Protein AF-A0A7S2G7Z9-F1 (afdb_monomer)

InterPro domains:
  IPR003690 Transcription termination factor, mitochondrial/chloroplastic [PF02536] (129-234)
  IPR003690 Transcription termination factor, mitochondrial/chloroplastic [PF02536] (265-375)
  IPR003690 Transcription termination factor, mitochondrial/chloroplastic [PTHR13068] (77-359)
  IPR003690 Transcription termination factor, mitochondrial/chloroplastic [SM00733] (138-169)
  IPR003690 Transcription termination factor, mitochondrial/chloroplastic [SM00733] (175-205)
  IPR003690 Transcription termination factor, mitochondrial/chloroplastic [SM00733] (210-240)
  IPR003690 Transcription termination factor, mitochondrial/chloroplastic [SM00733] (298-329)
  IPR003690 Transcription termination factor, mitochondrial/chloroplastic [SM00733] (330-361)
  IPR038538 MTERF superfamily, mitochondrial/chloroplastic [G3DSA:1.25.70.10] (54-171)
  IPR038538 MTERF superfamily, mitochondrial/chloroplastic [G3DSA:1.25.70.10] (172-392)

pLDDT: mean 91.47, std 10.33, range [41.0, 98.25]

Sequence (405 aa):
TIQAAAVAPPSELQDAIGEKRAAEVWALRPPGALPNGRRQAALISWLCLGPLAAHQPQELLHKCLMREPKLFARASSLPALRESHATLALLLREDLSPKRVAHAVAHDPALLLTPAPELLAAAEALAAATGLPEEMLQNVLRAEPALLLCSSESIGRRLSWLHDRLGIEPGGRLTRVISRAPLVLRMSLSSLEARVACLVDLGVPKDVIGTVIVRSPRLVHSPLTLIREKARWLDEAGVLLATSELTLSSAGTAEEAECSALGAFVCRQPDFWSMSTRHCEETRGWLLSLGLNEPQAASAIALEPAVLSMSKEQLQLRASFFLHVLRGSPAELASVPHMLTSDLAKVPMLRHAYCLTQGITARPTDLLVKGDTEFCTQVARCTLGDLNEFEAEGKHLTFFQGAGM

Structure (mmCIF, N/CA/C/O backbone):
data_AF-A0A7S2G7Z9-F1
#
_entry.id   AF-A0A7S2G7Z9-F1
#
loop_
_atom_site.group_PDB
_atom_site.id
_atom_site.type_symbol
_atom_site.label_atom_id
_atom_site.label_alt_id
_atom_site.label_comp_id
_atom_site.label_asym_id
_atom_site.label_entity_id
_atom_site.label_seq_id
_atom_site.pdbx_PDB_ins_code
_atom_site.Cartn_x
_atom_site.Cartn_y
_atom_site.Cartn_z
_atom_site.occupancy
_atom_site.B_iso_or_equiv
_atom_site.auth_seq_id
_atom_site.auth_comp_id
_atom_site.auth_asym_id
_atom_site.auth_atom_id
_atom_site.pdbx_PDB_model_num
ATOM 1 N N . THR A 1 1 ? 42.858 -9.291 -33.013 1.00 41.00 1 THR A N 1
ATOM 2 C CA . THR A 1 1 ? 42.006 -8.583 -32.036 1.00 41.00 1 THR A CA 1
ATOM 3 C C . THR A 1 1 ? 42.175 -7.096 -32.261 1.00 41.00 1 THR A C 1
ATOM 5 O O . THR A 1 1 ? 43.181 -6.543 -31.846 1.00 41.00 1 THR A O 1
AT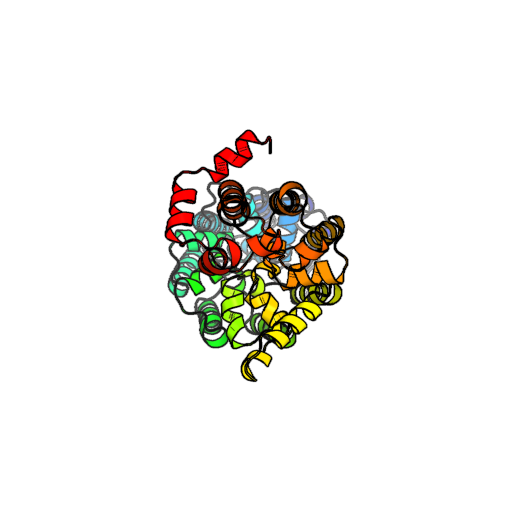OM 8 N N . ILE A 1 2 ? 41.285 -6.467 -33.032 1.00 41.53 2 ILE A N 1
ATOM 9 C CA . ILE A 1 2 ? 41.343 -5.017 -33.258 1.00 41.53 2 ILE A CA 1
ATOM 10 C C . ILE A 1 2 ? 40.867 -4.370 -31.957 1.00 41.53 2 ILE A C 1
ATOM 12 O O . ILE A 1 2 ? 39.701 -4.513 -31.595 1.00 41.53 2 ILE A O 1
ATOM 16 N N . GLN A 1 3 ? 41.780 -3.729 -31.225 1.00 41.78 3 GLN A N 1
ATOM 17 C CA . GLN A 1 3 ? 41.434 -2.814 -30.140 1.00 41.78 3 GLN A CA 1
ATOM 18 C C . GLN A 1 3 ? 40.510 -1.754 -30.744 1.00 41.78 3 GLN A C 1
ATOM 20 O O . GLN A 1 3 ? 40.955 -0.906 -31.515 1.00 41.78 3 GLN A O 1
ATOM 25 N N . ALA A 1 4 ? 39.209 -1.845 -30.463 1.00 50.50 4 ALA A N 1
ATOM 26 C CA . ALA A 1 4 ? 38.279 -0.782 -30.798 1.00 50.50 4 ALA A CA 1
ATOM 27 C C . ALA A 1 4 ? 38.788 0.472 -30.085 1.00 50.50 4 ALA A C 1
ATOM 29 O O . ALA A 1 4 ? 38.784 0.519 -28.853 1.00 50.50 4 ALA A O 1
ATOM 30 N N . ALA A 1 5 ? 39.302 1.436 -30.853 1.00 55.22 5 ALA A N 1
ATOM 31 C CA . ALA A 1 5 ? 39.731 2.720 -30.326 1.00 55.22 5 ALA A CA 1
ATOM 32 C C . ALA A 1 5 ? 38.637 3.251 -29.393 1.00 55.22 5 ALA A C 1
ATOM 34 O O . ALA A 1 5 ? 37.447 3.134 -29.702 1.00 55.22 5 ALA A O 1
ATOM 35 N N . ALA A 1 6 ? 39.033 3.767 -28.230 1.00 64.50 6 ALA A N 1
ATOM 36 C CA . ALA A 1 6 ? 38.109 4.312 -27.250 1.00 64.50 6 ALA A CA 1
ATOM 37 C C . ALA A 1 6 ? 37.417 5.547 -27.848 1.00 64.50 6 ALA A C 1
ATOM 39 O O . ALA A 1 6 ? 37.907 6.666 -27.744 1.00 64.50 6 ALA A O 1
ATOM 40 N N . VAL A 1 7 ? 36.303 5.326 -28.547 1.00 82.88 7 VAL A N 1
ATOM 41 C CA . VAL A 1 7 ? 35.474 6.395 -29.104 1.00 82.88 7 VAL A CA 1
ATOM 42 C C . VAL A 1 7 ? 34.901 7.170 -27.926 1.00 82.88 7 VAL A C 1
ATOM 44 O O . VAL A 1 7 ? 34.207 6.581 -27.095 1.00 82.88 7 VAL A O 1
ATOM 47 N N . ALA A 1 8 ? 35.210 8.463 -27.845 1.00 88.62 8 ALA A N 1
ATOM 48 C CA . ALA A 1 8 ? 34.681 9.348 -26.815 1.00 88.62 8 ALA A CA 1
ATOM 49 C C . ALA A 1 8 ? 33.140 9.445 -26.895 1.00 88.62 8 ALA A C 1
ATOM 51 O O . ALA A 1 8 ? 32.575 9.245 -27.977 1.00 88.62 8 ALA A O 1
ATOM 52 N N . PRO A 1 9 ? 32.447 9.749 -25.780 1.00 91.00 9 PRO A N 1
ATOM 53 C CA . PRO A 1 9 ? 31.012 10.012 -25.806 1.00 91.00 9 PRO A CA 1
ATOM 54 C C . PRO A 1 9 ? 30.675 11.194 -26.735 1.00 91.00 9 PRO A C 1
ATOM 56 O O . PRO A 1 9 ? 31.483 12.119 -26.842 1.00 91.00 9 PRO A O 1
ATOM 59 N N . PRO A 1 10 ? 29.488 11.229 -27.364 1.00 92.38 10 PRO A N 1
ATOM 60 C CA . PRO A 1 10 ? 29.038 12.384 -28.144 1.00 92.38 10 PRO A CA 1
ATOM 61 C C . PRO A 1 10 ? 29.063 13.665 -27.306 1.00 92.38 10 PRO A C 1
ATOM 63 O O . PRO A 1 10 ? 28.678 13.626 -26.135 1.00 92.38 10 PRO A O 1
ATOM 66 N N . SER A 1 11 ? 29.478 14.791 -27.888 1.00 93.56 11 SER A N 1
ATOM 67 C CA . SER A 1 11 ? 29.517 16.087 -27.193 1.00 93.56 11 SER A CA 1
ATOM 68 C C . SER A 1 11 ? 28.148 16.465 -26.635 1.00 93.56 11 SER A C 1
ATOM 70 O O . SER A 1 11 ? 28.050 16.852 -25.482 1.00 93.56 11 SER A O 1
ATOM 72 N N . GLU A 1 12 ? 27.069 16.203 -27.374 1.00 94.62 12 GLU A N 1
ATOM 73 C CA . GLU A 1 12 ? 25.704 16.502 -26.933 1.00 94.62 12 GLU A CA 1
ATOM 74 C C . GLU A 1 12 ? 25.285 15.684 -25.706 1.00 94.62 12 GLU A C 1
ATOM 76 O O . GLU A 1 12 ? 24.454 16.130 -24.917 1.00 94.62 12 GLU A O 1
ATOM 81 N N . LEU A 1 13 ? 25.850 14.483 -25.522 1.00 94.56 13 LEU A N 1
ATOM 82 C CA . LEU A 1 13 ? 25.625 13.696 -24.310 1.00 94.56 13 LEU A CA 1
ATOM 83 C C . LEU A 1 13 ? 26.378 14.316 -23.130 1.00 94.56 13 LEU A C 1
ATOM 85 O O . LEU A 1 13 ? 25.828 14.415 -22.037 1.00 94.56 13 LEU A O 1
ATOM 89 N N . GLN A 1 14 ? 27.620 14.749 -23.354 1.00 95.75 14 GLN A N 1
ATOM 90 C CA . GLN A 1 14 ? 28.434 15.417 -22.338 1.00 95.75 14 GLN A CA 1
ATOM 91 C C . GLN A 1 14 ? 27.798 16.744 -21.907 1.00 95.75 14 GLN A C 1
ATOM 93 O O . GLN A 1 14 ? 27.669 16.987 -20.710 1.00 95.75 14 GLN A O 1
ATOM 98 N N . ASP A 1 15 ? 27.292 17.533 -22.852 1.00 95.88 15 ASP A N 1
ATOM 99 C CA . ASP A 1 15 ? 26.584 18.786 -22.584 1.00 95.88 15 ASP A CA 1
ATOM 100 C C . ASP A 1 15 ? 25.281 18.549 -21.804 1.00 95.88 15 ASP A C 1
ATOM 102 O O . ASP A 1 15 ? 24.912 19.331 -20.927 1.00 95.88 15 ASP A O 1
ATOM 106 N N . ALA A 1 16 ? 24.574 17.451 -22.098 1.00 94.62 16 ALA A N 1
ATOM 107 C CA . ALA A 1 16 ? 23.282 17.162 -21.486 1.00 94.62 16 ALA A CA 1
ATOM 108 C C . ALA A 1 16 ? 23.379 16.627 -20.048 1.00 94.62 16 ALA A C 1
ATOM 110 O O . ALA A 1 16 ? 22.515 16.951 -19.234 1.00 94.62 16 ALA A O 1
ATOM 111 N N . ILE A 1 17 ? 24.371 15.788 -19.722 1.00 96.38 17 ILE A N 1
ATOM 112 C CA . ILE A 1 17 ? 24.451 15.114 -18.405 1.00 96.38 17 ILE A CA 1
ATOM 113 C C . ILE A 1 17 ? 25.801 15.260 -17.688 1.00 96.38 17 ILE A C 1
ATOM 115 O O . ILE A 1 17 ? 25.956 14.737 -16.582 1.00 96.38 17 ILE A O 1
ATOM 119 N N . GLY A 1 18 ? 26.751 15.992 -18.267 1.00 96.44 18 GLY A N 1
ATOM 120 C CA . GLY A 1 18 ? 28.116 16.165 -17.769 1.00 96.44 18 GLY A CA 1
ATOM 121 C C . GLY A 1 18 ? 29.058 15.035 -18.198 1.00 96.44 18 GLY A C 1
ATOM 122 O O . GLY A 1 18 ? 28.649 13.881 -18.339 1.00 96.44 18 GLY A O 1
ATOM 123 N N . GLU A 1 19 ? 30.348 15.355 -18.351 1.00 94.94 19 GLU A N 1
ATOM 124 C CA . GLU A 1 19 ? 31.381 14.442 -18.874 1.00 94.94 19 GLU A CA 1
ATOM 125 C C . GLU A 1 19 ? 31.441 13.100 -18.134 1.00 94.94 19 GLU A C 1
ATOM 127 O O . GLU A 1 19 ? 31.448 12.038 -18.756 1.00 94.94 19 GLU A O 1
ATOM 132 N N . LYS A 1 20 ? 31.427 13.133 -16.794 1.00 96.31 20 LYS A N 1
ATOM 133 C CA . LYS A 1 20 ? 31.527 11.925 -15.964 1.00 96.31 20 LYS A CA 1
ATOM 134 C C . LYS A 1 20 ? 30.362 10.960 -16.211 1.00 96.31 20 LYS A C 1
ATOM 136 O O . LYS A 1 20 ? 30.583 9.788 -16.497 1.00 96.31 20 LYS A O 1
ATOM 141 N N . ARG A 1 21 ? 29.123 11.455 -16.138 1.00 96.44 21 ARG A N 1
ATOM 142 C CA . ARG A 1 21 ? 27.913 10.642 -16.358 1.00 96.44 21 ARG A CA 1
ATOM 143 C C . ARG A 1 21 ? 27.794 10.189 -17.813 1.00 96.44 21 ARG A C 1
ATOM 145 O O . ARG A 1 21 ? 27.362 9.072 -18.079 1.00 96.44 21 ARG A O 1
ATOM 152 N N . ALA A 1 22 ? 28.206 11.031 -18.760 1.00 95.75 22 ALA A N 1
ATOM 153 C CA . ALA A 1 22 ? 28.269 10.660 -20.168 1.00 95.75 22 ALA A CA 1
ATOM 154 C C . ALA A 1 22 ? 29.247 9.501 -20.401 1.00 95.75 22 ALA A C 1
ATOM 156 O O . ALA A 1 22 ? 28.910 8.566 -21.125 1.00 95.75 22 ALA A O 1
ATOM 157 N N . ALA A 1 23 ? 30.418 9.517 -19.757 1.00 94.88 23 ALA A N 1
ATOM 158 C CA . ALA A 1 23 ? 31.374 8.416 -19.820 1.00 94.88 23 ALA A CA 1
ATOM 159 C C . ALA A 1 23 ? 30.808 7.115 -19.220 1.00 94.88 23 ALA A C 1
ATOM 161 O O . ALA A 1 23 ? 30.964 6.056 -19.829 1.00 94.88 23 ALA A O 1
ATOM 162 N N . GLU A 1 24 ? 30.105 7.194 -18.083 1.00 95.94 24 GLU A N 1
ATOM 163 C CA . GLU A 1 24 ? 29.426 6.051 -17.447 1.00 95.94 24 GLU A CA 1
ATOM 164 C C . GLU A 1 24 ? 28.388 5.411 -18.386 1.00 95.94 24 GLU A C 1
ATOM 166 O O . GLU A 1 24 ? 28.455 4.213 -18.664 1.00 95.94 24 GLU A O 1
ATOM 171 N N . VAL A 1 25 ? 27.482 6.214 -18.953 1.00 94.75 25 VAL A N 1
ATOM 172 C CA . VAL A 1 25 ? 26.478 5.750 -19.928 1.00 94.75 25 VAL A CA 1
ATOM 173 C C . VAL A 1 25 ? 27.145 5.153 -21.168 1.00 94.75 25 VAL A C 1
ATOM 175 O O . VAL A 1 25 ? 26.748 4.095 -21.660 1.00 94.75 25 VAL A O 1
ATOM 178 N N . TRP A 1 26 ? 28.174 5.820 -21.691 1.00 94.62 26 TRP A N 1
ATOM 179 C CA . TRP A 1 26 ? 28.839 5.414 -22.926 1.00 94.62 26 TRP A CA 1
ATOM 180 C C . TRP A 1 26 ? 29.638 4.117 -22.784 1.00 94.62 26 TRP A C 1
ATOM 182 O O . TRP A 1 26 ? 29.805 3.379 -23.762 1.00 94.62 26 TRP A O 1
ATOM 192 N N . ALA A 1 27 ? 30.103 3.803 -21.574 1.00 93.94 27 ALA A N 1
ATOM 193 C CA . ALA A 1 27 ? 30.731 2.524 -21.266 1.00 93.94 27 ALA A CA 1
ATOM 194 C C . ALA A 1 27 ? 29.758 1.340 -21.426 1.00 93.94 27 ALA A C 1
ATOM 196 O O . ALA A 1 27 ? 30.198 0.243 -21.761 1.00 93.94 27 ALA A O 1
ATOM 197 N N . LEU A 1 28 ? 28.448 1.568 -21.263 1.00 93.56 28 LEU A N 1
ATOM 198 C CA . LEU A 1 28 ? 27.395 0.550 -21.383 1.00 93.56 28 LEU A CA 1
ATOM 199 C C . LEU A 1 28 ? 26.809 0.417 -22.799 1.00 93.56 28 LEU A C 1
ATOM 201 O O . LEU A 1 28 ? 25.869 -0.352 -23.009 1.00 93.56 28 LEU A O 1
ATOM 205 N N . ARG A 1 29 ? 27.320 1.171 -23.779 1.00 90.88 29 ARG A N 1
ATOM 206 C CA . ARG A 1 29 ? 26.778 1.170 -25.146 1.00 90.88 29 ARG A CA 1
ATOM 207 C C . ARG A 1 29 ? 26.780 -0.242 -25.756 1.00 90.88 29 ARG A C 1
ATOM 209 O O . ARG A 1 29 ? 27.716 -1.011 -25.518 1.00 90.88 29 ARG A O 1
ATOM 216 N N . PRO A 1 30 ? 25.777 -0.589 -26.582 1.00 88.75 30 PRO A N 1
ATOM 217 C CA . PRO A 1 30 ? 25.745 -1.897 -27.218 1.00 88.75 30 PRO A CA 1
ATOM 218 C C . PRO A 1 30 ? 26.960 -2.078 -28.145 1.00 88.75 30 PRO A C 1
ATOM 220 O O . PRO A 1 30 ? 27.394 -1.113 -28.785 1.00 88.75 30 PRO A O 1
ATOM 223 N N . PRO A 1 31 ? 27.517 -3.298 -28.240 1.00 84.81 31 PRO A N 1
ATOM 224 C CA . PRO A 1 31 ? 28.604 -3.579 -29.165 1.00 84.81 31 PRO A CA 1
ATOM 225 C C . PRO A 1 31 ? 28.124 -3.441 -30.616 1.00 84.81 31 PRO A C 1
ATOM 227 O O . PRO A 1 31 ? 26.980 -3.760 -30.940 1.00 84.81 31 PRO A O 1
ATOM 230 N N . GLY A 1 32 ? 29.019 -3.003 -31.502 1.00 83.88 32 GLY A N 1
ATOM 231 C CA . GLY A 1 32 ? 28.756 -2.883 -32.937 1.00 83.88 32 GLY A CA 1
ATOM 232 C C . GLY A 1 32 ? 28.736 -1.444 -33.451 1.00 83.88 32 GLY A C 1
ATOM 233 O O . GLY A 1 32 ? 29.087 -0.495 -32.748 1.00 83.88 32 GLY A O 1
ATOM 234 N N . ALA A 1 33 ? 28.369 -1.297 -34.724 1.00 79.62 33 ALA A N 1
ATOM 235 C CA . ALA A 1 33 ? 28.298 0.002 -35.376 1.00 79.62 33 ALA A CA 1
ATOM 236 C C . ALA A 1 33 ? 27.090 0.788 -34.852 1.00 79.62 33 ALA A C 1
ATOM 238 O O . ALA A 1 33 ? 25.938 0.429 -35.103 1.00 79.62 33 ALA A O 1
ATOM 239 N N . LEU A 1 34 ? 27.357 1.877 -34.135 1.00 87.44 34 LEU A N 1
ATOM 240 C CA . LEU A 1 34 ? 26.319 2.820 -33.748 1.00 87.44 34 LEU A CA 1
ATOM 241 C C . LEU A 1 34 ? 25.979 3.755 -34.921 1.00 87.44 34 LEU A C 1
ATOM 243 O O . LEU A 1 34 ? 26.832 4.023 -35.771 1.00 87.44 34 LEU A O 1
ATOM 247 N N . PRO A 1 35 ? 24.752 4.304 -34.965 1.00 86.25 35 PRO A N 1
ATOM 248 C CA . PRO A 1 35 ? 24.409 5.390 -35.881 1.00 86.25 35 PRO A CA 1
ATOM 249 C C . PRO A 1 35 ? 25.400 6.557 -35.760 1.00 86.25 35 PRO A C 1
ATOM 251 O O . PRO A 1 35 ? 25.978 6.758 -34.698 1.00 86.25 35 PRO A O 1
ATOM 254 N N . ASN A 1 36 ? 25.587 7.350 -36.818 1.00 90.12 36 ASN A N 1
ATOM 255 C CA . ASN A 1 36 ? 26.520 8.484 -36.780 1.00 90.12 36 ASN A CA 1
ATOM 256 C C . ASN A 1 36 ? 26.170 9.520 -35.688 1.00 90.12 36 ASN A C 1
ATOM 258 O O . ASN A 1 36 ? 25.027 9.593 -35.228 1.00 90.12 36 ASN A O 1
ATOM 262 N N . GLY A 1 37 ? 27.152 10.350 -35.314 1.00 89.19 37 GLY A N 1
ATOM 263 C CA . GLY A 1 37 ? 27.010 11.341 -34.240 1.00 89.19 37 GLY A CA 1
ATOM 264 C C . GLY A 1 37 ? 25.790 12.251 -34.405 1.00 89.19 37 GLY A C 1
ATOM 265 O O . GLY A 1 37 ? 25.051 12.458 -33.453 1.00 89.19 37 GLY A O 1
ATOM 266 N N . ARG A 1 38 ? 25.465 12.669 -35.637 1.00 92.12 38 ARG A N 1
ATOM 267 C CA . ARG A 1 38 ? 24.277 13.494 -35.925 1.00 92.12 38 ARG A CA 1
ATOM 268 C C . ARG A 1 38 ? 22.962 12.819 -35.513 1.00 92.12 38 ARG A C 1
ATOM 270 O O . ARG A 1 38 ? 22.066 13.483 -34.998 1.00 92.12 38 ARG A O 1
ATOM 277 N N . ARG A 1 39 ? 22.815 11.511 -35.748 1.00 93.81 39 ARG A N 1
ATOM 278 C CA . ARG A 1 39 ? 21.617 10.755 -35.335 1.00 93.81 39 ARG A CA 1
ATOM 279 C C . ARG A 1 39 ? 21.558 10.590 -33.819 1.00 93.81 39 ARG A C 1
ATOM 281 O O . ARG A 1 39 ? 20.484 10.722 -33.242 1.00 93.81 39 ARG A O 1
ATOM 288 N N . GLN A 1 40 ? 22.700 10.334 -33.184 1.00 93.06 40 GLN A N 1
ATOM 289 C CA . GLN A 1 40 ? 22.792 10.231 -31.725 1.00 93.06 40 GLN A CA 1
ATOM 290 C C . GLN A 1 40 ? 22.446 11.568 -31.050 1.00 93.06 40 GLN A C 1
ATOM 292 O O . GLN A 1 40 ? 21.621 11.591 -30.143 1.00 93.06 40 GLN A O 1
ATOM 297 N N . ALA A 1 41 ? 22.973 12.682 -31.561 1.00 94.00 41 ALA A N 1
ATOM 298 C CA . ALA A 1 41 ? 22.638 14.038 -31.130 1.00 94.00 41 ALA A CA 1
ATOM 299 C C . ALA A 1 41 ? 21.135 14.333 -31.263 1.00 94.00 41 ALA A C 1
ATOM 301 O O . ALA A 1 41 ? 20.509 14.836 -30.332 1.00 94.00 41 ALA A O 1
ATOM 302 N N . ALA A 1 42 ? 20.524 13.952 -32.392 1.00 96.06 42 ALA A N 1
ATOM 303 C CA . ALA A 1 42 ? 19.087 14.115 -32.605 1.00 96.06 42 ALA A CA 1
ATOM 304 C C . ALA A 1 42 ? 18.240 13.300 -31.609 1.00 96.06 42 ALA A C 1
ATOM 306 O O . ALA A 1 42 ? 17.216 13.793 -31.137 1.00 96.06 42 ALA A O 1
ATOM 307 N N . LEU A 1 43 ? 18.667 12.078 -31.268 1.00 96.62 43 LEU A N 1
ATOM 308 C CA . LEU A 1 43 ? 18.028 11.262 -30.232 1.00 96.62 43 LEU A CA 1
ATOM 309 C C . LEU A 1 43 ? 18.124 11.938 -28.858 1.00 96.62 43 LEU A C 1
ATOM 311 O O . LEU A 1 43 ? 17.103 12.075 -28.190 1.00 96.62 43 LEU A O 1
ATOM 315 N N . ILE A 1 44 ? 19.322 12.370 -28.451 1.00 96.38 44 ILE A N 1
ATOM 316 C CA . ILE A 1 44 ? 19.561 13.024 -27.153 1.00 96.38 44 ILE A CA 1
ATOM 317 C C . ILE A 1 44 ? 18.717 14.297 -27.041 1.00 96.38 44 ILE A C 1
ATOM 319 O O . ILE A 1 44 ? 17.993 14.479 -26.064 1.00 96.38 44 ILE A O 1
ATOM 323 N N . SER A 1 45 ? 18.745 15.136 -28.079 1.00 95.81 45 SER A N 1
ATOM 324 C CA . SER A 1 45 ? 17.941 16.356 -28.154 1.00 95.81 45 SER A CA 1
ATOM 325 C C . SER A 1 45 ? 16.445 16.055 -28.036 1.00 95.81 45 SER A C 1
ATOM 327 O O . SER A 1 45 ? 15.756 16.682 -27.234 1.00 95.81 45 SER A O 1
ATOM 329 N N . TRP A 1 46 ? 15.940 15.056 -28.769 1.00 96.31 46 TRP A N 1
ATOM 330 C CA . TRP A 1 46 ? 14.537 14.660 -28.671 1.00 96.31 46 TRP A CA 1
ATOM 331 C C . TRP A 1 46 ? 14.173 14.147 -27.277 1.00 96.31 46 TRP A C 1
ATOM 333 O O . TRP A 1 46 ? 13.148 14.574 -26.755 1.00 96.31 46 TRP A O 1
ATOM 343 N N . LEU A 1 47 ? 14.995 13.290 -26.661 1.00 95.88 47 LEU A N 1
ATOM 344 C CA . LEU A 1 47 ? 14.758 12.793 -25.303 1.00 95.88 47 LEU A CA 1
ATOM 345 C C . LEU A 1 47 ? 14.655 13.950 -24.301 1.00 95.88 47 LEU A C 1
ATOM 347 O O . LEU A 1 47 ? 13.699 13.987 -23.534 1.00 95.88 47 LEU A O 1
ATOM 351 N N . CYS A 1 48 ? 15.574 14.918 -24.352 1.00 93.81 48 CYS A N 1
ATOM 352 C CA . CYS A 1 48 ? 15.571 16.083 -23.462 1.00 93.81 48 CYS A CA 1
ATOM 353 C C . CYS A 1 48 ? 14.384 17.027 -23.680 1.00 93.81 48 CYS A C 1
ATOM 355 O O . CYS A 1 48 ? 13.831 17.537 -22.710 1.00 93.81 48 CYS A O 1
ATOM 357 N N . LEU A 1 49 ? 14.021 17.296 -24.937 1.00 92.31 49 LEU A N 1
ATOM 358 C CA . LEU A 1 49 ? 12.999 18.291 -25.285 1.00 92.31 49 LEU A CA 1
ATOM 359 C C . LEU A 1 49 ? 11.578 17.718 -25.342 1.00 92.31 49 LEU A C 1
ATOM 361 O O . LEU A 1 49 ? 10.616 18.479 -25.337 1.00 92.31 49 LEU A O 1
ATOM 365 N N . GLY A 1 50 ? 11.442 16.395 -25.428 1.00 90.12 50 GLY A N 1
ATOM 366 C CA . GLY A 1 50 ? 10.162 15.702 -25.503 1.00 90.12 50 GLY A CA 1
ATOM 367 C C . GLY A 1 50 ? 9.965 14.768 -24.311 1.00 90.12 50 GLY A C 1
ATOM 368 O O . GLY A 1 50 ? 9.562 15.248 -23.251 1.00 90.12 50 GLY A O 1
ATOM 369 N N . PRO A 1 51 ? 10.239 13.453 -24.450 1.00 89.25 51 PRO A N 1
ATOM 370 C CA . PRO A 1 51 ? 9.874 12.452 -23.454 1.00 89.25 51 PRO A CA 1
ATOM 371 C C . PRO A 1 51 ? 10.346 12.753 -22.038 1.00 89.25 51 PRO A C 1
ATOM 373 O O . PRO A 1 51 ? 9.644 12.402 -21.107 1.00 89.25 51 PRO A O 1
ATOM 376 N N . LEU A 1 52 ? 11.503 13.392 -21.853 1.00 92.81 52 LEU A N 1
ATOM 377 C CA . LEU A 1 52 ? 12.115 13.622 -20.542 1.00 92.81 52 LEU A CA 1
ATOM 378 C C . LEU A 1 52 ? 12.131 15.098 -20.125 1.00 92.81 52 LEU A C 1
ATOM 380 O O . LEU A 1 52 ? 12.806 15.434 -19.156 1.00 92.81 52 LEU A O 1
ATOM 384 N N . ALA A 1 53 ? 11.366 15.969 -20.791 1.00 90.44 53 ALA A N 1
ATOM 385 C CA . ALA A 1 53 ? 11.342 17.420 -20.548 1.00 90.44 53 ALA A CA 1
ATOM 386 C C . ALA A 1 53 ? 10.771 17.850 -19.173 1.00 90.44 53 ALA A C 1
ATOM 388 O O . ALA A 1 53 ? 10.513 19.029 -18.930 1.00 90.44 53 ALA A O 1
ATOM 389 N N . ALA A 1 54 ? 10.539 16.903 -18.263 1.00 85.25 54 ALA A N 1
ATOM 390 C CA . ALA A 1 54 ? 10.025 17.138 -16.921 1.00 85.25 54 ALA A CA 1
ATOM 391 C C . ALA A 1 54 ? 11.061 17.807 -15.994 1.00 85.25 54 ALA A C 1
ATOM 393 O O . ALA A 1 54 ? 12.171 18.145 -16.396 1.00 85.25 54 ALA A O 1
ATOM 394 N N . HIS A 1 55 ? 10.700 18.016 -14.722 1.00 82.06 55 HIS A N 1
ATOM 395 C CA . HIS A 1 55 ? 11.625 18.582 -13.737 1.00 82.06 55 HIS A CA 1
ATOM 396 C C . HIS A 1 55 ? 12.860 17.675 -13.610 1.00 82.06 55 HIS A C 1
ATOM 398 O O . HIS A 1 55 ? 12.705 16.498 -13.299 1.00 82.06 55 HIS A O 1
ATOM 404 N N . GLN A 1 56 ? 14.052 18.239 -13.846 1.00 89.19 56 GLN A N 1
ATOM 405 C CA . GLN A 1 56 ? 15.356 17.549 -13.879 1.00 89.19 56 GLN A CA 1
ATOM 406 C C . GLN A 1 56 ? 15.577 16.650 -15.119 1.00 89.19 56 GLN A C 1
ATOM 408 O O . GLN A 1 56 ? 15.882 15.461 -14.987 1.00 89.19 56 GLN A O 1
ATOM 413 N N . PRO A 1 57 ? 15.515 17.211 -16.344 1.00 91.12 57 PRO A N 1
ATOM 414 C CA . PRO A 1 57 ? 15.663 16.433 -17.578 1.00 91.12 57 PRO A CA 1
ATOM 415 C C . PRO A 1 57 ? 17.028 15.735 -17.674 1.00 91.12 57 PRO A C 1
ATOM 417 O O . PRO A 1 57 ? 17.120 14.629 -18.194 1.00 91.12 57 PRO A O 1
ATOM 420 N N . GLN A 1 58 ? 18.081 16.331 -17.105 1.00 94.25 58 GLN A N 1
ATOM 421 C CA . GLN A 1 58 ? 19.427 15.749 -17.079 1.00 94.25 58 GLN A CA 1
ATOM 422 C C . GLN A 1 58 ? 19.488 14.465 -16.235 1.00 94.25 58 GLN A C 1
ATOM 424 O O . GLN A 1 58 ? 20.115 13.481 -16.626 1.00 94.25 58 GLN A O 1
ATOM 429 N N . GLU A 1 59 ? 18.822 14.445 -15.076 1.00 95.38 59 GLU A N 1
ATOM 430 C CA . GLU A 1 59 ? 18.781 13.260 -14.215 1.00 95.38 59 GLU A CA 1
ATOM 431 C C . GLU A 1 59 ? 17.951 12.145 -14.855 1.00 95.38 59 GLU A C 1
ATOM 433 O O . GLU A 1 59 ? 18.376 10.986 -14.877 1.00 95.38 59 GLU A O 1
ATOM 438 N N . LEU A 1 60 ? 16.795 12.500 -15.423 1.00 95.88 60 LEU A N 1
ATOM 439 C CA . LEU A 1 60 ? 15.934 11.554 -16.125 1.00 95.88 60 LEU A CA 1
ATOM 440 C C . LEU A 1 60 ? 16.624 10.978 -17.363 1.00 95.88 60 LEU A C 1
ATOM 442 O O . LEU A 1 60 ? 16.545 9.770 -17.578 1.00 95.88 60 LEU A O 1
ATOM 446 N N . LEU A 1 61 ? 17.343 11.799 -18.136 1.00 96.75 61 LEU A N 1
ATOM 447 C CA . LEU A 1 61 ? 18.122 11.344 -19.289 1.00 96.75 61 LEU A CA 1
ATOM 448 C C . LEU A 1 61 ? 19.218 10.367 -18.869 1.00 96.75 61 LEU A C 1
ATOM 450 O O . LEU A 1 61 ? 19.326 9.287 -19.450 1.00 96.75 61 LEU A O 1
ATOM 454 N N . HIS A 1 62 ? 19.998 10.721 -17.846 1.00 97.06 62 HIS A N 1
ATOM 455 C CA . HIS A 1 62 ? 21.032 9.838 -17.318 1.00 97.06 62 HIS A CA 1
ATOM 456 C C . HIS A 1 62 ? 20.435 8.493 -16.880 1.00 97.06 62 HIS A C 1
ATOM 458 O O . HIS A 1 62 ? 20.898 7.441 -17.314 1.00 97.06 62 HIS A O 1
ATOM 464 N N . LYS A 1 63 ? 19.356 8.513 -16.088 1.00 96.69 63 LYS A N 1
ATOM 465 C CA . LYS A 1 63 ? 18.676 7.298 -15.616 1.00 96.69 63 LYS A CA 1
ATOM 466 C C . LYS A 1 63 ? 18.121 6.451 -16.770 1.00 96.69 63 LYS A C 1
ATOM 468 O O . LYS A 1 63 ? 18.307 5.235 -16.759 1.00 96.69 63 LYS A O 1
ATOM 473 N N . CYS A 1 64 ? 17.496 7.089 -17.760 1.00 96.88 64 CYS A N 1
ATOM 474 C CA . CYS A 1 64 ? 16.956 6.455 -18.964 1.00 96.88 64 CYS A CA 1
ATOM 475 C C . CYS A 1 64 ? 18.048 5.690 -19.729 1.00 96.88 64 CYS A C 1
ATOM 477 O O . CYS A 1 64 ? 17.932 4.487 -19.963 1.00 96.88 64 CYS A O 1
ATOM 479 N N . LEU A 1 65 ? 19.154 6.364 -20.056 1.00 96.62 65 LEU A N 1
ATOM 480 C CA . LEU A 1 65 ? 20.222 5.779 -20.868 1.00 96.62 65 LEU A CA 1
ATOM 481 C C . LEU A 1 65 ? 21.082 4.766 -20.102 1.00 96.62 65 LEU A C 1
ATOM 483 O O . LEU A 1 65 ? 21.576 3.822 -20.713 1.00 96.62 65 LEU A O 1
ATOM 487 N N . MET A 1 66 ? 21.223 4.912 -18.779 1.00 96.94 66 MET A N 1
ATOM 488 C CA . MET A 1 66 ? 21.860 3.893 -17.932 1.00 96.94 66 MET A CA 1
ATOM 489 C C . MET A 1 66 ? 21.070 2.581 -17.915 1.00 96.94 66 MET A C 1
ATOM 491 O O . MET A 1 66 ? 21.660 1.507 -17.819 1.00 96.94 66 MET A O 1
ATOM 495 N N . ARG A 1 67 ? 19.736 2.657 -17.988 1.00 96.50 67 ARG A N 1
ATOM 496 C CA . ARG A 1 67 ? 18.855 1.482 -17.974 1.00 96.50 67 ARG A CA 1
ATOM 497 C C . ARG A 1 67 ? 18.736 0.819 -19.338 1.00 96.50 67 ARG A C 1
ATOM 499 O O . ARG A 1 67 ? 18.677 -0.404 -19.397 1.00 96.50 67 ARG A O 1
ATOM 506 N N . GLU A 1 68 ? 18.705 1.601 -20.415 1.00 96.44 68 GLU A N 1
ATOM 507 C CA . GLU A 1 68 ? 18.567 1.070 -21.774 1.00 96.44 68 GLU A CA 1
ATOM 508 C C . GLU A 1 68 ? 19.503 1.769 -22.771 1.00 96.44 68 GLU A C 1
ATOM 510 O O . GLU A 1 68 ? 19.079 2.575 -23.609 1.00 96.44 68 GLU A O 1
ATOM 515 N N . PRO A 1 69 ? 20.802 1.425 -22.744 1.00 93.38 69 PRO A N 1
ATOM 516 C CA . PRO A 1 69 ? 21.783 1.980 -23.673 1.00 93.38 69 PRO A CA 1
ATOM 517 C C . PRO A 1 69 ? 21.518 1.569 -25.133 1.00 93.38 69 PRO A C 1
ATOM 519 O O . PRO A 1 69 ? 22.042 2.191 -26.061 1.00 93.38 69 PRO A O 1
ATOM 522 N N . LYS A 1 70 ? 20.667 0.561 -25.387 1.00 93.44 70 LYS A N 1
ATOM 523 C CA . LYS A 1 70 ? 20.270 0.162 -26.749 1.00 93.44 70 LYS A CA 1
ATOM 524 C C . LYS A 1 70 ? 19.501 1.253 -27.493 1.00 93.44 70 LYS A C 1
ATOM 526 O O . LYS A 1 70 ? 19.444 1.207 -28.723 1.00 93.44 70 LYS A O 1
ATOM 531 N N . LEU A 1 71 ? 18.982 2.267 -26.795 1.00 94.62 71 LEU A N 1
ATOM 532 C CA . LEU A 1 71 ? 18.394 3.449 -27.427 1.00 94.62 71 LEU A CA 1
ATOM 533 C C . LEU A 1 71 ? 19.358 4.107 -28.427 1.00 94.62 71 LEU A C 1
ATOM 535 O O . LEU A 1 71 ? 18.921 4.514 -29.504 1.00 94.62 71 LEU A O 1
ATOM 539 N N . PHE A 1 72 ? 20.671 4.109 -28.160 1.00 93.69 72 PHE A N 1
ATOM 540 C CA . PHE A 1 72 ? 21.664 4.634 -29.104 1.00 93.69 72 PHE A CA 1
ATOM 541 C C . PHE A 1 72 ? 21.679 3.879 -30.436 1.00 93.69 72 PHE A C 1
ATOM 543 O O . PHE A 1 72 ? 21.776 4.503 -31.493 1.00 93.69 72 PHE A O 1
ATOM 550 N N . ALA A 1 73 ? 21.518 2.553 -30.415 1.00 92.44 73 ALA A N 1
ATOM 551 C CA . ALA A 1 73 ? 21.431 1.754 -31.638 1.00 92.44 73 ALA A CA 1
ATOM 552 C C . ALA A 1 73 ? 20.158 2.073 -32.445 1.00 92.44 73 ALA A C 1
ATOM 554 O O . ALA A 1 73 ? 20.139 1.936 -33.668 1.00 92.44 73 ALA A O 1
ATOM 555 N N . ARG A 1 74 ? 19.106 2.557 -31.774 1.00 93.19 74 ARG A N 1
ATOM 556 C CA . ARG A 1 74 ? 17.819 2.935 -32.376 1.00 93.19 74 ARG A CA 1
ATOM 557 C C . ARG A 1 74 ? 17.729 4.407 -32.768 1.00 93.19 74 ARG A C 1
ATOM 559 O O . ARG A 1 74 ? 16.703 4.813 -33.306 1.00 93.19 74 ARG A O 1
ATOM 566 N N . ALA A 1 75 ? 18.801 5.187 -32.618 1.00 91.75 75 ALA A N 1
ATOM 567 C CA . ALA A 1 75 ? 18.828 6.595 -33.022 1.00 91.75 75 ALA A CA 1
ATOM 568 C C . ALA A 1 75 ? 18.519 6.806 -34.522 1.00 91.75 75 ALA A C 1
ATOM 570 O O . ALA A 1 75 ? 18.014 7.852 -34.922 1.00 91.75 75 ALA A O 1
ATOM 571 N N . SER A 1 76 ? 18.783 5.806 -35.372 1.00 90.50 76 SER A N 1
ATOM 572 C CA . SER A 1 76 ? 18.402 5.814 -36.793 1.00 90.50 76 SER A CA 1
ATOM 573 C C . SER A 1 76 ? 16.894 5.703 -37.036 1.00 90.50 76 SER A C 1
ATOM 575 O O . SER A 1 76 ? 16.428 6.104 -38.097 1.00 90.50 76 SER A O 1
ATOM 577 N N . SER A 1 77 ? 16.144 5.182 -36.065 1.00 94.19 77 SER A N 1
ATOM 578 C CA . SER A 1 77 ? 14.700 4.929 -36.122 1.00 94.19 77 SER A CA 1
ATOM 579 C C . SER A 1 77 ? 13.917 5.908 -35.241 1.00 94.19 77 SER A C 1
ATOM 581 O O . SER A 1 77 ? 12.890 5.553 -34.670 1.00 94.19 77 SER A O 1
ATOM 583 N N . LEU A 1 78 ? 14.397 7.150 -35.120 1.00 95.12 78 LEU A N 1
ATOM 584 C CA . LEU A 1 78 ? 13.768 8.188 -34.298 1.00 95.12 78 LEU A CA 1
ATOM 585 C C . LEU A 1 78 ? 12.261 8.395 -34.579 1.00 95.12 78 LEU A C 1
ATOM 587 O O . LEU A 1 78 ? 11.527 8.590 -33.612 1.00 95.12 78 LEU A O 1
ATOM 591 N N . PRO A 1 79 ? 11.756 8.318 -35.832 1.00 96.50 79 PRO A N 1
ATOM 592 C CA . PRO A 1 79 ? 10.315 8.388 -36.087 1.00 96.50 79 PRO A CA 1
ATOM 593 C C . PRO A 1 79 ? 9.508 7.295 -35.371 1.00 96.50 79 PRO A C 1
ATOM 595 O O . PRO A 1 79 ? 8.487 7.605 -34.770 1.00 96.50 79 PRO A O 1
ATOM 598 N N . ALA A 1 80 ? 10.001 6.053 -35.347 1.00 96.19 80 ALA A N 1
ATOM 599 C CA . ALA A 1 80 ? 9.329 4.952 -34.654 1.00 96.19 80 ALA A CA 1
ATOM 600 C C . ALA A 1 80 ? 9.321 5.160 -33.130 1.00 96.19 80 ALA A C 1
ATOM 602 O O . ALA A 1 80 ? 8.304 4.954 -32.482 1.00 96.19 80 ALA A O 1
ATOM 603 N N . LEU A 1 81 ? 10.428 5.654 -32.554 1.00 96.62 81 LEU A N 1
ATOM 604 C CA . LEU A 1 81 ? 10.483 5.983 -31.121 1.00 96.62 81 LEU A CA 1
ATOM 605 C C . LEU A 1 81 ? 9.480 7.092 -30.748 1.00 96.62 81 LEU A C 1
ATOM 607 O O . LEU A 1 81 ? 8.887 7.061 -29.670 1.00 96.62 81 LEU A O 1
ATOM 611 N N . ARG A 1 82 ? 9.276 8.070 -31.643 1.00 96.50 82 ARG A N 1
ATOM 612 C CA . ARG A 1 82 ? 8.273 9.134 -31.473 1.00 96.50 82 ARG A CA 1
ATOM 613 C C . ARG A 1 82 ? 6.851 8.592 -31.502 1.00 96.50 82 ARG A C 1
ATOM 615 O O . ARG A 1 82 ? 6.033 9.039 -30.705 1.00 96.50 82 ARG A O 1
ATOM 622 N N . GLU A 1 83 ? 6.574 7.643 -32.385 1.00 97.00 83 GLU A N 1
ATOM 623 C CA . GLU A 1 83 ? 5.273 6.982 -32.484 1.00 97.00 83 GLU A CA 1
ATOM 624 C C . GLU A 1 83 ? 4.958 6.155 -31.228 1.00 97.00 83 GLU A C 1
ATOM 626 O O . GLU A 1 83 ? 3.879 6.300 -30.651 1.00 97.00 83 GLU A O 1
ATOM 631 N N . SER A 1 84 ? 5.925 5.372 -30.735 1.00 96.56 84 SER A N 1
ATOM 632 C CA . SER A 1 84 ? 5.802 4.643 -29.465 1.00 96.56 84 SER A CA 1
ATOM 633 C C . SER A 1 84 ? 5.563 5.588 -28.289 1.00 96.56 84 SER A C 1
ATOM 635 O O . SER A 1 84 ? 4.675 5.353 -27.474 1.00 96.56 84 SER A O 1
ATOM 637 N N . HIS A 1 85 ? 6.298 6.703 -28.221 1.00 95.44 85 HIS A N 1
ATOM 638 C CA . HIS A 1 85 ? 6.081 7.726 -27.198 1.00 95.44 85 HIS A CA 1
ATOM 639 C C . HIS A 1 85 ? 4.684 8.361 -27.284 1.00 95.44 85 HIS A C 1
ATOM 641 O O . HIS A 1 85 ? 4.026 8.529 -26.260 1.00 95.44 85 HIS A O 1
ATOM 647 N N . ALA A 1 86 ? 4.219 8.715 -28.487 1.00 94.12 86 ALA A N 1
ATOM 648 C CA . ALA A 1 86 ? 2.885 9.282 -28.683 1.00 94.12 86 ALA A CA 1
ATOM 649 C C . ALA A 1 86 ? 1.789 8.292 -28.261 1.00 94.12 86 ALA A C 1
ATOM 651 O O . ALA A 1 86 ? 0.859 8.665 -27.553 1.00 94.12 86 ALA A O 1
ATOM 652 N N . THR A 1 87 ? 1.947 7.018 -28.619 1.00 95.69 87 THR A N 1
ATOM 653 C CA . THR A 1 87 ? 1.037 5.936 -28.222 1.00 95.69 87 THR A CA 1
ATOM 654 C C . THR A 1 87 ? 1.022 5.740 -26.710 1.00 95.69 87 THR A C 1
ATOM 656 O O . THR A 1 87 ? -0.047 5.647 -26.112 1.00 95.69 87 THR A O 1
ATOM 659 N N . LEU A 1 88 ? 2.192 5.757 -26.066 1.00 94.19 88 LEU A N 1
ATOM 660 C CA . LEU A 1 88 ? 2.297 5.708 -24.611 1.00 94.19 88 LEU A CA 1
ATOM 661 C C . LEU A 1 88 ? 1.564 6.891 -23.960 1.00 94.19 88 LEU A C 1
ATOM 663 O O . LEU A 1 88 ? 0.802 6.694 -23.021 1.00 94.19 88 LEU A O 1
ATOM 667 N N . ALA A 1 89 ? 1.743 8.111 -24.472 1.00 92.88 89 ALA A N 1
ATOM 668 C CA . ALA A 1 89 ? 1.050 9.289 -23.953 1.00 92.88 89 ALA A CA 1
ATOM 669 C C . ALA A 1 89 ? -0.484 9.181 -24.086 1.00 92.88 89 ALA A C 1
ATOM 671 O O . ALA A 1 89 ? -1.203 9.586 -23.171 1.00 92.88 89 ALA A O 1
ATOM 672 N N . LEU A 1 90 ? -0.981 8.588 -25.180 1.00 92.38 90 LEU A N 1
ATOM 673 C CA . LEU A 1 90 ? -2.409 8.316 -25.384 1.00 92.38 90 LEU A CA 1
ATOM 674 C C . LEU A 1 90 ? -2.945 7.261 -24.409 1.00 92.38 90 LEU A C 1
ATOM 676 O O . LEU A 1 90 ? -3.959 7.501 -23.757 1.00 92.38 90 LEU A O 1
ATOM 680 N N . LEU A 1 91 ? -2.254 6.125 -24.264 1.00 92.38 91 LEU A N 1
ATOM 681 C CA . LEU A 1 91 ? -2.644 5.040 -23.350 1.00 92.38 91 LEU A CA 1
ATOM 682 C C . LEU A 1 91 ? -2.686 5.495 -21.888 1.00 92.38 91 LEU A C 1
ATOM 684 O O . LEU A 1 91 ? -3.531 5.055 -21.111 1.00 92.38 91 LEU A O 1
ATOM 688 N N . LEU A 1 92 ? -1.786 6.405 -21.517 1.00 89.56 92 LEU A N 1
ATOM 689 C CA . LEU A 1 92 ? -1.753 7.003 -20.189 1.00 89.56 92 LEU A CA 1
ATOM 690 C C . LEU A 1 92 ? -2.732 8.183 -20.038 1.00 89.56 92 LEU A C 1
ATOM 692 O O . LEU A 1 92 ? -2.837 8.715 -18.935 1.00 89.56 92 LEU A O 1
ATOM 696 N N . ARG A 1 93 ? -3.457 8.570 -21.105 1.00 81.81 93 ARG A N 1
ATOM 697 C CA . ARG A 1 93 ? -4.340 9.752 -21.183 1.00 81.81 93 ARG A CA 1
ATOM 698 C C . ARG A 1 93 ? -3.703 10.986 -20.558 1.00 81.81 93 ARG A C 1
ATOM 700 O O . ARG A 1 93 ? -4.242 11.604 -19.645 1.00 81.81 93 ARG A O 1
ATOM 707 N N . GLU A 1 94 ? -2.504 11.303 -21.021 1.00 65.31 94 GLU A N 1
ATOM 708 C CA . GLU A 1 94 ? -1.728 12.430 -20.511 1.00 65.31 94 GLU A CA 1
ATOM 709 C C . GLU A 1 94 ? -1.951 13.680 -21.371 1.00 65.31 94 GLU A C 1
ATOM 711 O O . GLU A 1 94 ? -1.015 14.275 -21.897 1.00 65.31 94 GLU A O 1
ATOM 716 N N . ASP A 1 95 ? -3.206 14.122 -21.464 1.00 60.66 95 ASP A N 1
ATOM 717 C CA . ASP A 1 95 ? -3.543 15.497 -21.844 1.00 60.66 95 ASP A CA 1
ATOM 718 C C . ASP A 1 95 ? -3.156 16.514 -20.742 1.00 60.66 95 ASP A C 1
ATOM 720 O O . ASP A 1 95 ? -3.190 17.721 -20.978 1.00 60.66 95 ASP A O 1
ATOM 724 N N . LEU A 1 96 ? -2.732 16.050 -19.550 1.00 53.03 96 LEU A N 1
ATOM 725 C CA . LEU A 1 96 ? -2.626 16.879 -18.339 1.00 53.03 96 LEU A CA 1
ATOM 726 C C . LEU A 1 96 ? -1.282 16.819 -17.560 1.00 53.03 96 LEU A C 1
ATOM 728 O O . LEU A 1 96 ? -1.083 17.664 -16.682 1.00 53.03 96 LEU A O 1
ATOM 732 N N . SER A 1 97 ? -0.323 15.907 -17.825 1.00 67.75 97 SER A N 1
ATOM 733 C CA . SER A 1 97 ? 0.992 15.928 -17.136 1.00 67.75 97 SER A CA 1
ATOM 734 C C . SER A 1 97 ? 2.176 15.229 -17.856 1.00 67.75 97 SER A C 1
ATOM 736 O O . SER A 1 97 ? 2.496 14.064 -17.592 1.00 67.75 97 SER A O 1
ATOM 738 N N . PRO A 1 98 ? 3.008 15.977 -18.614 1.00 80.88 98 PRO A N 1
ATOM 739 C CA . PRO A 1 98 ? 4.253 15.466 -19.216 1.00 80.88 98 PRO A CA 1
ATOM 740 C C . PRO A 1 98 ? 5.224 14.797 -18.223 1.00 80.88 98 PRO A C 1
ATOM 742 O O . PRO A 1 98 ? 6.069 13.987 -18.601 1.00 80.88 98 PRO A O 1
ATOM 745 N N . LYS A 1 99 ? 5.099 15.110 -16.926 1.00 86.94 99 LYS A N 1
ATOM 746 C CA . LYS A 1 99 ? 5.957 14.580 -15.860 1.00 86.94 99 LYS A CA 1
ATOM 747 C C . LYS A 1 99 ? 5.833 13.069 -15.679 1.00 86.94 99 LYS A C 1
ATOM 749 O O . LYS A 1 99 ? 6.833 12.422 -15.381 1.00 86.94 99 LYS A O 1
ATOM 754 N N . ARG A 1 100 ? 4.633 12.501 -15.827 1.00 86.06 100 ARG A N 1
ATOM 755 C CA . ARG A 1 100 ? 4.409 11.066 -15.588 1.00 86.06 100 ARG A CA 1
ATOM 756 C C . ARG A 1 100 ? 4.959 10.210 -16.713 1.00 86.06 100 ARG A C 1
ATOM 758 O O . ARG A 1 100 ? 5.683 9.262 -16.428 1.00 86.06 100 ARG A O 1
ATOM 765 N N . VAL A 1 101 ? 4.699 10.593 -17.964 1.00 89.31 101 VAL A N 1
ATOM 766 C CA . VAL A 1 101 ? 5.300 9.933 -19.134 1.00 89.31 101 VAL A CA 1
ATOM 767 C C . VAL A 1 101 ? 6.823 10.011 -19.050 1.00 89.31 101 VAL A C 1
ATOM 769 O O . VAL A 1 101 ? 7.492 8.996 -19.217 1.00 89.31 101 VAL A O 1
ATOM 772 N N . ALA A 1 102 ? 7.373 11.170 -18.674 1.00 92.94 102 ALA A N 1
ATOM 773 C CA . ALA A 1 102 ? 8.809 11.318 -18.467 1.00 92.94 102 ALA A CA 1
ATOM 774 C C . ALA A 1 102 ? 9.366 10.389 -17.394 1.00 92.94 102 ALA A C 1
ATOM 776 O O . ALA A 1 102 ? 10.406 9.761 -17.589 1.00 92.94 102 ALA A O 1
ATOM 777 N N . HIS A 1 103 ? 8.665 10.262 -16.269 1.00 92.25 103 HIS A N 1
ATOM 778 C CA . HIS A 1 103 ? 9.072 9.347 -15.215 1.00 92.25 103 HIS A CA 1
ATOM 779 C C . HIS A 1 103 ? 9.003 7.885 -15.672 1.00 92.25 103 HIS A C 1
ATOM 781 O O . HIS A 1 103 ? 9.949 7.137 -15.423 1.00 92.25 103 HIS A O 1
ATOM 787 N N . ALA A 1 104 ? 7.934 7.501 -16.373 1.00 92.62 104 ALA A N 1
ATOM 788 C CA . ALA A 1 104 ? 7.748 6.168 -16.935 1.00 92.62 104 ALA A CA 1
ATOM 789 C C . ALA A 1 104 ? 8.872 5.815 -17.916 1.00 92.62 104 ALA A C 1
ATOM 791 O O . ALA A 1 104 ? 9.544 4.803 -17.751 1.00 92.62 104 ALA A O 1
ATOM 792 N N . VAL A 1 105 ? 9.147 6.697 -18.880 1.00 95.12 105 VAL A N 1
ATOM 793 C CA . VAL A 1 105 ? 10.221 6.521 -19.866 1.00 95.12 105 VAL A CA 1
ATOM 794 C C . VAL A 1 105 ? 11.592 6.470 -19.192 1.00 95.12 105 VAL A C 1
ATOM 796 O O . VAL A 1 105 ? 12.437 5.677 -19.590 1.00 95.12 105 VAL A O 1
ATOM 799 N N . ALA A 1 106 ? 11.834 7.278 -18.158 1.00 95.62 106 ALA A N 1
ATOM 800 C CA . ALA A 1 106 ? 13.116 7.259 -17.461 1.00 95.62 106 ALA A CA 1
ATOM 801 C C . ALA A 1 106 ? 13.362 5.966 -16.664 1.00 95.62 106 ALA A C 1
ATOM 803 O O . ALA A 1 106 ? 14.514 5.552 -16.528 1.00 95.62 106 ALA A O 1
ATOM 804 N N . HIS A 1 107 ? 12.316 5.340 -16.111 1.00 94.50 107 HIS A N 1
ATOM 805 C CA . HIS A 1 107 ? 12.442 4.134 -15.278 1.00 94.50 107 HIS A CA 1
ATOM 806 C C . HIS A 1 107 ? 12.295 2.833 -16.072 1.00 94.50 107 HIS A C 1
ATOM 808 O O . HIS A 1 107 ? 12.974 1.856 -15.743 1.00 94.50 107 HIS A O 1
ATOM 814 N N . ASP A 1 108 ? 11.493 2.849 -17.136 1.00 96.12 108 ASP A N 1
ATOM 815 C CA . ASP A 1 108 ? 11.228 1.722 -18.030 1.00 96.12 108 ASP A CA 1
ATOM 816 C C . ASP A 1 108 ? 11.391 2.144 -19.514 1.00 96.12 108 ASP A C 1
ATOM 818 O O . ASP A 1 108 ? 10.452 2.075 -20.309 1.00 96.12 108 ASP A O 1
ATOM 822 N N . PRO A 1 109 ? 12.598 2.569 -19.937 1.00 96.50 109 PRO A N 1
ATOM 823 C CA . PRO A 1 109 ? 12.871 3.058 -21.300 1.00 96.50 109 PRO A CA 1
ATOM 824 C C . PRO A 1 109 ? 12.615 2.041 -22.421 1.00 96.50 109 PRO A C 1
ATOM 826 O O . PRO A 1 109 ? 12.448 2.431 -23.577 1.00 96.50 109 PRO A O 1
ATOM 829 N N . ALA A 1 110 ? 12.520 0.750 -22.095 1.00 96.94 110 ALA A N 1
ATOM 830 C CA . ALA A 1 110 ? 12.077 -0.287 -23.025 1.00 96.94 110 ALA A CA 1
ATOM 831 C C . ALA A 1 110 ? 10.664 -0.022 -23.592 1.00 96.94 110 ALA A C 1
ATOM 833 O O . ALA A 1 110 ? 10.352 -0.483 -24.690 1.00 96.94 110 ALA A O 1
ATOM 834 N N . LEU A 1 111 ? 9.843 0.796 -22.918 1.00 96.75 111 LEU A N 1
ATOM 835 C CA . LEU A 1 111 ? 8.571 1.294 -23.455 1.00 96.75 111 LEU A CA 1
ATOM 836 C C . LEU A 1 111 ? 8.757 2.052 -24.779 1.00 96.75 111 LEU A C 1
ATOM 838 O O . LEU A 1 111 ? 7.937 1.911 -25.677 1.00 96.75 111 LEU A O 1
ATOM 842 N N . LEU A 1 112 ? 9.852 2.807 -24.941 1.00 96.56 112 LEU A N 1
ATOM 843 C CA . LEU A 1 112 ? 10.156 3.491 -26.205 1.00 96.56 112 LEU A CA 1
ATOM 844 C C . LEU A 1 112 ? 10.652 2.538 -27.291 1.00 96.56 112 LEU A C 1
ATOM 846 O O . LEU A 1 112 ? 10.535 2.838 -28.476 1.00 96.56 112 LEU A O 1
ATOM 850 N N . LEU A 1 113 ? 11.257 1.418 -26.894 1.00 96.69 113 LEU A N 1
ATOM 851 C CA . LEU A 1 113 ? 11.754 0.410 -27.825 1.00 96.69 113 LEU A CA 1
ATOM 852 C C . LEU A 1 113 ? 10.645 -0.494 -28.362 1.00 96.69 113 LEU A C 1
ATOM 854 O O . LEU A 1 113 ? 10.833 -1.100 -29.416 1.00 96.69 113 LEU A O 1
ATOM 858 N N . THR A 1 114 ? 9.520 -0.563 -27.655 1.00 97.12 114 THR A N 1
ATOM 859 C CA . THR A 1 114 ? 8.356 -1.357 -28.042 1.00 97.12 114 THR A CA 1
ATOM 860 C C . THR A 1 114 ? 7.566 -0.599 -29.112 1.00 97.12 114 THR A C 1
ATOM 862 O O . THR A 1 114 ? 7.184 0.550 -28.872 1.00 97.12 114 THR A O 1
ATOM 865 N N .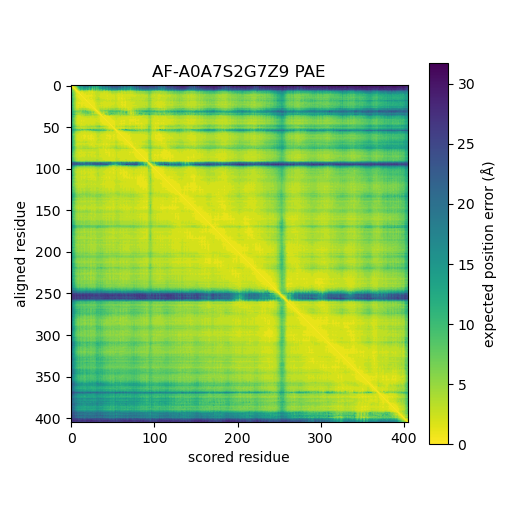 PRO A 1 115 ? 7.341 -1.171 -30.308 1.00 97.38 115 PRO A N 1
ATOM 866 C CA . PRO A 1 115 ? 6.561 -0.530 -31.363 1.00 97.38 115 PRO A CA 1
ATOM 867 C C . PRO A 1 115 ? 5.151 -0.140 -30.907 1.00 97.38 115 PRO A C 1
ATOM 869 O O . PRO A 1 115 ? 4.523 -0.849 -30.123 1.00 97.38 115 PRO A O 1
ATOM 872 N N . ALA A 1 116 ? 4.622 0.961 -31.443 1.00 97.25 116 ALA A N 1
ATOM 873 C CA . ALA A 1 116 ? 3.282 1.448 -31.116 1.00 97.25 116 ALA A CA 1
ATOM 874 C C . ALA A 1 116 ? 2.167 0.381 -31.236 1.00 97.25 116 ALA A C 1
ATOM 876 O O . ALA A 1 116 ? 1.397 0.245 -30.283 1.00 97.25 116 ALA A O 1
ATOM 877 N N . PRO A 1 117 ? 2.096 -0.442 -32.306 1.00 98.06 117 PRO A N 1
ATOM 878 C CA . PRO A 1 117 ? 1.088 -1.503 -32.394 1.00 98.06 117 PRO A CA 1
ATOM 879 C C . PRO A 1 117 ? 1.209 -2.557 -31.286 1.00 98.06 117 PRO A C 1
ATOM 881 O O . PRO A 1 117 ? 0.200 -3.071 -30.814 1.00 98.06 117 PRO A O 1
ATOM 884 N N . GLU A 1 118 ? 2.431 -2.861 -30.840 1.00 98.06 118 GLU A N 1
ATOM 885 C CA . GLU A 1 118 ? 2.668 -3.825 -29.761 1.00 98.06 118 GLU A CA 1
ATOM 886 C C . GLU A 1 118 ? 2.255 -3.258 -28.398 1.00 98.06 118 GLU A C 1
ATOM 888 O O . GLU A 1 118 ? 1.677 -3.981 -27.592 1.00 98.06 118 GLU A O 1
ATOM 893 N N . LEU A 1 119 ? 2.474 -1.960 -28.153 1.00 97.50 119 LEU A N 1
ATOM 894 C CA . LEU A 1 119 ? 1.989 -1.286 -26.941 1.00 97.50 119 LEU A CA 1
ATOM 895 C C . LEU A 1 119 ? 0.457 -1.313 -26.849 1.00 97.50 119 LEU A C 1
ATOM 897 O O . LEU A 1 119 ? -0.089 -1.575 -25.777 1.00 97.50 119 LEU A O 1
ATOM 901 N N . LEU A 1 120 ? -0.232 -1.063 -27.967 1.00 97.31 120 LEU A N 1
ATOM 902 C CA . LEU A 1 120 ? -1.693 -1.140 -28.043 1.00 97.31 120 LEU A CA 1
ATOM 903 C C . LEU A 1 120 ? -2.185 -2.568 -27.781 1.00 97.31 120 LEU A C 1
ATOM 905 O O . LEU A 1 120 ? -3.023 -2.776 -26.906 1.00 97.31 120 LEU A O 1
ATOM 909 N N . ALA A 1 121 ? -1.595 -3.557 -28.459 1.00 97.81 121 ALA A N 1
ATOM 910 C CA . ALA A 1 121 ? -1.935 -4.962 -28.259 1.00 97.81 121 ALA A CA 1
ATOM 911 C C . ALA A 1 121 ? -1.674 -5.426 -26.814 1.00 97.81 121 ALA A C 1
ATOM 913 O O . ALA A 1 121 ? -2.457 -6.193 -26.255 1.00 97.81 121 ALA A O 1
ATOM 914 N N . ALA A 1 122 ? -0.605 -4.945 -26.172 1.00 97.88 122 ALA A N 1
ATOM 915 C CA . ALA A 1 122 ? -0.317 -5.241 -24.771 1.00 97.88 122 ALA A CA 1
ATOM 916 C C . ALA A 1 122 ? -1.367 -4.637 -23.823 1.00 97.88 122 ALA A C 1
ATOM 918 O O . ALA A 1 122 ? -1.773 -5.294 -22.862 1.00 97.88 122 ALA A O 1
ATOM 919 N N . ALA A 1 123 ? -1.840 -3.417 -24.095 1.00 97.44 123 ALA A N 1
ATOM 920 C CA . ALA A 1 123 ? -2.913 -2.792 -23.325 1.00 97.44 123 ALA A CA 1
ATOM 921 C C . ALA A 1 123 ? -4.236 -3.567 -23.462 1.00 97.44 123 ALA A C 1
ATOM 923 O O . ALA A 1 123 ? -4.890 -3.841 -22.455 1.00 97.44 123 ALA A O 1
ATOM 924 N N . GLU A 1 124 ? -4.594 -3.983 -24.679 1.00 97.38 124 GLU A N 1
ATOM 925 C CA . GLU A 1 124 ? -5.772 -4.819 -24.947 1.00 97.38 124 GLU A CA 1
ATOM 926 C C . GLU A 1 124 ? -5.669 -6.185 -24.258 1.00 97.38 124 GLU A C 1
ATOM 928 O O . GLU A 1 124 ? -6.610 -6.631 -23.602 1.00 97.38 124 GLU A O 1
ATOM 933 N N . ALA A 1 125 ? -4.504 -6.833 -24.334 1.00 97.19 125 ALA A N 1
ATOM 934 C CA . ALA A 1 125 ? -4.261 -8.105 -23.666 1.00 97.19 125 ALA A CA 1
ATOM 935 C C . ALA A 1 125 ? -4.341 -7.979 -22.136 1.00 97.19 125 ALA A C 1
ATOM 937 O O . ALA A 1 125 ? -4.885 -8.864 -21.473 1.00 97.19 125 ALA A O 1
ATOM 938 N N . LEU A 1 126 ? -3.839 -6.879 -21.563 1.00 97.44 126 LEU A N 1
ATOM 939 C CA . LEU A 1 126 ? -3.974 -6.584 -20.136 1.00 97.44 126 LEU A CA 1
ATOM 940 C C . LEU A 1 126 ? -5.444 -6.365 -19.750 1.00 97.44 126 LEU A C 1
ATOM 942 O O . LEU A 1 126 ? -5.886 -6.891 -18.725 1.00 97.44 126 LEU A O 1
ATOM 946 N N . ALA A 1 127 ? -6.210 -5.636 -20.567 1.00 96.62 127 ALA A N 1
ATOM 947 C CA . ALA A 1 127 ? -7.645 -5.438 -20.369 1.00 96.62 127 ALA A CA 1
ATOM 948 C C . ALA A 1 127 ? -8.387 -6.781 -20.350 1.00 96.62 127 ALA A C 1
ATOM 950 O O . ALA A 1 127 ? -9.110 -7.081 -19.401 1.00 96.62 127 ALA A O 1
ATOM 951 N N . ALA A 1 128 ? -8.134 -7.621 -21.357 1.00 96.44 128 ALA A N 1
ATOM 952 C CA . ALA A 1 128 ? -8.746 -8.935 -21.495 1.00 96.44 128 ALA A CA 1
ATOM 953 C C . ALA A 1 128 ? -8.379 -9.873 -20.335 1.00 96.44 128 ALA A C 1
ATOM 955 O O . ALA A 1 128 ? -9.249 -10.547 -19.792 1.00 96.44 128 ALA A O 1
ATOM 956 N N . ALA A 1 129 ? -7.108 -9.891 -19.918 1.00 95.44 129 ALA A N 1
ATOM 957 C CA . ALA A 1 129 ? -6.649 -10.750 -18.829 1.00 95.44 129 ALA A CA 1
ATOM 958 C C . ALA A 1 129 ? -7.225 -10.334 -17.467 1.00 95.44 129 ALA A C 1
ATOM 960 O O . ALA A 1 129 ? -7.534 -11.187 -16.640 1.00 95.44 129 ALA A O 1
ATOM 961 N N . THR A 1 130 ? -7.348 -9.029 -17.215 1.00 95.38 130 THR A N 1
ATOM 962 C CA . THR A 1 130 ? -7.772 -8.506 -15.905 1.00 95.38 130 THR A CA 1
ATOM 963 C C . THR A 1 130 ? -9.280 -8.292 -15.781 1.00 95.38 130 THR A C 1
ATOM 965 O O . THR A 1 130 ? -9.780 -8.187 -14.661 1.00 95.38 130 THR A O 1
ATOM 968 N N . GLY A 1 131 ? -10.002 -8.197 -16.902 1.00 94.81 131 GLY A N 1
ATOM 969 C CA . GLY A 1 131 ? -11.428 -7.864 -16.934 1.00 94.81 131 GLY A CA 1
ATOM 970 C C . GLY A 1 131 ? -11.740 -6.453 -16.423 1.00 94.81 131 GLY A C 1
ATOM 971 O O . GLY A 1 131 ? -12.869 -6.182 -16.013 1.00 94.81 131 GLY A O 1
ATOM 972 N N . LEU A 1 132 ? -10.744 -5.562 -16.378 1.00 95.12 132 LEU A N 1
ATOM 973 C CA . LEU A 1 132 ? -10.927 -4.200 -15.887 1.00 95.12 132 LEU A CA 1
ATOM 974 C C . LEU A 1 132 ? -11.694 -3.347 -16.906 1.00 95.12 132 LEU A C 1
ATOM 976 O O . LEU A 1 132 ? -11.396 -3.412 -18.099 1.00 95.12 132 LEU A O 1
ATOM 980 N N . PRO A 1 133 ? -12.619 -2.482 -16.450 1.00 93.75 133 PRO A N 1
ATOM 981 C CA . PRO A 1 133 ? -13.187 -1.463 -17.318 1.00 93.75 133 PRO A CA 1
ATOM 982 C C . PRO A 1 133 ? -12.104 -0.461 -17.727 1.00 93.75 133 PRO A C 1
ATOM 984 O O . PRO A 1 133 ? -11.143 -0.226 -16.987 1.00 93.75 133 PRO A O 1
ATOM 987 N N . GLU A 1 134 ? -12.292 0.163 -18.888 1.00 91.75 134 GLU A N 1
ATOM 988 C CA . GLU A 1 134 ? -11.296 1.025 -19.531 1.00 91.75 134 GLU A CA 1
ATOM 989 C C . GLU A 1 134 ? -10.742 2.116 -18.595 1.00 91.75 134 GLU A C 1
ATOM 991 O O . GLU A 1 134 ? -9.528 2.284 -18.487 1.00 91.75 134 GLU A O 1
ATOM 996 N N . GLU A 1 135 ? -11.601 2.798 -17.833 1.00 91.38 135 GLU A N 1
ATOM 997 C CA . GLU A 1 135 ? -11.168 3.840 -16.891 1.00 91.38 135 GLU A CA 1
ATOM 998 C C . GLU A 1 135 ? -10.257 3.300 -15.773 1.00 91.38 135 GLU A C 1
ATOM 1000 O O . GLU A 1 135 ? -9.281 3.945 -15.378 1.00 91.38 135 GLU A O 1
ATOM 1005 N N . MET A 1 136 ? -10.538 2.099 -15.254 1.00 94.44 136 MET A N 1
ATOM 1006 C CA . MET A 1 136 ? -9.693 1.478 -14.228 1.00 94.44 136 MET A CA 1
ATOM 1007 C C . MET A 1 136 ? -8.383 0.974 -14.820 1.00 94.44 136 MET A C 1
ATOM 1009 O O . MET A 1 136 ? -7.339 1.130 -14.188 1.00 94.44 136 MET A O 1
ATOM 1013 N N . LEU A 1 137 ? -8.418 0.418 -16.032 1.00 95.19 137 LEU A N 1
ATOM 1014 C CA . LEU A 1 137 ? -7.217 0.017 -16.756 1.00 95.19 137 LEU A CA 1
ATOM 1015 C C . LEU A 1 137 ? -6.286 1.214 -16.974 1.00 95.19 137 LEU A C 1
ATOM 1017 O O . LEU A 1 137 ? -5.090 1.116 -16.718 1.00 95.19 137 LEU A O 1
ATOM 1021 N N . GLN A 1 138 ? -6.833 2.365 -17.363 1.00 92.25 138 GLN A N 1
ATOM 1022 C CA . GLN A 1 138 ? -6.068 3.603 -17.505 1.00 92.25 138 GLN A CA 1
ATOM 1023 C C . GLN A 1 138 ? -5.439 4.028 -16.172 1.00 92.25 138 GLN A C 1
ATOM 1025 O O . GLN A 1 138 ? -4.270 4.405 -16.129 1.00 92.25 138 GLN A O 1
ATOM 1030 N N . ASN A 1 139 ? -6.163 3.927 -15.053 1.00 92.31 139 ASN A N 1
ATOM 1031 C CA . ASN A 1 139 ? -5.599 4.196 -13.723 1.00 92.31 139 ASN A CA 1
ATOM 1032 C C . ASN A 1 139 ? -4.446 3.243 -13.379 1.00 92.31 139 ASN A C 1
ATOM 1034 O O . ASN A 1 139 ? -3.422 3.681 -12.852 1.00 92.31 139 ASN A O 1
ATOM 1038 N N . VAL A 1 140 ? -4.602 1.960 -13.710 1.00 95.56 140 VAL A N 1
ATOM 1039 C CA . VAL A 1 140 ? -3.586 0.919 -13.525 1.00 95.56 140 VAL A CA 1
ATOM 1040 C C . VAL A 1 140 ? -2.346 1.205 -14.365 1.00 95.56 140 VAL A C 1
ATOM 1042 O O . VAL A 1 140 ? -1.245 1.207 -13.823 1.00 95.56 140 VAL A O 1
ATOM 1045 N N . LEU A 1 141 ? -2.512 1.520 -15.650 1.00 94.94 141 LEU A N 1
ATOM 1046 C CA . LEU A 1 141 ? -1.407 1.848 -16.550 1.00 94.94 141 LEU A CA 1
ATOM 1047 C C . LEU A 1 141 ? -0.706 3.145 -16.146 1.00 94.94 141 LEU A C 1
ATOM 1049 O O . LEU A 1 141 ? 0.513 3.213 -16.208 1.00 94.94 141 LEU A O 1
ATOM 1053 N N . ARG A 1 142 ? -1.436 4.155 -15.658 1.00 91.62 142 ARG A N 1
ATOM 1054 C CA . ARG A 1 142 ? -0.828 5.382 -15.114 1.00 91.62 142 ARG A CA 1
ATOM 1055 C C . ARG A 1 142 ? 0.018 5.125 -13.875 1.00 91.62 142 ARG A C 1
ATOM 1057 O O . ARG A 1 142 ? 1.037 5.785 -13.690 1.00 91.62 142 ARG A O 1
ATOM 1064 N N . ALA A 1 143 ? -0.414 4.205 -13.020 1.00 92.12 143 ALA A N 1
ATOM 1065 C CA . ALA A 1 143 ? 0.336 3.827 -11.833 1.00 92.12 143 ALA A CA 1
ATOM 1066 C C . ALA A 1 143 ? 1.515 2.894 -12.158 1.00 92.12 143 ALA A C 1
ATOM 1068 O O . ALA A 1 143 ? 2.545 2.988 -11.498 1.00 92.12 143 ALA A O 1
ATOM 1069 N N . GLU A 1 144 ? 1.380 2.026 -13.165 1.00 95.19 144 GLU A N 1
ATOM 1070 C CA . GLU A 1 144 ? 2.379 1.019 -13.532 1.00 95.19 144 GLU A CA 1
ATOM 1071 C C . GLU A 1 144 ? 2.474 0.812 -15.067 1.00 95.19 144 GLU A C 1
ATOM 1073 O O . GLU A 1 144 ? 2.019 -0.209 -15.595 1.00 95.19 144 GLU A O 1
ATOM 1078 N N . PRO A 1 145 ? 3.090 1.752 -15.818 1.00 95.31 145 PRO A N 1
ATOM 1079 C CA . PRO A 1 145 ? 3.133 1.708 -17.289 1.00 95.31 145 PRO A CA 1
ATOM 1080 C C . PRO A 1 145 ? 3.874 0.494 -17.850 1.00 95.31 145 PRO A C 1
ATOM 1082 O O . PRO A 1 145 ? 3.577 0.001 -18.935 1.00 95.31 145 PRO A O 1
ATOM 1085 N N . ALA A 1 146 ? 4.839 -0.024 -17.099 1.00 96.00 146 ALA A N 1
ATOM 1086 C CA . ALA A 1 146 ? 5.640 -1.169 -17.499 1.00 96.00 146 ALA A CA 1
ATOM 1087 C C . ALA A 1 146 ? 4.871 -2.500 -17.515 1.00 96.00 146 ALA A C 1
ATOM 1089 O O . ALA A 1 146 ? 5.429 -3.516 -17.929 1.00 96.00 146 ALA A O 1
ATOM 1090 N N . LEU A 1 147 ? 3.595 -2.520 -17.113 1.00 97.38 147 LEU A N 1
ATOM 1091 C CA . LEU A 1 147 ? 2.712 -3.648 -17.419 1.00 97.38 147 LEU A CA 1
ATOM 1092 C C . LEU A 1 147 ? 2.579 -3.883 -18.928 1.00 97.38 147 LEU A C 1
ATOM 1094 O O . LEU A 1 147 ? 2.419 -5.029 -19.332 1.00 97.38 147 LEU A O 1
ATOM 1098 N N . LEU A 1 148 ? 2.754 -2.845 -19.754 1.00 97.31 148 LEU A N 1
ATOM 1099 C CA . LEU A 1 148 ? 2.790 -2.965 -21.218 1.00 97.31 148 LEU A CA 1
ATOM 1100 C C . LEU A 1 148 ? 3.987 -3.783 -21.731 1.00 97.31 148 LEU A C 1
ATOM 1102 O O . LEU A 1 148 ? 3.987 -4.221 -22.873 1.00 97.31 148 LEU A O 1
ATOM 1106 N N . LEU A 1 149 ? 5.006 -4.000 -20.894 1.00 97.19 149 LEU A N 1
ATOM 1107 C CA . LEU A 1 149 ? 6.166 -4.837 -21.214 1.00 97.19 149 LEU A CA 1
ATOM 1108 C C . LEU A 1 149 ? 5.991 -6.290 -20.748 1.00 97.19 149 LEU A C 1
ATOM 1110 O O . LEU A 1 149 ? 6.874 -7.122 -20.960 1.00 97.19 149 LEU A O 1
ATOM 1114 N N . CYS A 1 150 ? 4.893 -6.602 -20.056 1.00 97.06 150 CYS A N 1
ATOM 1115 C CA . CYS A 1 150 ? 4.621 -7.943 -19.557 1.00 97.06 150 CYS A CA 1
ATOM 1116 C C . CYS A 1 150 ? 3.870 -8.761 -20.610 1.00 97.06 150 CYS A C 1
ATOM 1118 O O . CYS A 1 150 ? 2.945 -8.271 -21.252 1.00 97.06 150 CYS A O 1
ATOM 1120 N N . SER A 1 151 ? 4.214 -10.044 -20.745 1.00 95.94 151 SER A N 1
ATOM 1121 C CA . SER A 1 151 ? 3.421 -10.951 -21.576 1.00 95.94 151 SER A CA 1
ATOM 1122 C C . SER A 1 151 ? 2.083 -11.273 -20.908 1.00 95.94 151 SER A C 1
ATOM 1124 O O . SER A 1 151 ? 2.005 -11.372 -19.675 1.00 95.94 151 SER A O 1
ATOM 1126 N N . SER A 1 152 ? 1.053 -11.511 -21.723 1.00 94.81 152 SER A N 1
ATOM 1127 C CA . SER A 1 152 ? -0.276 -11.943 -21.270 1.00 94.81 152 SER A CA 1
ATOM 1128 C C . SER A 1 152 ? -0.214 -13.215 -20.421 1.00 94.81 152 SER A C 1
ATOM 1130 O O . SER A 1 152 ? -0.849 -13.280 -19.372 1.00 94.81 152 SER A O 1
ATOM 1132 N N . GLU A 1 153 ? 0.625 -14.183 -20.802 1.00 96.19 153 GLU A N 1
ATOM 1133 C CA . GLU A 1 153 ? 0.872 -15.403 -20.024 1.00 96.19 153 GLU A CA 1
ATOM 1134 C C . GLU A 1 153 ? 1.391 -15.076 -18.618 1.00 96.19 153 GLU A C 1
ATOM 1136 O O . GLU A 1 153 ? 0.904 -15.605 -17.618 1.00 96.19 153 GLU A O 1
ATOM 1141 N N . SER A 1 154 ? 2.361 -14.164 -18.515 1.00 96.69 154 SER A N 1
ATOM 1142 C CA . SER A 1 154 ? 2.942 -13.799 -17.226 1.00 96.69 154 SER A CA 1
ATOM 1143 C C . SER A 1 154 ? 1.927 -13.084 -16.326 1.00 96.69 154 SER A C 1
ATOM 1145 O O . SER A 1 154 ? 1.919 -13.303 -15.112 1.00 96.69 154 SER A O 1
ATOM 1147 N N . ILE A 1 155 ? 1.063 -12.240 -16.899 1.00 97.44 155 ILE A N 1
ATOM 1148 C CA . ILE A 1 155 ? -0.035 -11.586 -16.178 1.00 97.44 155 ILE A CA 1
ATOM 1149 C C . ILE A 1 155 ? -1.026 -12.650 -15.701 1.00 97.44 155 ILE A C 1
ATOM 1151 O O . ILE A 1 155 ? -1.313 -12.712 -14.507 1.00 97.44 155 ILE A O 1
ATOM 1155 N N . GLY A 1 156 ? -1.461 -13.543 -16.596 1.00 97.62 156 GLY A N 1
ATOM 1156 C CA . GLY A 1 156 ? -2.368 -14.648 -16.286 1.00 97.62 156 GLY A CA 1
ATOM 1157 C C . GLY A 1 156 ? -1.865 -15.509 -15.129 1.00 97.62 156 GLY A C 1
ATOM 1158 O O . GLY A 1 156 ? -2.589 -15.713 -14.162 1.00 97.62 156 GLY A O 1
ATOM 1159 N N . ARG A 1 157 ? -0.584 -15.899 -15.137 1.00 97.94 157 ARG A N 1
ATOM 1160 C CA . ARG A 1 157 ? 0.027 -16.665 -14.034 1.00 97.94 157 ARG A CA 1
ATOM 1161 C C . ARG A 1 157 ? -0.046 -15.957 -12.681 1.00 97.94 157 ARG A C 1
ATOM 1163 O O . ARG A 1 157 ? -0.181 -16.622 -11.659 1.00 97.94 157 ARG A O 1
ATOM 1170 N N . ARG A 1 158 ? 0.064 -14.626 -12.646 1.00 98.00 158 ARG A N 1
ATOM 1171 C CA . ARG A 1 158 ? -0.029 -13.845 -11.400 1.00 98.00 158 ARG A CA 1
ATOM 1172 C C . ARG A 1 158 ? -1.471 -13.678 -10.941 1.00 98.00 158 ARG A C 1
ATOM 1174 O O . ARG A 1 158 ? -1.717 -13.693 -9.742 1.00 98.00 158 ARG A O 1
ATOM 1181 N N . LEU A 1 159 ? -2.412 -13.567 -11.874 1.00 98.00 159 LEU A N 1
ATOM 1182 C CA . LEU A 1 159 ? -3.841 -13.572 -11.565 1.00 98.00 159 LEU A CA 1
ATOM 1183 C C . LEU A 1 159 ? -4.273 -14.926 -10.993 1.00 98.00 159 LEU A C 1
ATOM 1185 O O . LEU A 1 159 ? -4.887 -14.954 -9.931 1.00 98.00 159 LEU A O 1
ATOM 1189 N N . SER A 1 160 ? -3.865 -16.034 -11.622 1.00 98.00 160 SER A N 1
ATOM 1190 C CA . SER A 1 160 ? -4.078 -17.384 -11.085 1.00 98.00 160 SER A CA 1
ATOM 1191 C C . SER A 1 160 ? -3.440 -17.537 -9.712 1.00 98.00 160 SER A C 1
ATOM 1193 O O . SER A 1 160 ? -4.084 -18.018 -8.797 1.00 98.00 160 SER A O 1
ATOM 1195 N N . TRP A 1 161 ? -2.221 -17.028 -9.511 1.00 98.06 161 TRP A N 1
ATOM 1196 C CA . TRP A 1 161 ? -1.591 -17.045 -8.192 1.00 98.06 161 TRP A CA 1
ATOM 1197 C C . TRP A 1 161 ? -2.417 -16.303 -7.128 1.00 98.06 161 TRP A C 1
ATOM 1199 O O . TRP A 1 161 ? -2.600 -16.827 -6.034 1.00 98.06 161 TRP A O 1
ATOM 1209 N N . LEU A 1 162 ? -2.957 -15.114 -7.431 1.00 97.81 162 LEU A N 1
ATOM 1210 C CA . LEU A 1 162 ? -3.828 -14.378 -6.501 1.00 97.81 162 LEU A CA 1
ATOM 1211 C C . LEU A 1 162 ? -5.105 -15.164 -6.163 1.00 97.81 162 LEU A C 1
ATOM 1213 O O . LEU A 1 162 ? -5.562 -15.123 -5.023 1.00 97.81 162 LEU A O 1
ATOM 1217 N N . HIS A 1 163 ? -5.664 -15.887 -7.128 1.00 97.44 163 HIS A N 1
ATOM 1218 C CA . HIS A 1 163 ? -6.822 -16.745 -6.902 1.00 97.44 163 HIS A CA 1
ATOM 1219 C C . HIS A 1 163 ? -6.446 -17.997 -6.094 1.00 97.44 163 HIS A C 1
ATOM 1221 O O . HIS A 1 163 ? -6.897 -18.153 -4.963 1.00 97.44 163 HIS A O 1
ATOM 1227 N N . ASP A 1 164 ? -5.548 -18.828 -6.617 1.00 97.31 164 ASP A N 1
ATOM 1228 C CA . ASP A 1 164 ? -5.215 -20.149 -6.079 1.00 97.31 164 ASP A CA 1
ATOM 1229 C C . ASP A 1 164 ? -4.528 -20.075 -4.710 1.00 97.31 164 ASP A C 1
ATOM 1231 O O . ASP A 1 164 ? -4.721 -20.939 -3.856 1.00 97.31 164 ASP A O 1
ATOM 1235 N N . ARG A 1 165 ? -3.675 -19.064 -4.493 1.00 96.75 165 ARG A N 1
ATOM 1236 C CA . ARG A 1 165 ? -2.853 -18.964 -3.275 1.00 96.75 165 ARG A CA 1
ATOM 1237 C C . ARG A 1 165 ? -3.467 -18.094 -2.199 1.00 96.75 165 ARG A C 1
ATOM 1239 O O . ARG A 1 165 ? -3.163 -18.310 -1.030 1.00 96.75 165 ARG A O 1
ATOM 1246 N N . LEU A 1 166 ? -4.292 -17.116 -2.572 1.00 96.69 166 LEU A N 1
ATOM 1247 C CA . LEU A 1 166 ? -4.889 -16.176 -1.622 1.00 96.69 166 LEU A CA 1
ATOM 1248 C C . LEU A 1 166 ? -6.418 -16.264 -1.550 1.00 96.69 166 LEU A C 1
ATOM 1250 O O . LEU A 1 166 ? -7.013 -15.519 -0.777 1.00 96.69 166 LEU A O 1
ATOM 1254 N N . GLY A 1 167 ? -7.076 -17.111 -2.346 1.00 97.06 167 GLY A N 1
ATOM 1255 C CA . GLY A 1 167 ? -8.541 -17.184 -2.388 1.00 97.06 167 GLY A CA 1
ATOM 1256 C C . GLY A 1 167 ? -9.187 -15.858 -2.807 1.00 97.06 167 GLY A C 1
ATOM 1257 O O . GLY A 1 167 ? -10.265 -15.491 -2.325 1.00 97.06 167 GLY A O 1
ATOM 1258 N N . ILE A 1 168 ? -8.492 -15.062 -3.629 1.00 97.50 168 ILE A N 1
ATOM 1259 C CA . ILE A 1 168 ? -9.016 -13.788 -4.128 1.00 97.50 168 ILE A CA 1
ATOM 1260 C C . ILE A 1 168 ? -9.783 -14.075 -5.411 1.00 97.50 168 ILE A C 1
ATOM 1262 O O . ILE A 1 168 ? -9.215 -14.141 -6.499 1.00 97.50 168 ILE A O 1
ATOM 1266 N N . GLU A 1 169 ? -11.092 -14.238 -5.255 1.00 94.81 169 GLU A N 1
ATOM 1267 C CA . GLU A 1 169 ? -11.995 -14.503 -6.369 1.00 94.81 169 GLU A CA 1
ATOM 1268 C C . GLU A 1 169 ? -11.962 -13.400 -7.443 1.00 94.81 169 GLU A C 1
ATOM 1270 O O . GLU A 1 169 ? -11.857 -12.205 -7.105 1.00 94.81 169 GLU A O 1
ATOM 1275 N N . PRO A 1 170 ? -12.105 -13.777 -8.730 1.00 92.94 170 PRO A N 1
ATOM 1276 C CA . PRO A 1 170 ? -12.328 -12.833 -9.816 1.00 92.94 170 PRO A CA 1
ATOM 1277 C C . PRO A 1 170 ? -13.501 -11.878 -9.542 1.00 92.94 170 PRO A C 1
ATOM 1279 O O . PRO A 1 170 ? -14.427 -12.170 -8.784 1.00 92.94 170 PRO A O 1
ATOM 1282 N N . GLY A 1 171 ? -13.472 -10.705 -10.176 1.00 93.19 171 GLY A N 1
ATOM 1283 C CA . GLY A 1 171 ? -14.464 -9.648 -9.969 1.00 93.19 171 GLY A CA 1
ATOM 1284 C C . GLY A 1 171 ? -14.022 -8.630 -8.917 1.00 93.19 171 GLY A C 1
ATOM 1285 O O . GLY A 1 171 ? -12.844 -8.297 -8.818 1.00 93.19 171 GLY A O 1
ATOM 1286 N N . GLY A 1 172 ? -14.962 -8.107 -8.123 1.00 95.12 172 GLY A N 1
ATOM 1287 C CA . GLY A 1 172 ? -14.744 -6.891 -7.325 1.00 95.12 172 GLY A CA 1
ATOM 1288 C C . GLY A 1 172 ? -13.551 -6.932 -6.356 1.00 95.12 172 GLY A C 1
ATOM 1289 O O . GLY A 1 172 ? -12.890 -5.910 -6.159 1.00 95.12 172 GLY A O 1
ATOM 1290 N N . ARG A 1 173 ? -13.235 -8.098 -5.771 1.00 96.50 173 ARG A N 1
ATOM 1291 C CA . ARG A 1 173 ? -12.076 -8.262 -4.871 1.00 96.50 173 ARG A CA 1
ATOM 1292 C C . ARG A 1 173 ? -10.759 -8.180 -5.641 1.00 96.50 173 ARG A C 1
ATOM 1294 O O . ARG A 1 173 ? -9.903 -7.374 -5.277 1.00 96.50 173 ARG A O 1
ATOM 1301 N N . LEU A 1 174 ? -10.620 -8.958 -6.713 1.00 96.75 174 LEU A N 1
ATOM 1302 C CA . LEU A 1 174 ? -9.437 -8.939 -7.572 1.00 96.75 174 LEU A CA 1
ATOM 1303 C C . LEU A 1 174 ? -9.250 -7.570 -8.245 1.00 96.75 174 LEU A C 1
ATOM 1305 O O . LEU A 1 174 ? -8.160 -7.001 -8.185 1.00 96.75 174 LEU A O 1
ATOM 1309 N N . THR A 1 175 ? -10.326 -6.980 -8.775 1.00 96.56 175 THR A N 1
ATOM 1310 C CA . THR A 1 175 ? -10.341 -5.617 -9.326 1.00 96.56 175 THR A CA 1
ATOM 1311 C C . THR A 1 175 ? -9.831 -4.598 -8.309 1.00 96.56 175 THR A C 1
ATOM 1313 O O . THR A 1 175 ? -8.994 -3.762 -8.641 1.00 96.56 175 THR A O 1
ATOM 1316 N N . ARG A 1 176 ? -10.273 -4.675 -7.046 1.00 95.94 176 ARG A N 1
ATOM 1317 C CA . ARG A 1 176 ? -9.786 -3.785 -5.980 1.00 95.94 176 ARG A CA 1
ATOM 1318 C C . ARG A 1 176 ? -8.283 -3.931 -5.751 1.00 95.94 176 ARG A C 1
ATOM 1320 O O . ARG A 1 176 ? -7.612 -2.914 -5.567 1.00 95.94 176 ARG A O 1
ATOM 1327 N N . VAL A 1 177 ? -7.763 -5.159 -5.749 1.00 97.12 177 VAL A N 1
ATOM 1328 C CA . VAL A 1 177 ? -6.331 -5.421 -5.551 1.00 97.12 177 VAL A CA 1
ATOM 1329 C C . VAL A 1 177 ? -5.518 -4.846 -6.705 1.00 97.12 177 VAL A C 1
ATOM 1331 O O . VAL A 1 177 ? -4.622 -4.043 -6.462 1.00 97.12 177 VAL A O 1
ATOM 1334 N N . ILE A 1 178 ? -5.868 -5.173 -7.950 1.00 97.31 178 ILE A N 1
ATOM 1335 C CA . ILE A 1 178 ? -5.121 -4.725 -9.134 1.00 97.31 178 ILE A CA 1
ATOM 1336 C C . ILE A 1 178 ? -5.167 -3.199 -9.261 1.00 97.31 178 ILE A C 1
ATOM 1338 O O . ILE A 1 178 ? -4.128 -2.570 -9.436 1.00 97.31 178 ILE A O 1
ATOM 1342 N N . SER A 1 179 ? -6.340 -2.585 -9.085 1.00 95.62 179 SER A N 1
ATOM 1343 C CA . SER A 1 179 ? -6.499 -1.132 -9.219 1.00 95.62 179 SER A CA 1
ATOM 1344 C C . SER A 1 179 ? -5.744 -0.333 -8.152 1.00 95.62 179 SER A C 1
ATOM 1346 O O . SER A 1 179 ? -5.327 0.793 -8.410 1.00 95.62 179 SER A O 1
ATOM 1348 N N . ARG A 1 180 ? -5.557 -0.883 -6.943 1.00 95.31 180 ARG A N 1
ATOM 1349 C CA . ARG A 1 180 ? -4.840 -0.201 -5.844 1.00 95.31 180 ARG A CA 1
ATOM 1350 C C . ARG A 1 180 ? -3.365 -0.584 -5.731 1.00 95.31 180 ARG A C 1
ATOM 1352 O O . ARG A 1 180 ? -2.605 0.136 -5.080 1.00 95.31 180 ARG A O 1
ATOM 1359 N N . ALA A 1 181 ? -2.973 -1.715 -6.307 1.00 96.31 181 ALA A N 1
ATOM 1360 C CA . ALA A 1 181 ? -1.643 -2.298 -6.188 1.00 96.31 181 ALA A CA 1
ATOM 1361 C C . ALA A 1 181 ? -1.175 -2.968 -7.498 1.00 96.31 181 ALA A C 1
ATOM 1363 O O . ALA A 1 181 ? -0.786 -4.136 -7.471 1.00 96.31 181 ALA A O 1
ATOM 1364 N N . PRO A 1 182 ? -1.155 -2.250 -8.637 1.00 96.75 182 PRO A N 1
ATOM 1365 C CA . PRO A 1 182 ? -0.892 -2.848 -9.952 1.00 96.75 182 PRO A CA 1
ATOM 1366 C C . PRO A 1 182 ? 0.501 -3.479 -10.081 1.00 96.75 182 PRO A C 1
ATOM 1368 O O . PRO A 1 182 ? 0.674 -4.440 -10.829 1.00 96.75 182 PRO A O 1
ATOM 1371 N N . LEU A 1 183 ? 1.469 -3.026 -9.275 1.00 96.38 183 LEU A N 1
ATOM 1372 C CA . LEU A 1 183 ? 2.807 -3.614 -9.168 1.00 96.38 183 LEU A CA 1
ATOM 1373 C C . LEU A 1 183 ? 2.785 -5.128 -8.870 1.00 96.38 183 LEU A C 1
ATOM 1375 O O . LEU A 1 183 ? 3.708 -5.842 -9.267 1.00 96.38 183 LEU A O 1
ATOM 1379 N N . VAL A 1 184 ? 1.718 -5.647 -8.245 1.00 97.31 184 VAL A N 1
ATOM 1380 C CA . VAL A 1 184 ? 1.532 -7.091 -8.012 1.00 97.31 184 VAL A CA 1
ATOM 1381 C C . VAL A 1 184 ? 1.635 -7.912 -9.304 1.00 97.31 184 VAL A C 1
ATOM 1383 O O . VAL A 1 184 ? 2.154 -9.025 -9.288 1.00 97.31 184 VAL A O 1
ATOM 1386 N N . LEU A 1 185 ? 1.222 -7.337 -10.440 1.00 97.50 185 LEU A N 1
ATOM 1387 C CA . LEU A 1 185 ? 1.252 -7.982 -11.753 1.00 97.50 185 LEU A CA 1
ATOM 1388 C C . LEU A 1 185 ? 2.631 -7.928 -12.436 1.00 97.50 185 LEU A C 1
ATOM 1390 O O . LEU A 1 185 ? 2.835 -8.612 -13.436 1.00 97.50 185 LEU A O 1
ATOM 1394 N N . ARG A 1 186 ? 3.606 -7.183 -11.898 1.00 95.88 186 ARG A N 1
ATOM 1395 C CA . ARG A 1 186 ? 5.006 -7.217 -12.369 1.00 95.88 186 ARG A CA 1
ATOM 1396 C C . ARG A 1 186 ? 5.889 -8.126 -11.525 1.00 95.88 186 ARG A C 1
ATOM 1398 O O . ARG A 1 186 ? 6.848 -8.706 -12.035 1.00 95.88 186 ARG A O 1
ATOM 1405 N N . MET A 1 187 ? 5.584 -8.260 -10.239 1.00 96.56 187 MET A N 1
ATOM 1406 C CA . MET A 1 187 ? 6.437 -8.973 -9.290 1.00 96.56 187 MET A CA 1
ATOM 1407 C C . MET A 1 187 ? 6.619 -10.451 -9.643 1.00 96.56 187 MET A C 1
ATOM 1409 O O . MET A 1 187 ? 5.731 -11.086 -10.208 1.00 96.56 187 MET A O 1
ATOM 1413 N N . SER A 1 188 ? 7.775 -11.026 -9.306 1.00 96.69 188 SER A N 1
ATOM 1414 C CA . SER A 1 188 ? 7.968 -12.471 -9.450 1.00 96.69 188 SER A CA 1
ATOM 1415 C C . SER A 1 188 ? 7.075 -13.230 -8.465 1.00 96.69 188 SER A C 1
ATOM 1417 O O . SER A 1 188 ? 6.867 -12.774 -7.340 1.00 96.69 188 SER A O 1
ATOM 1419 N N . LEU A 1 189 ? 6.615 -14.426 -8.844 1.00 97.50 189 LEU A N 1
ATOM 1420 C CA . LEU A 1 189 ? 5.846 -15.290 -7.937 1.00 97.50 189 LEU A CA 1
ATOM 1421 C C . LEU A 1 189 ? 6.628 -15.592 -6.649 1.00 97.50 189 LEU A C 1
ATOM 1423 O O . LEU A 1 189 ? 6.061 -15.550 -5.567 1.00 97.50 189 LEU A O 1
ATOM 1427 N N . SER A 1 190 ? 7.951 -15.774 -6.738 1.00 97.56 190 SER A N 1
ATOM 1428 C CA . SER A 1 190 ? 8.820 -15.932 -5.562 1.00 97.56 190 SER A CA 1
ATOM 1429 C C . SER A 1 190 ? 8.803 -14.718 -4.625 1.00 97.56 190 SER A C 1
ATOM 1431 O O . SER A 1 190 ? 8.826 -14.877 -3.409 1.00 97.56 190 SER A O 1
ATOM 1433 N N . SER A 1 191 ? 8.728 -13.501 -5.172 1.00 97.06 191 SER A N 1
ATOM 1434 C CA . SER A 1 191 ? 8.637 -12.271 -4.379 1.00 97.06 191 SER A CA 1
ATOM 1435 C C . SER A 1 191 ? 7.286 -12.149 -3.677 1.00 97.06 191 SER A C 1
ATOM 1437 O O . SER A 1 191 ? 7.224 -11.621 -2.564 1.00 97.06 191 SER A O 1
ATOM 1439 N N . LEU A 1 192 ? 6.213 -12.601 -4.328 1.00 97.44 192 LEU A N 1
ATOM 1440 C CA . LEU A 1 192 ? 4.869 -12.633 -3.757 1.00 97.44 192 LEU A CA 1
ATOM 1441 C C . LEU A 1 192 ? 4.779 -13.683 -2.639 1.00 97.44 192 LEU A C 1
ATOM 1443 O O . LEU A 1 192 ? 4.387 -13.350 -1.523 1.00 97.44 192 LEU A O 1
ATOM 1447 N N . GLU A 1 193 ? 5.257 -14.905 -2.889 1.00 97.56 193 GLU A N 1
ATOM 1448 C CA . GLU A 1 193 ? 5.325 -15.980 -1.888 1.00 97.56 193 GLU A CA 1
ATOM 1449 C C . GLU A 1 193 ? 6.164 -15.580 -0.671 1.00 97.56 193 GLU A C 1
ATOM 1451 O O . GLU A 1 193 ? 5.747 -15.819 0.454 1.00 97.56 193 GLU A O 1
ATOM 1456 N N . ALA A 1 194 ? 7.294 -14.887 -0.854 1.00 97.81 194 ALA A N 1
ATOM 1457 C CA . ALA A 1 194 ? 8.105 -14.415 0.271 1.00 97.81 194 ALA A CA 1
ATOM 1458 C C . ALA A 1 194 ? 7.345 -13.456 1.209 1.00 97.81 194 ALA A C 1
ATOM 1460 O O . ALA A 1 194 ? 7.632 -13.403 2.403 1.00 97.81 194 ALA A O 1
ATOM 1461 N N . ARG A 1 195 ? 6.374 -12.691 0.692 1.00 97.00 195 ARG A N 1
ATOM 1462 C CA . ARG A 1 195 ? 5.540 -11.785 1.501 1.00 97.00 195 ARG A CA 1
ATOM 1463 C C . ARG A 1 195 ? 4.432 -12.532 2.220 1.00 97.00 195 ARG A C 1
ATOM 1465 O O . ARG A 1 195 ? 4.192 -12.246 3.386 1.00 97.00 195 ARG A O 1
ATOM 1472 N N . VAL A 1 196 ? 3.817 -13.510 1.557 1.00 96.69 196 VAL A N 1
ATOM 1473 C CA . VAL A 1 196 ? 2.868 -14.426 2.202 1.00 96.69 196 VAL A CA 1
ATOM 1474 C C . VAL A 1 196 ? 3.566 -15.186 3.326 1.00 96.69 196 VAL A C 1
ATOM 1476 O O . VAL A 1 196 ? 3.097 -15.144 4.456 1.00 96.69 196 VAL A O 1
ATOM 1479 N N . ALA A 1 197 ? 4.729 -15.781 3.052 1.00 96.81 197 ALA A N 1
ATOM 1480 C CA . ALA A 1 197 ? 5.550 -16.462 4.047 1.00 96.81 197 ALA A CA 1
ATOM 1481 C C . ALA A 1 197 ? 5.909 -15.531 5.209 1.00 96.81 197 ALA A C 1
ATOM 1483 O O . ALA A 1 197 ? 5.694 -15.893 6.353 1.00 96.81 197 ALA A O 1
ATOM 1484 N N . CYS A 1 198 ? 6.335 -14.294 4.934 1.00 95.81 198 CYS A N 1
ATOM 1485 C CA . CYS A 1 198 ? 6.617 -13.327 5.993 1.00 95.81 198 CYS A CA 1
ATOM 1486 C C . CYS A 1 198 ? 5.396 -13.028 6.878 1.00 95.81 198 CYS A C 1
ATOM 1488 O O . CYS A 1 198 ? 5.566 -12.853 8.076 1.00 95.81 198 CYS A O 1
ATOM 1490 N N . LEU A 1 199 ? 4.182 -12.942 6.325 1.00 94.38 199 LEU A N 1
ATOM 1491 C CA . LEU A 1 199 ? 2.970 -12.737 7.129 1.00 94.38 199 LEU A CA 1
ATOM 1492 C C . LEU A 1 199 ? 2.646 -13.969 7.981 1.00 94.38 199 LEU A C 1
ATOM 1494 O O . LEU A 1 199 ? 2.299 -13.818 9.149 1.00 94.38 199 LEU A O 1
ATOM 1498 N N . VAL A 1 200 ? 2.819 -15.168 7.421 1.00 94.38 200 VAL A N 1
ATOM 1499 C CA . VAL A 1 200 ? 2.662 -16.435 8.150 1.00 94.38 200 VAL A CA 1
ATOM 1500 C C . VAL A 1 200 ? 3.694 -16.562 9.271 1.00 94.38 200 VAL A C 1
ATOM 1502 O O . VAL A 1 200 ? 3.327 -16.917 10.383 1.00 94.38 200 VAL A O 1
ATOM 1505 N N . ASP A 1 201 ? 4.958 -16.220 9.014 1.00 93.75 201 ASP A N 1
ATOM 1506 C CA . ASP A 1 201 ? 6.042 -16.238 10.007 1.00 93.75 201 ASP A CA 1
ATOM 1507 C C . ASP A 1 201 ? 5.772 -15.262 11.159 1.00 93.75 201 ASP A C 1
ATOM 1509 O O . ASP A 1 201 ? 6.186 -15.488 12.292 1.00 93.75 201 ASP A O 1
ATOM 1513 N N . LEU A 1 202 ? 5.062 -14.169 10.872 1.00 91.44 202 LEU A N 1
ATOM 1514 C CA . LEU A 1 202 ? 4.596 -13.209 11.870 1.00 91.44 202 LEU A CA 1
ATOM 1515 C C . LEU A 1 202 ? 3.283 -13.658 12.557 1.00 91.44 202 LEU A C 1
ATOM 1517 O O . LEU A 1 202 ? 2.750 -12.960 13.419 1.00 91.44 202 LEU A O 1
ATOM 1521 N N . GLY A 1 203 ? 2.762 -14.834 12.200 1.00 89.12 203 GLY A N 1
ATOM 1522 C CA . GLY A 1 203 ? 1.612 -15.481 12.826 1.00 89.12 203 GLY A CA 1
ATOM 1523 C C . GLY A 1 203 ? 0.247 -15.060 12.277 1.00 89.12 203 GLY A C 1
ATOM 1524 O O . GLY A 1 203 ? -0.767 -15.297 12.927 1.00 89.12 203 GLY A O 1
ATOM 1525 N N . VAL A 1 204 ? 0.192 -14.440 11.093 1.00 91.12 204 VAL A N 1
ATOM 1526 C CA . VAL A 1 204 ? -1.081 -14.205 10.395 1.00 91.12 204 VAL A CA 1
ATOM 1527 C C . VAL A 1 204 ? -1.584 -15.536 9.811 1.00 91.12 204 VAL A C 1
ATOM 1529 O O . VAL A 1 204 ? -0.855 -16.149 9.023 1.00 91.12 204 VAL A O 1
ATOM 1532 N N . PRO A 1 205 ? -2.812 -15.985 10.140 1.00 90.00 205 PRO A N 1
ATOM 1533 C CA . PRO A 1 205 ? -3.369 -17.230 9.613 1.00 90.00 205 PRO A CA 1
ATOM 1534 C C . PRO A 1 205 ? -3.410 -17.259 8.085 1.00 90.00 205 PRO A C 1
ATOM 1536 O O . PRO A 1 205 ? -3.722 -16.263 7.437 1.00 90.00 205 PRO A O 1
ATOM 1539 N N . LYS A 1 206 ? -3.092 -18.401 7.473 1.00 92.25 206 LYS A N 1
ATOM 1540 C CA . LYS A 1 206 ? -2.984 -18.499 6.005 1.00 92.25 206 LYS A CA 1
ATOM 1541 C C . LYS A 1 206 ? -4.301 -18.200 5.287 1.00 92.25 206 LYS A C 1
ATOM 1543 O O . LYS A 1 206 ? -4.294 -17.552 4.244 1.00 92.25 206 LYS A O 1
ATOM 1548 N N . ASP A 1 207 ? -5.406 -18.658 5.853 1.00 91.00 207 ASP A N 1
ATOM 1549 C CA . ASP A 1 207 ? -6.770 -18.522 5.344 1.00 91.00 207 ASP A CA 1
ATOM 1550 C C . ASP A 1 207 ? -7.272 -17.066 5.345 1.00 91.00 207 ASP A C 1
ATOM 1552 O O . ASP A 1 207 ? -8.052 -16.681 4.472 1.00 91.00 207 ASP A O 1
ATOM 1556 N N . VAL A 1 208 ? -6.768 -16.210 6.245 1.00 91.12 208 VAL A N 1
ATOM 1557 C CA . VAL A 1 208 ? -7.188 -14.797 6.319 1.00 91.12 208 VAL A CA 1
ATOM 1558 C C . VAL A 1 208 ? -6.313 -13.842 5.500 1.00 91.12 208 VAL A C 1
ATOM 1560 O O . VAL A 1 208 ? -6.740 -12.716 5.223 1.00 91.12 208 VAL A O 1
ATOM 1563 N N . ILE A 1 209 ? -5.120 -14.261 5.049 1.00 94.44 209 ILE A N 1
ATOM 1564 C CA . ILE A 1 209 ? -4.177 -13.397 4.304 1.00 94.44 209 ILE A CA 1
ATOM 1565 C C . ILE A 1 209 ? -4.833 -12.786 3.061 1.00 94.44 209 ILE A C 1
ATOM 1567 O O . ILE A 1 209 ? -4.657 -11.595 2.797 1.00 94.44 209 ILE A O 1
ATOM 1571 N N . GLY A 1 210 ? -5.632 -13.553 2.316 1.00 95.94 210 GLY A N 1
ATOM 1572 C CA . GLY A 1 210 ? -6.359 -13.035 1.155 1.00 95.94 210 GLY A CA 1
ATOM 1573 C C . GLY A 1 210 ? -7.310 -11.891 1.498 1.00 95.94 210 GLY A C 1
ATOM 1574 O O . GLY A 1 210 ? -7.380 -10.883 0.791 1.00 95.94 210 GLY A O 1
ATOM 1575 N N . THR A 1 211 ? -8.019 -12.002 2.620 1.00 93.81 211 THR A N 1
ATOM 1576 C CA . THR A 1 211 ? -8.911 -10.952 3.130 1.00 93.81 211 THR A CA 1
ATOM 1577 C C . THR A 1 211 ? -8.125 -9.718 3.571 1.00 93.81 211 THR A C 1
ATOM 1579 O O . THR A 1 211 ? -8.501 -8.597 3.211 1.00 93.81 211 THR A O 1
ATOM 1582 N N . VAL A 1 212 ? -6.998 -9.910 4.265 1.00 93.81 212 VAL A N 1
ATOM 1583 C CA . VAL A 1 212 ? -6.085 -8.826 4.663 1.00 93.81 212 VAL A CA 1
ATOM 1584 C C . VAL A 1 212 ? -5.550 -8.085 3.433 1.00 93.81 212 VAL A C 1
ATOM 1586 O O . VAL A 1 212 ? -5.607 -6.856 3.391 1.00 93.81 212 VAL A O 1
ATOM 1589 N N . ILE A 1 213 ? -5.108 -8.803 2.395 1.00 96.06 213 ILE A N 1
ATOM 1590 C CA . ILE A 1 213 ? -4.598 -8.211 1.148 1.00 96.06 213 ILE A CA 1
ATOM 1591 C C . ILE A 1 213 ? -5.700 -7.470 0.385 1.00 96.06 213 ILE A C 1
ATOM 1593 O O . ILE A 1 213 ? -5.455 -6.388 -0.134 1.00 96.06 213 ILE A O 1
ATOM 1597 N N . VAL A 1 214 ? -6.932 -7.980 0.334 1.00 96.12 214 VAL A N 1
ATOM 1598 C CA . VAL A 1 214 ? -8.037 -7.266 -0.336 1.00 96.12 214 VAL A CA 1
ATOM 1599 C C . VAL A 1 214 ? -8.361 -5.935 0.352 1.00 96.12 214 VAL A C 1
ATOM 1601 O O . VAL A 1 214 ? -8.722 -4.969 -0.329 1.00 96.12 214 VAL A O 1
ATOM 1604 N N . ARG A 1 215 ? -8.231 -5.865 1.683 1.00 94.12 215 ARG A N 1
ATOM 1605 C CA . ARG A 1 215 ? -8.429 -4.625 2.453 1.00 94.12 215 ARG A CA 1
ATOM 1606 C C . ARG A 1 215 ? -7.225 -3.688 2.342 1.00 94.12 215 ARG A C 1
ATOM 1608 O O . ARG A 1 215 ? -7.419 -2.502 2.090 1.00 94.12 215 ARG A O 1
ATOM 1615 N N . SER A 1 216 ? -6.008 -4.235 2.357 1.00 93.56 216 SER A N 1
ATOM 1616 C CA . SER A 1 216 ? -4.752 -3.491 2.213 1.00 93.56 216 SER A CA 1
ATOM 1617 C C . SER A 1 216 ? -3.889 -4.007 1.044 1.00 93.56 216 SER A C 1
ATOM 1619 O O . SER A 1 216 ? -2.853 -4.644 1.260 1.00 93.56 216 SER A O 1
ATOM 1621 N N . PRO A 1 217 ? -4.255 -3.716 -0.228 1.00 95.38 217 PRO A N 1
ATOM 1622 C CA . PRO A 1 217 ? -3.576 -4.291 -1.397 1.00 95.38 217 PRO A CA 1
ATOM 1623 C C . PRO A 1 217 ? -2.084 -3.990 -1.482 1.00 95.38 217 PRO A C 1
ATOM 1625 O O . PRO A 1 217 ? -1.322 -4.774 -2.038 1.00 95.38 217 PRO A O 1
ATOM 1628 N N . ARG A 1 218 ? -1.635 -2.868 -0.909 1.00 92.38 218 ARG A N 1
ATOM 1629 C CA . ARG A 1 218 ? -0.215 -2.490 -0.917 1.00 92.38 218 ARG A CA 1
ATOM 1630 C C . ARG A 1 218 ? 0.675 -3.441 -0.124 1.00 92.38 218 ARG A C 1
ATOM 1632 O O . ARG A 1 218 ? 1.876 -3.511 -0.391 1.00 92.38 218 ARG A O 1
ATOM 1639 N N . LEU A 1 219 ? 0.106 -4.216 0.797 1.00 93.38 219 LEU A N 1
ATOM 1640 C CA . LEU A 1 219 ? 0.843 -5.212 1.568 1.00 93.38 219 LEU A CA 1
ATOM 1641 C C . LEU A 1 219 ? 1.544 -6.235 0.661 1.00 93.38 219 LEU A C 1
ATOM 1643 O O . LEU A 1 219 ? 2.691 -6.598 0.913 1.00 93.38 219 LEU A O 1
ATOM 1647 N N . VAL A 1 220 ? 0.909 -6.611 -0.456 1.00 91.50 220 VAL A N 1
ATOM 1648 C CA . VAL A 1 220 ? 1.426 -7.625 -1.391 1.00 91.50 220 VAL A CA 1
ATOM 1649 C C . VAL A 1 220 ? 2.709 -7.202 -2.114 1.00 91.50 220 VAL A C 1
ATOM 1651 O O . VAL A 1 220 ? 3.420 -8.046 -2.651 1.00 91.50 220 VAL A O 1
ATOM 1654 N N . HIS A 1 221 ? 3.030 -5.907 -2.128 1.00 91.56 221 HIS A N 1
ATOM 1655 C CA . HIS A 1 221 ? 4.260 -5.390 -2.729 1.00 91.56 221 HIS A CA 1
ATOM 1656 C C . HIS A 1 221 ? 5.117 -4.566 -1.766 1.00 91.56 221 HIS A C 1
ATOM 1658 O O . HIS A 1 221 ? 6.188 -4.092 -2.146 1.00 91.56 221 HIS A O 1
ATOM 1664 N N . SER A 1 222 ? 4.713 -4.458 -0.500 1.00 93.31 222 SER A N 1
ATOM 1665 C CA . SER A 1 222 ? 5.494 -3.765 0.522 1.00 93.31 222 SER A CA 1
ATOM 1666 C C . SER A 1 222 ? 6.847 -4.453 0.752 1.00 93.31 222 SER A C 1
ATOM 1668 O O . SER A 1 222 ? 6.942 -5.679 0.624 1.00 93.31 222 SER A O 1
ATOM 1670 N N . PRO A 1 223 ? 7.921 -3.705 1.059 1.00 94.56 223 PRO A N 1
ATOM 1671 C CA . PRO A 1 223 ? 9.200 -4.302 1.429 1.00 94.56 223 PRO A CA 1
ATOM 1672 C C . PRO A 1 223 ? 9.059 -5.187 2.672 1.00 94.56 223 PRO A C 1
ATOM 1674 O O . PRO A 1 223 ? 8.405 -4.801 3.638 1.00 94.56 223 PRO A O 1
ATOM 1677 N N . LEU A 1 224 ? 9.716 -6.351 2.679 1.00 96.19 224 LEU A N 1
ATOM 1678 C CA . LEU A 1 224 ? 9.686 -7.275 3.824 1.00 96.19 224 LEU A CA 1
ATOM 1679 C C . LEU A 1 224 ? 10.211 -6.626 5.112 1.00 96.19 224 LEU A C 1
ATOM 1681 O O . LEU A 1 224 ? 9.719 -6.916 6.197 1.00 96.19 224 LEU A O 1
ATOM 1685 N N . THR A 1 225 ? 11.203 -5.740 4.993 1.00 95.75 225 THR A N 1
ATOM 1686 C CA . THR A 1 225 ? 11.752 -4.978 6.120 1.00 95.75 225 THR A CA 1
ATOM 1687 C C . THR A 1 225 ? 10.690 -4.104 6.775 1.00 95.75 225 THR A C 1
ATOM 1689 O O . THR A 1 225 ? 10.549 -4.153 7.989 1.00 95.75 225 THR A O 1
ATOM 1692 N N . LEU A 1 226 ? 9.888 -3.395 5.976 1.00 94.44 226 LEU A N 1
ATOM 1693 C CA . LEU A 1 226 ? 8.803 -2.545 6.466 1.00 94.44 226 LEU A CA 1
ATOM 1694 C C . LEU A 1 226 ? 7.700 -3.362 7.155 1.00 94.44 226 LEU A C 1
ATOM 1696 O O . LEU A 1 226 ? 7.178 -2.944 8.185 1.00 94.44 226 LEU A O 1
ATOM 1700 N N . ILE A 1 227 ? 7.354 -4.534 6.606 1.00 94.88 227 ILE A N 1
ATOM 1701 C CA . ILE A 1 227 ? 6.368 -5.436 7.225 1.00 94.88 227 ILE A CA 1
ATOM 1702 C C . ILE A 1 227 ? 6.863 -5.875 8.616 1.00 94.88 227 ILE A C 1
ATOM 1704 O O . ILE A 1 227 ? 6.131 -5.799 9.600 1.00 94.88 227 ILE A O 1
ATOM 1708 N N . ARG A 1 228 ? 8.134 -6.273 8.730 1.00 95.25 228 ARG A N 1
ATOM 1709 C CA . ARG A 1 228 ? 8.714 -6.698 10.014 1.00 95.25 228 ARG A CA 1
ATOM 1710 C C . ARG A 1 228 ? 8.880 -5.555 11.010 1.00 95.25 228 ARG A C 1
ATOM 1712 O O . ARG A 1 228 ? 8.612 -5.750 12.187 1.00 95.25 228 ARG A O 1
ATOM 1719 N N . GLU A 1 229 ? 9.303 -4.379 10.555 1.00 95.00 229 GLU A N 1
ATOM 1720 C CA . GLU A 1 229 ? 9.449 -3.185 11.398 1.00 95.00 229 GLU A CA 1
ATOM 1721 C C . GLU A 1 229 ? 8.119 -2.803 12.051 1.00 95.00 229 GLU A C 1
ATOM 1723 O O . GLU A 1 229 ? 8.050 -2.573 13.252 1.00 95.00 229 GLU A O 1
ATOM 1728 N N . LYS A 1 230 ? 7.032 -2.818 11.280 1.00 95.06 230 LYS A N 1
ATOM 1729 C CA . LYS A 1 230 ? 5.693 -2.533 11.798 1.00 95.06 230 LYS A CA 1
ATOM 1730 C C . LYS A 1 230 ? 5.159 -3.597 12.750 1.00 95.06 230 LYS A C 1
ATOM 1732 O O . LYS A 1 230 ? 4.497 -3.252 13.721 1.00 95.06 230 LYS A O 1
ATOM 1737 N N . ALA A 1 231 ? 5.429 -4.873 12.482 1.00 94.94 231 ALA A N 1
ATOM 1738 C CA . ALA A 1 231 ? 5.082 -5.934 13.424 1.00 94.94 231 ALA A CA 1
ATOM 1739 C C . ALA A 1 231 ? 5.848 -5.769 14.746 1.00 94.94 231 ALA A C 1
ATOM 1741 O O . ALA A 1 231 ? 5.253 -5.881 15.811 1.00 94.94 231 ALA A O 1
ATOM 1742 N N . ARG A 1 232 ? 7.140 -5.419 14.671 1.00 95.81 232 ARG A N 1
ATOM 1743 C CA . ARG A 1 232 ? 7.965 -5.115 15.846 1.00 95.81 232 ARG A CA 1
ATOM 1744 C C . ARG A 1 232 ? 7.434 -3.915 16.622 1.00 95.81 232 ARG A C 1
ATOM 1746 O O . ARG A 1 232 ? 7.390 -3.975 17.839 1.00 95.81 232 ARG A O 1
ATOM 1753 N N . TRP A 1 233 ? 6.975 -2.871 15.936 1.00 96.94 233 TRP A N 1
ATOM 1754 C CA . TRP A 1 233 ? 6.363 -1.723 16.601 1.00 96.94 233 TRP A CA 1
ATOM 1755 C C . TRP A 1 233 ? 5.168 -2.130 17.478 1.00 96.94 233 TRP A C 1
ATOM 1757 O O . TRP A 1 233 ? 5.072 -1.689 18.617 1.00 96.94 233 TRP A O 1
ATOM 1767 N N . LEU A 1 234 ? 4.281 -3.006 16.985 1.00 96.81 234 LEU A N 1
ATOM 1768 C CA . LEU A 1 234 ? 3.149 -3.501 17.782 1.00 96.81 234 LEU A CA 1
ATOM 1769 C C . LEU A 1 234 ? 3.605 -4.281 19.024 1.00 96.81 234 LEU A C 1
ATOM 1771 O O . LEU A 1 234 ? 2.935 -4.231 20.056 1.00 96.81 234 LEU A O 1
ATOM 1775 N N . ASP A 1 235 ? 4.714 -5.008 18.912 1.00 95.69 235 ASP A N 1
ATOM 1776 C CA . ASP A 1 235 ? 5.310 -5.769 20.010 1.00 95.69 235 ASP A CA 1
ATOM 1777 C C . ASP A 1 235 ? 5.929 -4.837 21.063 1.00 95.69 235 ASP A C 1
ATOM 1779 O O . ASP A 1 235 ? 5.523 -4.846 22.223 1.00 95.69 235 ASP A O 1
ATOM 1783 N N . GLU A 1 236 ? 6.826 -3.943 20.638 1.00 96.25 236 GLU A N 1
ATOM 1784 C CA . GLU A 1 236 ? 7.512 -2.967 21.496 1.00 96.25 236 GLU A CA 1
ATOM 1785 C C . GLU A 1 236 ? 6.535 -1.997 22.174 1.00 96.25 236 GLU A C 1
ATOM 1787 O O . GLU A 1 236 ? 6.728 -1.619 23.330 1.00 96.25 236 GLU A O 1
ATOM 1792 N N . ALA A 1 237 ? 5.446 -1.631 21.492 1.00 96.19 237 ALA A N 1
ATOM 1793 C CA . ALA A 1 237 ? 4.390 -0.799 22.058 1.00 96.19 237 ALA A CA 1
ATOM 1794 C C . ALA A 1 237 ? 3.495 -1.545 23.068 1.00 96.19 237 ALA A C 1
ATOM 1796 O O . ALA A 1 237 ? 2.633 -0.905 23.669 1.00 96.19 237 ALA A O 1
ATOM 1797 N N . GLY A 1 238 ? 3.663 -2.862 23.248 1.00 96.75 238 GLY A N 1
ATOM 1798 C CA . GLY A 1 238 ? 2.860 -3.710 24.138 1.00 96.75 238 GLY A CA 1
ATOM 1799 C C . GLY A 1 238 ? 1.483 -4.095 23.583 1.00 96.75 238 GLY A C 1
ATOM 1800 O O . GLY A 1 238 ? 0.690 -4.731 24.277 1.00 96.75 238 GLY A O 1
ATOM 1801 N N . VAL A 1 239 ? 1.173 -3.725 22.335 1.00 96.81 239 VAL A N 1
ATOM 1802 C CA . VAL A 1 239 ? -0.143 -3.948 21.711 1.00 96.81 239 VAL A CA 1
ATOM 1803 C C . VAL A 1 239 ? -0.385 -5.435 21.463 1.00 96.81 239 VAL A C 1
ATOM 1805 O O . VAL A 1 239 ? -1.507 -5.912 21.645 1.00 96.81 239 VAL A O 1
ATOM 1808 N N . LEU A 1 240 ? 0.649 -6.191 21.076 1.00 94.81 240 LEU A N 1
ATOM 1809 C CA . LEU A 1 240 ? 0.522 -7.640 20.885 1.00 94.81 240 LEU A CA 1
ATOM 1810 C C . LEU A 1 240 ? 0.282 -8.372 22.206 1.00 94.81 240 LEU A C 1
ATOM 1812 O O . LEU A 1 240 ? -0.567 -9.258 22.252 1.00 94.81 240 LEU A O 1
ATOM 1816 N N . LEU A 1 241 ? 0.959 -7.966 23.284 1.00 93.06 241 LEU A N 1
ATOM 1817 C CA . LEU A 1 241 ? 0.723 -8.525 24.616 1.00 93.06 241 LEU A CA 1
ATOM 1818 C C . LEU A 1 241 ? -0.735 -8.307 25.043 1.00 93.06 241 LEU A C 1
ATOM 1820 O O . LEU A 1 241 ? -1.434 -9.272 25.343 1.00 93.06 241 LEU A O 1
ATOM 1824 N N . ALA A 1 242 ? -1.223 -7.067 24.954 1.00 92.06 242 ALA A N 1
ATOM 1825 C CA . ALA A 1 242 ? -2.611 -6.751 25.276 1.00 92.06 242 ALA A CA 1
ATOM 1826 C C . ALA A 1 242 ? -3.608 -7.486 24.360 1.00 92.06 242 ALA A C 1
ATOM 1828 O O . ALA A 1 242 ? -4.647 -7.955 24.814 1.00 92.06 242 ALA A O 1
ATOM 1829 N N . THR A 1 243 ? -3.295 -7.648 23.069 1.00 90.56 243 THR A N 1
ATOM 1830 C CA . THR A 1 243 ? -4.149 -8.413 22.145 1.00 90.56 243 THR A CA 1
ATOM 1831 C C . THR A 1 243 ? -4.216 -9.890 22.536 1.00 90.56 243 THR A C 1
ATOM 1833 O O . THR A 1 243 ? -5.299 -10.471 22.504 1.00 90.56 243 THR A O 1
ATOM 1836 N N . SER A 1 244 ? -3.092 -10.481 22.948 1.00 89.00 244 SER A N 1
ATOM 1837 C CA . SER A 1 244 ? -3.031 -11.866 23.426 1.00 89.00 244 SER A CA 1
ATOM 1838 C C . SER A 1 244 ? -3.962 -12.085 24.624 1.00 89.00 244 SER A C 1
ATOM 1840 O O . SER A 1 244 ? -4.815 -12.974 24.594 1.00 89.00 244 SER A O 1
ATOM 1842 N N . GLU A 1 245 ? -3.885 -11.216 25.636 1.00 87.25 245 GLU A N 1
ATOM 1843 C CA . GLU A 1 245 ? -4.734 -11.278 26.837 1.00 87.25 245 GLU A CA 1
ATOM 1844 C C . GLU A 1 245 ? -6.236 -11.229 26.500 1.00 87.25 245 GLU A C 1
ATOM 1846 O O . GLU A 1 245 ? -7.040 -11.971 27.074 1.00 87.25 245 GLU A O 1
ATOM 1851 N N . LEU A 1 246 ? -6.619 -10.413 25.513 1.00 83.56 246 LEU A N 1
ATOM 1852 C CA . LEU A 1 246 ? -8.000 -10.310 25.030 1.00 83.56 246 LEU A CA 1
ATOM 1853 C C . LEU A 1 246 ? -8.460 -11.574 24.299 1.00 83.56 246 LEU A C 1
ATOM 1855 O O . LEU A 1 246 ? -9.582 -12.039 24.509 1.00 83.56 246 LEU A O 1
ATOM 1859 N N . THR A 1 247 ? -7.604 -12.136 23.441 1.00 79.62 247 THR A N 1
ATOM 1860 C CA . THR A 1 247 ? -7.920 -13.371 22.708 1.00 79.62 247 THR A CA 1
ATOM 1861 C C . THR A 1 247 ? -8.063 -14.567 23.646 1.00 79.62 247 THR A C 1
ATOM 1863 O O . THR A 1 247 ? -9.038 -15.299 23.537 1.00 79.62 247 THR A O 1
ATOM 1866 N N . LEU A 1 248 ? -7.191 -14.708 24.650 1.00 76.38 248 LEU A N 1
ATOM 1867 C CA . LEU A 1 248 ? -7.307 -15.754 25.676 1.00 76.38 248 LEU A CA 1
ATOM 1868 C C . LEU A 1 248 ? -8.596 -15.636 26.498 1.00 76.38 248 LEU A C 1
ATOM 1870 O O . LEU A 1 248 ? -9.177 -16.644 26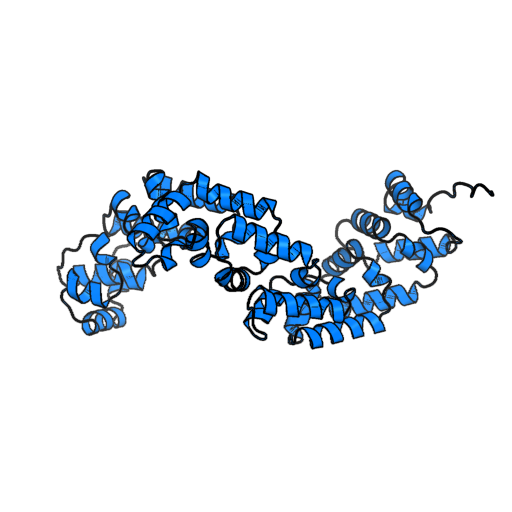.885 1.00 76.38 248 LEU A O 1
ATOM 1874 N N . SER A 1 249 ? -9.056 -14.409 26.743 1.00 69.94 249 SER A N 1
ATOM 1875 C CA . SER A 1 249 ? -10.291 -14.153 27.493 1.00 69.94 249 SER A CA 1
ATOM 1876 C C . SER A 1 249 ? -11.563 -14.447 26.685 1.00 69.94 249 SER A C 1
ATOM 1878 O O . SER A 1 249 ? -12.637 -14.573 27.269 1.00 69.94 249 SER A O 1
ATOM 1880 N N . SER A 1 250 ? -11.462 -14.515 25.353 1.00 64.50 250 SER A N 1
ATOM 1881 C CA . SER A 1 250 ? -12.601 -14.691 24.438 1.00 64.50 250 SER A CA 1
ATOM 1882 C C . SER A 1 250 ? -12.621 -16.036 23.714 1.00 64.50 250 SER A C 1
ATOM 1884 O O . SER A 1 250 ? -13.685 -16.430 23.245 1.00 64.50 250 SER A O 1
ATOM 1886 N N . ALA A 1 251 ? -11.493 -16.749 23.655 1.00 60.69 251 ALA A N 1
ATOM 1887 C CA . ALA A 1 251 ? -11.396 -18.060 23.029 1.00 60.69 251 ALA A CA 1
ATOM 1888 C C . ALA A 1 251 ? -12.205 -19.095 23.826 1.00 60.69 251 ALA A C 1
ATOM 1890 O O . ALA A 1 251 ? -11.815 -19.521 24.915 1.00 60.69 251 ALA A O 1
ATOM 1891 N N . GLY A 1 252 ? -13.347 -19.503 23.273 1.00 56.56 252 GLY A N 1
ATOM 1892 C CA . GLY A 1 252 ? -14.168 -20.584 23.817 1.00 56.56 252 GLY A CA 1
ATOM 1893 C C . GLY A 1 252 ? -13.730 -21.963 23.318 1.00 56.56 252 GLY A C 1
ATOM 1894 O O . GLY A 1 252 ? -14.109 -22.979 23.903 1.00 56.56 252 GLY A O 1
ATOM 1895 N N . THR A 1 253 ? -12.939 -22.016 22.238 1.00 54.91 253 THR A N 1
ATOM 1896 C CA . THR A 1 253 ? -12.531 -23.258 21.560 1.00 54.91 253 THR A CA 1
ATOM 1897 C C . THR A 1 253 ? -11.054 -23.255 21.150 1.00 54.91 253 THR A C 1
ATOM 1899 O O . THR A 1 253 ? -10.433 -22.207 20.995 1.00 54.91 253 THR A O 1
ATOM 1902 N N . ALA A 1 254 ? -10.477 -24.448 20.966 1.00 51.59 254 ALA A N 1
ATOM 1903 C CA . ALA A 1 254 ? -9.065 -24.630 20.614 1.00 51.59 254 ALA A CA 1
ATOM 1904 C C . ALA A 1 254 ? -8.691 -24.119 19.204 1.00 51.59 254 ALA A C 1
ATOM 1906 O O . ALA A 1 254 ? -7.524 -23.820 18.974 1.00 51.59 254 ALA A O 1
ATOM 1907 N N . GLU A 1 255 ? -9.654 -23.982 18.284 1.00 48.12 255 GLU A N 1
ATOM 1908 C CA . GLU A 1 255 ? -9.426 -23.455 16.924 1.00 48.12 255 GLU A CA 1
ATOM 1909 C C . GLU A 1 255 ? -9.289 -21.918 16.902 1.00 48.12 255 GLU A C 1
ATOM 1911 O O . GLU A 1 255 ? -8.522 -21.376 16.111 1.00 48.12 255 GLU A O 1
ATOM 1916 N N . GLU A 1 256 ? -9.943 -21.193 17.821 1.00 51.19 256 GLU A N 1
ATOM 1917 C CA . GLU A 1 256 ? -9.783 -19.731 17.970 1.00 51.19 256 GLU A CA 1
ATOM 1918 C C . GLU A 1 256 ? -8.398 -19.340 18.521 1.00 51.19 256 GLU A C 1
ATOM 1920 O O . GLU A 1 256 ? -7.950 -18.205 18.346 1.00 51.19 256 GLU A O 1
ATOM 1925 N N . ALA A 1 257 ? -7.697 -20.289 19.147 1.00 51.78 257 ALA A N 1
ATOM 1926 C CA . ALA A 1 257 ? -6.372 -20.101 19.732 1.00 51.78 257 ALA A CA 1
ATOM 1927 C C . ALA A 1 257 ? -5.217 -20.166 18.710 1.00 51.78 257 ALA A C 1
ATOM 1929 O O . ALA A 1 257 ? -4.070 -19.911 19.077 1.00 51.78 257 ALA A O 1
ATOM 1930 N N . GLU A 1 258 ? -5.482 -20.499 17.439 1.00 54.94 258 GLU A N 1
ATOM 1931 C CA . GLU A 1 258 ? -4.432 -20.619 16.411 1.00 54.94 258 GLU A CA 1
ATOM 1932 C C . GLU A 1 258 ? -3.952 -19.268 15.857 1.00 54.94 258 GLU A C 1
ATOM 1934 O O . GLU A 1 258 ? -2.851 -19.167 15.306 1.00 54.94 258 GLU A O 1
ATOM 1939 N N . CYS A 1 259 ? -4.751 -18.209 15.995 1.00 66.19 259 CYS A N 1
ATOM 1940 C CA . CYS A 1 259 ? -4.393 -16.891 15.487 1.00 66.19 259 CYS A CA 1
ATOM 1941 C C . CYS A 1 259 ? -3.421 -16.200 16.449 1.00 66.19 259 CYS A C 1
ATOM 1943 O O . CYS A 1 259 ? -3.759 -15.950 17.606 1.00 66.19 259 CYS A O 1
ATOM 1945 N N . SER A 1 260 ? -2.218 -15.844 15.981 1.00 83.31 260 SER A N 1
ATOM 1946 C CA . SER A 1 260 ? -1.297 -15.066 16.814 1.00 83.31 260 SER A CA 1
ATOM 1947 C C . SER A 1 260 ? -1.928 -13.724 17.194 1.00 83.31 260 SER A C 1
ATOM 1949 O O . SER A 1 260 ? -2.787 -13.197 16.480 1.00 83.31 260 SER A O 1
ATOM 1951 N N . ALA A 1 261 ? -1.456 -13.107 18.279 1.00 89.25 261 ALA A N 1
ATOM 1952 C CA . ALA A 1 261 ? -1.892 -11.766 18.663 1.00 89.25 261 ALA A CA 1
ATOM 1953 C C . ALA A 1 261 ? -1.763 -10.754 17.507 1.00 89.25 261 ALA A C 1
ATOM 1955 O O . ALA A 1 261 ? -2.634 -9.902 17.318 1.00 89.25 261 ALA A O 1
ATOM 1956 N N . LEU A 1 262 ? -0.717 -10.882 16.678 1.00 90.31 262 LEU A N 1
ATOM 1957 C CA . LEU A 1 262 ? -0.584 -10.066 15.477 1.00 90.31 262 LEU A CA 1
ATOM 1958 C C . LEU A 1 262 ? -1.697 -10.381 14.480 1.00 90.31 262 LEU A C 1
ATOM 1960 O O . LEU A 1 262 ? -2.349 -9.452 14.008 1.00 90.31 262 LEU A O 1
ATOM 1964 N N . GLY A 1 263 ? -1.927 -11.660 14.173 1.00 89.06 263 GLY A N 1
ATOM 1965 C CA . GLY A 1 263 ? -3.001 -12.102 13.286 1.00 89.06 263 GLY A CA 1
ATOM 1966 C C . GLY A 1 263 ? -4.363 -11.543 13.705 1.00 89.06 263 GLY A C 1
ATOM 1967 O O . GLY A 1 263 ? -5.063 -10.943 12.885 1.00 89.06 263 GLY A O 1
ATOM 1968 N N . ALA A 1 264 ? -4.702 -11.635 14.992 1.00 88.88 264 ALA A N 1
ATOM 1969 C CA . ALA A 1 264 ? -5.951 -11.120 15.547 1.00 88.88 264 ALA A CA 1
ATOM 1970 C C . ALA A 1 264 ? -6.056 -9.589 15.425 1.00 88.88 264 ALA A C 1
ATOM 1972 O O . ALA A 1 264 ? -7.129 -9.047 15.133 1.00 88.88 264 ALA A O 1
ATOM 1973 N N . PHE A 1 265 ? -4.941 -8.876 15.605 1.00 93.12 265 PHE A N 1
ATOM 1974 C CA . PHE A 1 265 ? -4.874 -7.430 15.412 1.00 93.12 265 PHE A CA 1
ATOM 1975 C C . PHE A 1 265 ? -5.087 -7.038 13.942 1.00 93.12 265 PHE A C 1
ATOM 1977 O O . PHE A 1 265 ? -5.988 -6.253 13.628 1.00 93.12 265 PHE A O 1
ATOM 1984 N N . VAL A 1 266 ? -4.311 -7.608 13.013 1.00 91.12 266 VAL A N 1
ATOM 1985 C CA . VAL A 1 266 ? -4.387 -7.225 11.593 1.00 91.12 266 VAL A CA 1
ATOM 1986 C C . VAL A 1 266 ? -5.666 -7.683 10.905 1.00 91.12 266 VAL A C 1
ATOM 1988 O O . VAL A 1 266 ? -6.074 -7.034 9.947 1.00 91.12 266 VAL A O 1
ATOM 1991 N N . CYS A 1 267 ? -6.346 -8.729 11.381 1.00 87.94 267 CYS A N 1
ATOM 1992 C CA . CYS A 1 267 ? -7.668 -9.090 10.859 1.00 87.94 267 CYS A CA 1
ATOM 1993 C C . CYS A 1 267 ? -8.707 -7.993 11.123 1.00 87.94 267 CYS A C 1
ATOM 1995 O O . CYS A 1 267 ? -9.521 -7.677 10.248 1.00 87.94 267 CYS A O 1
ATOM 1997 N N . ARG A 1 268 ? -8.652 -7.369 12.306 1.00 90.38 268 ARG A N 1
ATOM 1998 C CA . ARG A 1 268 ? -9.536 -6.252 12.661 1.00 90.38 268 ARG A CA 1
ATOM 1999 C C . ARG A 1 268 ? -9.127 -4.971 11.940 1.00 90.38 2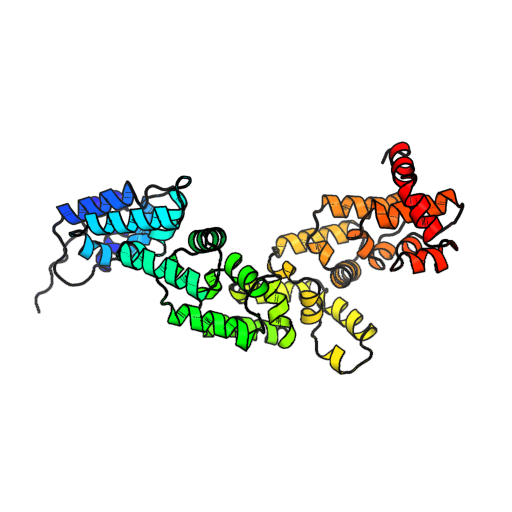68 ARG A C 1
ATOM 2001 O O . ARG A 1 268 ? -9.997 -4.301 11.382 1.00 90.38 268 ARG A O 1
ATOM 2008 N N . GLN A 1 269 ? -7.820 -4.706 11.843 1.00 92.25 269 GLN A N 1
ATOM 2009 C CA . GLN A 1 269 ? -7.279 -3.492 11.223 1.00 92.25 269 GLN A CA 1
ATOM 2010 C C . GLN A 1 269 ? -6.199 -3.755 10.155 1.00 92.25 269 GLN A C 1
ATOM 2012 O O . GLN A 1 269 ? -5.023 -3.450 10.363 1.00 92.25 269 GLN A O 1
ATOM 2017 N N . PRO A 1 270 ? -6.573 -4.240 8.954 1.00 90.81 270 PRO A N 1
ATOM 2018 C CA . PRO A 1 270 ? -5.623 -4.446 7.854 1.00 90.81 270 PRO A CA 1
ATOM 2019 C C . PRO A 1 270 ? -4.965 -3.152 7.359 1.00 90.81 270 PRO A C 1
ATOM 2021 O O . PRO A 1 270 ? -3.840 -3.162 6.853 1.00 90.81 270 PRO A O 1
ATOM 2024 N N . ASP A 1 271 ? -5.658 -2.021 7.508 1.00 88.50 271 ASP A N 1
ATOM 2025 C CA . ASP A 1 271 ? -5.191 -0.714 7.043 1.00 88.50 271 ASP A CA 1
ATOM 2026 C C . ASP A 1 271 ? -3.996 -0.195 7.854 1.00 88.50 271 ASP A C 1
ATOM 2028 O O . ASP A 1 271 ? -3.274 0.676 7.369 1.00 88.50 271 ASP A O 1
ATOM 2032 N N . PHE A 1 272 ? -3.691 -0.805 9.009 1.00 92.44 272 PHE A N 1
ATOM 2033 C CA . PHE A 1 272 ? -2.460 -0.574 9.776 1.00 92.44 272 PHE A CA 1
ATOM 2034 C C . PHE A 1 272 ? -1.207 -0.643 8.887 1.00 92.44 272 PHE A C 1
ATOM 2036 O O . PHE A 1 272 ? -0.285 0.173 8.991 1.00 92.44 272 PHE A O 1
ATOM 2043 N N . TRP A 1 273 ? -1.190 -1.561 7.917 1.00 89.50 273 TRP A N 1
ATOM 2044 C CA . TRP A 1 273 ? -0.070 -1.709 6.987 1.00 89.50 273 TRP A CA 1
ATOM 2045 C C . TRP A 1 273 ? 0.132 -0.518 6.048 1.00 89.50 273 TRP A C 1
ATOM 2047 O O . TRP A 1 273 ? 1.235 -0.347 5.530 1.00 89.50 273 TRP A O 1
ATOM 2057 N N . SER A 1 274 ? -0.856 0.356 5.888 1.00 86.94 274 SER A N 1
ATOM 2058 C CA . SER A 1 274 ? -0.741 1.570 5.075 1.00 86.94 274 SER A CA 1
ATOM 2059 C C . SER A 1 274 ? -0.217 2.793 5.846 1.00 86.94 274 SER A C 1
ATOM 2061 O O . SER A 1 274 ? 0.234 3.757 5.235 1.00 86.94 274 SER A O 1
ATOM 2063 N N . MET A 1 275 ? -0.231 2.742 7.180 1.00 90.25 275 MET A N 1
ATOM 2064 C CA . MET A 1 275 ? 0.084 3.867 8.068 1.00 90.25 275 MET A CA 1
ATOM 2065 C C . MET A 1 275 ? 1.589 4.038 8.306 1.00 90.25 275 MET A C 1
ATOM 2067 O O . MET A 1 275 ? 2.334 3.077 8.197 1.00 90.25 275 MET A O 1
ATOM 2071 N N . SER A 1 276 ? 2.101 5.213 8.661 1.00 91.50 276 SER A N 1
ATOM 2072 C CA . SER A 1 276 ? 3.512 5.300 9.081 1.00 91.50 276 SER A CA 1
ATOM 2073 C C . SER A 1 276 ? 3.670 4.865 10.543 1.00 91.50 276 SER A C 1
ATOM 2075 O O . SER A 1 276 ? 2.765 5.061 11.353 1.00 91.50 276 SER A O 1
ATOM 2077 N N . THR A 1 277 ? 4.824 4.298 10.905 1.00 92.81 277 THR A N 1
ATOM 2078 C CA . THR A 1 277 ? 5.171 4.014 12.313 1.00 92.81 277 THR A CA 1
ATOM 2079 C C . THR A 1 277 ? 5.176 5.299 13.138 1.00 92.81 277 THR A C 1
ATOM 2081 O O . THR A 1 277 ? 4.617 5.331 14.227 1.00 92.81 277 THR A O 1
ATOM 2084 N N . ARG A 1 278 ? 5.669 6.401 12.559 1.00 94.19 278 ARG A N 1
ATOM 2085 C CA . ARG A 1 278 ? 5.588 7.746 13.147 1.00 94.19 278 ARG A CA 1
ATOM 2086 C C . ARG A 1 278 ? 4.161 8.149 13.537 1.00 94.19 278 ARG A C 1
ATOM 2088 O O . ARG A 1 278 ? 3.961 8.633 14.641 1.00 94.19 278 ARG A O 1
ATOM 2095 N N . HIS A 1 279 ? 3.179 7.954 12.656 1.00 94.25 279 HIS A N 1
ATOM 2096 C CA . HIS A 1 279 ? 1.778 8.268 12.965 1.00 94.25 279 HIS A CA 1
ATOM 2097 C C . HIS A 1 279 ? 1.252 7.413 14.126 1.00 94.25 279 HIS A C 1
ATOM 2099 O O . HIS A 1 279 ? 0.520 7.896 14.990 1.00 94.25 279 HIS A O 1
ATOM 2105 N N . CYS A 1 280 ? 1.641 6.137 14.163 1.00 95.62 280 CYS A N 1
ATOM 2106 C CA . CYS A 1 280 ? 1.262 5.234 15.246 1.00 95.62 280 CYS A CA 1
ATOM 2107 C C . CYS A 1 280 ? 1.857 5.696 16.589 1.00 95.62 280 CYS A C 1
ATOM 2109 O O . CYS A 1 280 ? 1.142 5.732 17.588 1.00 95.62 280 CYS A O 1
ATOM 2111 N N . GLU A 1 281 ? 3.115 6.148 16.593 1.00 96.50 281 GLU A N 1
ATOM 2112 C CA . GLU A 1 281 ? 3.762 6.743 17.771 1.00 96.50 281 GLU A CA 1
ATOM 2113 C C . GLU A 1 281 ? 3.117 8.053 18.216 1.00 96.50 281 GLU A C 1
ATOM 2115 O O . GLU A 1 281 ? 2.893 8.263 19.404 1.00 96.50 281 GLU A O 1
ATOM 2120 N N . GLU A 1 282 ? 2.767 8.935 17.280 1.00 97.00 282 GLU A N 1
ATOM 2121 C CA . GLU A 1 282 ? 2.070 10.184 17.598 1.00 97.00 282 GLU A CA 1
ATOM 2122 C C . GLU A 1 282 ? 0.699 9.905 18.244 1.00 97.00 282 GLU A C 1
ATOM 2124 O O . GLU A 1 282 ? 0.323 10.572 19.210 1.00 97.00 282 GLU A O 1
ATOM 2129 N N . THR A 1 283 ? -0.015 8.877 17.771 1.00 97.56 283 THR A N 1
ATOM 2130 C CA . THR A 1 283 ? -1.294 8.437 18.357 1.00 97.56 283 THR A CA 1
ATOM 2131 C C . THR A 1 283 ? -1.098 7.840 19.753 1.00 97.56 283 THR A C 1
ATOM 2133 O O . THR A 1 283 ? -1.821 8.196 20.684 1.00 97.56 283 THR A O 1
ATOM 2136 N N . ARG A 1 284 ? -0.088 6.977 19.934 1.00 97.69 284 ARG A N 1
ATOM 2137 C CA . ARG A 1 284 ? 0.279 6.401 21.239 1.00 97.69 284 ARG A CA 1
ATOM 2138 C C . ARG A 1 284 ? 0.680 7.490 22.236 1.00 97.69 284 ARG A C 1
ATOM 2140 O O . ARG A 1 284 ? 0.152 7.530 23.341 1.00 97.69 284 ARG A O 1
ATOM 2147 N N . GLY A 1 285 ? 1.541 8.422 21.832 1.00 98.00 285 GLY A N 1
ATOM 2148 C CA . GLY A 1 285 ? 1.949 9.564 22.650 1.00 98.00 285 GLY A CA 1
ATOM 2149 C C . GLY A 1 285 ? 0.779 10.475 23.020 1.00 98.00 285 GLY A C 1
ATOM 2150 O O . GLY A 1 285 ? 0.713 10.976 24.143 1.00 98.00 285 GLY A O 1
ATOM 2151 N N . TRP A 1 286 ? -0.192 10.644 22.119 1.00 98.06 286 TRP A N 1
ATOM 2152 C CA . TRP A 1 286 ? -1.433 11.343 22.442 1.00 98.06 286 TRP A CA 1
ATOM 2153 C C . TRP A 1 286 ? -2.268 10.596 23.495 1.00 98.06 286 TRP A C 1
ATOM 2155 O O . TRP A 1 286 ? -2.695 11.234 24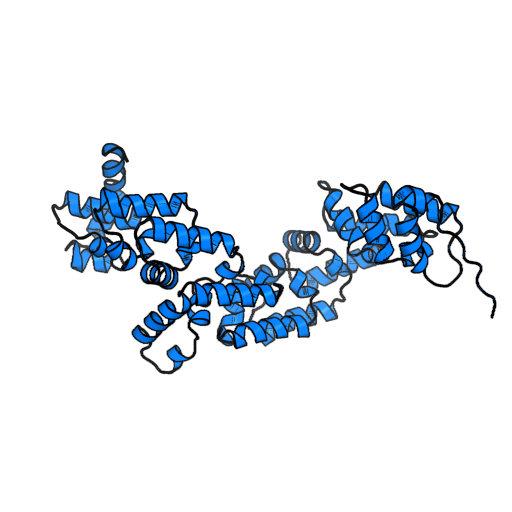.455 1.00 98.06 286 TRP A O 1
ATOM 2165 N N . LEU A 1 287 ? -2.439 9.272 23.396 1.00 98.19 287 LEU A N 1
ATOM 2166 C CA . LEU A 1 287 ? -3.133 8.486 24.430 1.00 98.19 287 LEU A CA 1
ATOM 2167 C C . LEU A 1 287 ? -2.473 8.655 25.805 1.00 98.19 287 LEU A C 1
ATOM 2169 O O . LEU A 1 287 ? -3.165 8.898 26.791 1.00 98.19 287 LEU A O 1
ATOM 2173 N N . LEU A 1 288 ? -1.139 8.617 25.864 1.00 98.25 288 LEU A N 1
ATOM 2174 C CA . LEU A 1 288 ? -0.394 8.874 27.101 1.00 98.25 288 LEU A CA 1
ATOM 2175 C C . LEU A 1 288 ? -0.631 10.292 27.639 1.00 98.25 288 LEU A C 1
ATOM 2177 O O . LEU A 1 288 ? -0.772 10.486 28.845 1.00 98.25 288 LEU A O 1
ATOM 2181 N N . SER A 1 289 ? -0.742 11.289 26.756 1.00 97.62 289 SER A N 1
ATOM 2182 C CA . SER A 1 289 ? -1.021 12.677 27.151 1.00 97.62 289 SER A CA 1
ATOM 2183 C C . SER A 1 289 ? -2.399 12.879 27.794 1.00 97.62 289 SER A C 1
ATOM 2185 O O . SER A 1 289 ? -2.592 13.855 28.514 1.00 97.62 289 SER A O 1
ATOM 2187 N N . LEU A 1 290 ? -3.337 11.943 27.596 1.00 97.12 290 LEU A N 1
ATOM 2188 C CA . LEU A 1 290 ? -4.620 11.926 28.307 1.00 97.12 290 LEU A CA 1
ATOM 2189 C C . LEU A 1 290 ? -4.496 11.419 29.755 1.00 97.12 290 LEU A C 1
ATOM 2191 O O . LEU A 1 290 ? -5.488 11.411 30.480 1.00 97.12 290 LEU A O 1
ATOM 2195 N N . GLY A 1 291 ? -3.308 10.983 30.184 1.00 97.56 291 GLY A N 1
ATOM 2196 C CA . GLY A 1 291 ? -3.066 10.405 31.506 1.00 97.56 291 GLY A CA 1
ATOM 2197 C C . GLY A 1 291 ? -3.158 8.878 31.553 1.00 97.56 291 GLY A C 1
ATOM 2198 O O . GLY A 1 291 ? -3.179 8.317 32.648 1.00 97.56 291 GLY A O 1
ATOM 2199 N N . LEU A 1 292 ? -3.218 8.200 30.399 1.00 97.69 292 LEU A N 1
ATOM 2200 C CA . LEU A 1 292 ? -3.066 6.744 30.334 1.00 97.69 292 LEU A CA 1
ATOM 2201 C C . LEU A 1 292 ? -1.596 6.381 30.577 1.00 97.69 292 LEU A C 1
ATOM 2203 O O . LEU A 1 292 ? -0.689 7.078 30.127 1.00 97.69 292 LEU A O 1
ATOM 2207 N N . ASN A 1 293 ? -1.357 5.265 31.259 1.00 97.31 293 ASN A N 1
ATOM 2208 C CA . ASN A 1 293 ? -0.027 4.660 31.308 1.00 97.31 293 ASN A CA 1
ATOM 2209 C C . ASN A 1 293 ? 0.232 3.767 30.080 1.00 97.31 293 ASN A C 1
ATOM 2211 O O . ASN A 1 293 ? -0.661 3.525 29.266 1.00 97.31 293 ASN A O 1
ATOM 2215 N N . GLU A 1 294 ? 1.460 3.261 29.956 1.00 97.31 294 GLU A N 1
ATOM 2216 C CA . GLU A 1 294 ? 1.881 2.465 28.797 1.00 97.31 294 GLU A CA 1
ATOM 2217 C C . GLU A 1 294 ? 1.016 1.208 28.560 1.00 97.31 294 GLU A C 1
ATOM 2219 O O . GLU A 1 294 ? 0.499 1.055 27.449 1.00 97.31 294 GLU A O 1
ATOM 2224 N N . PRO A 1 295 ? 0.743 0.355 29.571 1.00 97.06 295 PRO A N 1
ATOM 2225 C CA . PRO A 1 295 ? -0.191 -0.762 29.410 1.00 97.06 295 PRO A CA 1
ATOM 2226 C C . PRO A 1 295 ? -1.608 -0.343 29.000 1.00 97.06 295 PRO A C 1
ATOM 2228 O O . PRO A 1 295 ? -2.233 -1.003 28.173 1.00 97.06 295 PRO A O 1
ATOM 2231 N N . GLN A 1 296 ? -2.130 0.754 29.556 1.00 97.25 296 GLN A N 1
ATOM 2232 C CA . GLN A 1 296 ? -3.467 1.253 29.226 1.00 97.25 296 GLN A CA 1
ATOM 2233 C C . GLN A 1 296 ? -3.549 1.758 27.786 1.00 97.25 296 GLN A C 1
ATOM 2235 O O . GLN A 1 296 ? -4.519 1.457 27.096 1.00 97.25 296 GLN A O 1
ATOM 2240 N N . ALA A 1 297 ? -2.541 2.494 27.313 1.00 98.00 297 ALA A N 1
ATOM 2241 C CA . ALA A 1 297 ? -2.486 2.956 25.929 1.00 98.00 297 ALA A CA 1
ATOM 2242 C C . ALA A 1 297 ? -2.366 1.775 24.952 1.00 98.00 297 ALA A C 1
ATOM 2244 O O . ALA A 1 297 ? -3.084 1.725 23.952 1.00 98.00 297 ALA A O 1
ATOM 2245 N N . ALA A 1 298 ? -1.519 0.793 25.271 1.00 97.62 298 ALA A N 1
ATOM 2246 C CA . ALA A 1 298 ? -1.384 -0.435 24.493 1.00 97.62 298 ALA A CA 1
ATOM 2247 C C . ALA A 1 298 ? -2.702 -1.222 24.428 1.00 97.62 298 ALA A C 1
ATOM 2249 O O . ALA A 1 298 ? -3.131 -1.623 23.346 1.00 97.62 298 ALA A O 1
ATOM 2250 N N . SER A 1 299 ? -3.374 -1.381 25.571 1.00 96.44 299 SER A N 1
ATOM 2251 C CA . SER A 1 299 ? -4.675 -2.046 25.672 1.00 96.44 299 SER A CA 1
ATOM 2252 C C . SER A 1 299 ? -5.770 -1.296 24.917 1.00 96.44 299 SER A C 1
ATOM 2254 O O . SER A 1 299 ? -6.541 -1.918 24.191 1.00 96.44 299 SER A O 1
ATOM 2256 N N . ALA A 1 300 ? -5.786 0.039 24.972 1.00 96.75 300 ALA A N 1
ATOM 2257 C CA . ALA A 1 300 ? -6.717 0.852 24.197 1.00 96.75 300 ALA A CA 1
ATOM 2258 C C . ALA A 1 300 ? -6.551 0.635 22.683 1.00 96.75 300 ALA A C 1
ATOM 2260 O O . ALA A 1 300 ? -7.543 0.432 21.985 1.00 96.75 300 ALA A O 1
ATOM 2261 N N . ILE A 1 301 ? -5.310 0.607 22.180 1.00 97.56 301 ILE A N 1
ATOM 2262 C CA . ILE A 1 301 ? -5.015 0.313 20.766 1.00 97.56 301 ILE A CA 1
ATOM 2263 C C . ILE A 1 301 ? -5.370 -1.139 20.420 1.00 97.56 301 ILE A C 1
ATOM 2265 O O . ILE A 1 301 ? -5.907 -1.403 19.346 1.00 97.56 301 ILE A O 1
ATOM 2269 N N . ALA A 1 302 ? -5.082 -2.092 21.309 1.00 95.88 302 ALA A N 1
ATOM 2270 C CA . ALA A 1 302 ? -5.406 -3.498 21.099 1.00 95.88 302 ALA A CA 1
ATOM 2271 C C . ALA A 1 302 ? -6.922 -3.720 21.031 1.00 95.88 302 ALA A C 1
ATOM 2273 O O . ALA A 1 302 ? -7.402 -4.383 20.115 1.00 95.88 302 ALA A O 1
ATOM 2274 N N . LEU A 1 303 ? -7.694 -3.146 21.950 1.00 94.44 303 LEU A N 1
ATOM 2275 C CA . LEU A 1 303 ? -9.154 -3.234 21.970 1.00 94.44 303 LEU A CA 1
ATOM 2276 C C . LEU A 1 303 ? -9.779 -2.509 20.779 1.00 94.44 303 LEU A C 1
ATOM 2278 O O . LEU A 1 303 ? -10.642 -3.081 20.113 1.00 94.44 303 LEU A O 1
ATOM 2282 N N . GLU A 1 304 ? -9.288 -1.308 20.468 1.00 95.56 304 GLU A N 1
ATOM 2283 C CA . GLU A 1 304 ? -9.839 -0.436 19.434 1.00 95.56 304 GLU A CA 1
ATOM 2284 C C . GLU A 1 304 ? -8.768 0.030 18.421 1.00 95.56 304 GLU A C 1
ATOM 2286 O O . GLU A 1 304 ? -8.371 1.199 18.400 1.00 95.56 304 GLU A O 1
ATOM 2291 N N . PRO A 1 305 ? -8.308 -0.855 17.514 1.00 95.81 305 PRO A N 1
ATOM 2292 C CA . PRO A 1 305 ? -7.255 -0.537 16.546 1.00 95.81 305 PRO A CA 1
ATOM 2293 C C . PRO A 1 305 ? -7.587 0.622 15.602 1.00 95.81 305 PRO A C 1
ATOM 2295 O O . PRO A 1 305 ? -6.682 1.264 15.063 1.00 95.81 305 PRO A O 1
ATOM 2298 N N . ALA A 1 3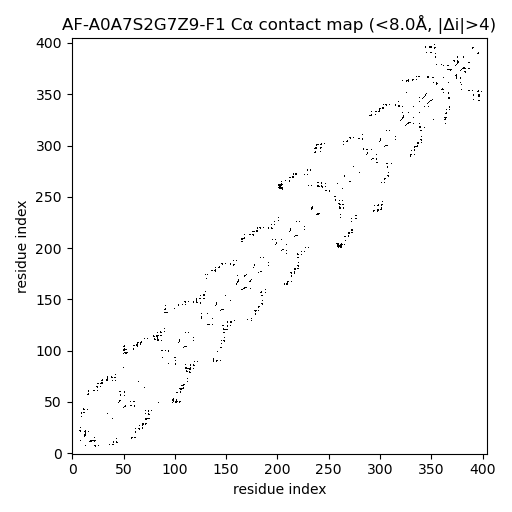06 ? -8.878 0.896 15.383 1.00 95.06 306 ALA A N 1
ATOM 2299 C CA . ALA A 1 306 ? -9.331 1.990 14.532 1.00 95.06 306 ALA A CA 1
ATOM 2300 C C . ALA A 1 306 ? -8.907 3.369 15.068 1.00 95.06 306 ALA A C 1
ATOM 2302 O O . ALA A 1 306 ? -8.807 4.305 14.270 1.00 95.06 306 ALA A O 1
ATOM 2303 N N . VAL A 1 307 ? -8.546 3.480 16.358 1.00 96.69 307 VAL A N 1
ATOM 2304 C CA . VAL A 1 307 ? -7.948 4.692 16.943 1.00 96.69 307 VAL A CA 1
ATOM 2305 C C . VAL A 1 307 ? -6.728 5.157 16.150 1.00 96.69 307 VAL A C 1
ATOM 2307 O O . VAL A 1 307 ? -6.542 6.353 15.954 1.00 96.69 307 VAL A O 1
ATOM 2310 N N . LEU A 1 308 ? -5.939 4.220 15.611 1.00 96.00 308 LEU A N 1
ATOM 2311 C CA . LEU A 1 308 ? -4.768 4.550 14.808 1.00 96.00 308 LEU A CA 1
ATOM 2312 C C . LEU A 1 308 ? -5.185 5.281 13.526 1.00 96.00 308 LEU A C 1
ATOM 2314 O O . LEU A 1 308 ? -4.544 6.247 13.143 1.00 96.00 308 LEU A O 1
ATOM 2318 N N . SER A 1 309 ? -6.274 4.879 12.871 1.00 92.94 309 SER A N 1
ATOM 2319 C CA . SER A 1 309 ? -6.698 5.457 11.585 1.00 92.94 309 SER A CA 1
ATOM 2320 C C . SER A 1 309 ? -7.422 6.805 11.666 1.00 92.94 309 SER A C 1
ATOM 2322 O O . SER A 1 309 ? -7.686 7.404 10.623 1.00 92.94 309 SER A O 1
ATOM 2324 N N . MET A 1 310 ? -7.763 7.284 12.862 1.00 93.00 310 MET A N 1
ATOM 2325 C CA . MET A 1 310 ? -8.538 8.515 13.035 1.00 93.00 310 MET A CA 1
ATOM 2326 C C . MET A 1 310 ? -7.654 9.758 13.128 1.00 93.00 310 MET A C 1
ATOM 2328 O O . MET A 1 310 ? -6.478 9.687 13.487 1.00 93.00 310 MET A O 1
ATOM 2332 N N . SER A 1 311 ? -8.225 10.924 12.806 1.00 93.44 311 SER A N 1
ATOM 2333 C CA . SER A 1 311 ? -7.511 12.191 12.980 1.00 93.44 311 SER A CA 1
ATOM 2334 C C . SER A 1 311 ? -7.424 12.564 14.461 1.00 93.44 311 SER A C 1
ATOM 2336 O O . SER A 1 311 ? -8.326 12.267 15.251 1.00 93.44 311 SER A O 1
ATOM 2338 N N . LYS A 1 312 ? -6.357 13.274 14.841 1.00 93.81 312 LYS A N 1
ATOM 2339 C CA . LYS A 1 312 ? -6.155 13.724 16.223 1.00 93.81 312 LYS A CA 1
ATOM 2340 C C . LYS A 1 312 ? -7.311 14.598 16.714 1.00 93.81 312 LYS A C 1
ATOM 2342 O O . LYS A 1 312 ? -7.702 14.493 17.868 1.00 93.81 312 LYS A O 1
ATOM 2347 N N . GLU A 1 313 ? -7.889 15.423 15.849 1.00 94.81 313 GLU A N 1
ATOM 2348 C CA . GLU A 1 313 ? -9.015 16.307 16.170 1.00 94.81 313 GLU A CA 1
ATOM 2349 C C . GLU A 1 313 ? -10.272 15.500 16.514 1.00 94.81 313 GLU A C 1
ATOM 2351 O O . GLU A 1 313 ? -10.946 15.783 17.504 1.00 94.81 313 GLU A O 1
ATOM 2356 N N . GLN A 1 314 ? -10.565 14.456 15.731 1.00 95.06 314 GLN A N 1
ATOM 2357 C CA . GLN A 1 314 ? -11.705 13.571 15.970 1.00 95.06 314 GLN A CA 1
ATOM 2358 C C . GLN A 1 314 ? -11.569 12.794 17.281 1.00 95.06 314 GLN A C 1
ATOM 2360 O O . GLN A 1 314 ? -12.558 12.617 18.000 1.00 95.06 314 GLN A O 1
ATOM 2365 N N . LEU A 1 315 ? -10.355 12.328 17.571 1.00 96.75 315 LEU A N 1
ATOM 2366 C CA . LEU A 1 315 ? -10.018 11.634 18.807 1.00 96.75 315 LEU A CA 1
ATOM 2367 C C . LEU A 1 315 ? -10.091 12.578 20.013 1.00 96.75 315 LEU A C 1
ATOM 2369 O O . LEU A 1 315 ? -10.711 12.245 21.023 1.00 96.75 315 LEU A O 1
ATOM 2373 N N . GLN A 1 316 ? -9.532 13.784 19.885 1.00 96.69 316 GLN A N 1
ATOM 2374 C CA . GLN A 1 316 ? -9.543 14.806 20.927 1.00 96.69 316 GLN A CA 1
ATOM 2375 C C . GLN A 1 316 ? -10.964 15.224 21.291 1.00 96.69 316 GLN A C 1
ATOM 2377 O O . GLN A 1 316 ? -11.269 15.322 22.473 1.00 96.69 316 GLN A O 1
ATOM 2382 N N . LEU A 1 317 ? -11.844 15.428 20.307 1.00 95.75 317 LEU A N 1
ATOM 2383 C CA . LEU A 1 317 ? -13.240 15.783 20.563 1.00 95.75 317 LEU A CA 1
ATOM 2384 C C . LEU A 1 317 ? -13.943 14.722 21.426 1.00 95.75 317 LEU A C 1
ATOM 2386 O O . LEU A 1 317 ? -14.606 15.053 22.408 1.00 95.75 317 LEU A O 1
ATOM 2390 N N . ARG A 1 318 ? -13.753 13.439 21.099 1.00 97.00 318 ARG A N 1
ATOM 2391 C CA . ARG A 1 318 ? -14.353 12.317 21.838 1.00 97.00 318 ARG A C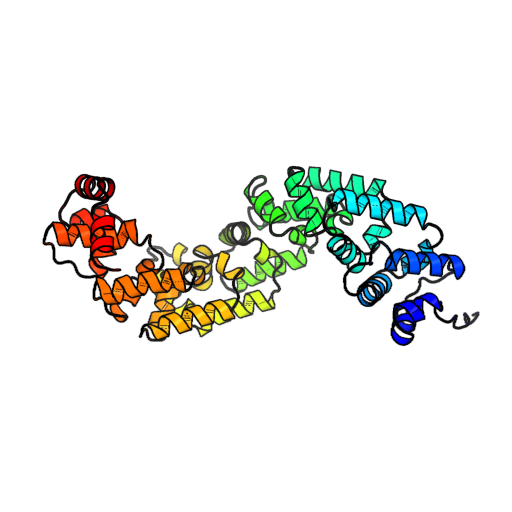A 1
ATOM 2392 C C . ARG A 1 318 ? -13.755 12.148 23.229 1.00 97.00 318 ARG A C 1
ATOM 2394 O O . ARG A 1 318 ? -14.498 11.972 24.191 1.00 97.00 318 ARG A O 1
ATOM 2401 N N . ALA A 1 319 ? -12.434 12.254 23.347 1.00 97.38 319 ALA A N 1
ATOM 2402 C CA . ALA A 1 319 ?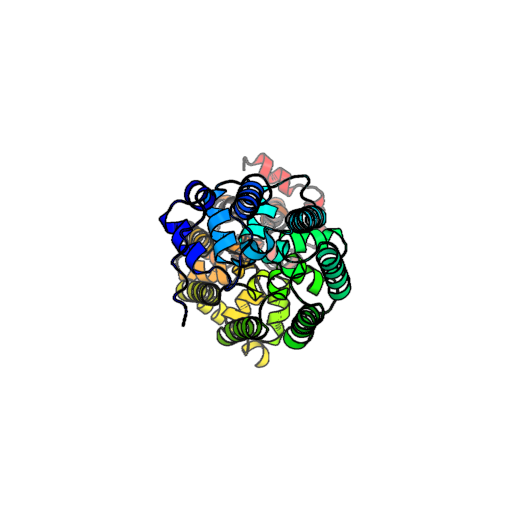 -11.754 12.213 24.636 1.00 97.38 319 ALA A CA 1
ATOM 2403 C C . ALA A 1 319 ? -12.199 13.375 25.539 1.00 97.38 319 ALA A C 1
ATOM 2405 O O . ALA A 1 319 ? -12.542 13.153 26.698 1.00 97.38 319 ALA A O 1
ATOM 2406 N N . SER A 1 320 ? -12.276 14.598 25.002 1.00 96.69 320 SER A N 1
ATOM 2407 C CA . SER A 1 320 ? -12.757 15.775 25.730 1.00 96.69 320 SER A CA 1
ATOM 2408 C C . SER A 1 320 ? -14.201 15.602 26.197 1.00 96.69 320 SER A C 1
ATOM 2410 O O . SER A 1 320 ? -14.501 15.910 27.349 1.00 96.69 320 SER A O 1
ATOM 2412 N N . PHE A 1 321 ? -15.089 15.065 25.352 1.00 96.31 321 PHE A N 1
ATOM 2413 C CA . PHE A 1 321 ? -16.460 14.759 25.762 1.00 96.31 321 PHE A CA 1
ATOM 2414 C C . PHE A 1 321 ? -16.485 13.775 26.939 1.00 96.31 321 PHE A C 1
ATOM 2416 O O . PHE A 1 321 ? -17.128 14.032 27.956 1.00 96.31 321 PHE A O 1
ATOM 2423 N N . PHE A 1 322 ? -15.728 12.681 26.850 1.00 97.62 322 PHE A N 1
ATOM 2424 C CA . PHE A 1 322 ? -15.670 11.684 27.918 1.00 97.62 322 PHE A CA 1
ATOM 2425 C C . PHE A 1 322 ? -15.137 12.265 29.239 1.00 97.62 322 PHE A C 1
ATOM 2427 O O . PHE A 1 322 ? -15.758 12.115 30.290 1.00 97.62 322 PHE A O 1
ATOM 2434 N N . LEU A 1 323 ? -14.002 12.964 29.190 1.00 96.81 323 LEU A N 1
ATOM 2435 C CA . LEU A 1 323 ? -13.310 13.445 30.387 1.00 96.81 323 LEU A CA 1
ATOM 2436 C C . LEU A 1 323 ? -13.998 14.666 31.017 1.00 96.81 323 LEU A C 1
ATOM 2438 O O . LEU A 1 323 ? -14.053 14.793 32.240 1.00 96.81 323 LEU A O 1
ATOM 2442 N N . HIS A 1 324 ? -14.530 15.580 30.204 1.00 95.75 324 HIS A N 1
ATOM 2443 C CA . HIS A 1 324 ? -15.033 16.866 30.695 1.00 95.75 324 HIS A CA 1
ATOM 2444 C C . HIS A 1 324 ? -16.554 16.938 30.804 1.00 95.75 324 HIS A C 1
ATOM 2446 O O . HIS A 1 324 ? -17.044 17.601 31.720 1.00 95.75 324 HIS A O 1
ATOM 2452 N N . VAL A 1 325 ? -17.293 16.255 29.925 1.00 94.56 325 VAL A N 1
ATOM 2453 C CA . VAL A 1 325 ? -18.766 16.268 29.938 1.00 94.56 325 VAL A CA 1
ATOM 2454 C C . VAL A 1 325 ? -19.287 15.109 30.760 1.00 94.56 325 VAL A C 1
ATOM 2456 O O . VAL A 1 325 ? -19.973 15.330 31.754 1.00 94.56 325 VAL A O 1
ATOM 2459 N N . LEU A 1 326 ? -18.888 13.883 30.407 1.00 95.38 326 LEU A N 1
ATOM 2460 C CA . LEU A 1 326 ? -19.302 12.700 31.162 1.00 95.38 326 LEU A CA 1
ATOM 2461 C C . LEU A 1 326 ? -18.614 12.621 32.529 1.00 95.38 326 LEU A C 1
ATOM 2463 O O . LEU A 1 326 ? -19.096 11.911 33.402 1.00 95.38 326 LEU A O 1
ATOM 2467 N N . ARG A 1 327 ? -17.527 13.380 32.740 1.00 96.25 327 ARG A N 1
ATOM 2468 C CA . ARG A 1 327 ? -16.697 13.347 33.959 1.00 96.25 327 ARG A CA 1
ATOM 2469 C C . ARG A 1 327 ? -16.030 11.988 34.191 1.00 96.25 327 ARG A C 1
ATOM 2471 O O . ARG A 1 327 ? -15.795 11.605 35.333 1.00 96.25 327 ARG A O 1
ATOM 2478 N N . GLY A 1 328 ? -15.724 11.272 33.111 1.00 96.44 328 GLY A N 1
ATOM 2479 C CA . GLY A 1 328 ? -14.944 10.042 33.176 1.00 96.44 328 GLY A CA 1
ATOM 2480 C C . GLY A 1 328 ? -13.473 10.303 33.489 1.00 96.44 328 GLY A C 1
ATOM 2481 O O . GLY A 1 328 ? -12.940 11.389 33.259 1.00 96.44 328 GLY A O 1
ATOM 2482 N N . SER A 1 329 ? -12.805 9.281 34.006 1.00 97.12 329 SER A N 1
ATOM 2483 C CA . SER A 1 329 ? -11.366 9.286 34.267 1.00 97.12 329 SER A CA 1
ATOM 2484 C C . SER A 1 329 ? -10.566 8.652 33.117 1.00 97.12 329 SER A C 1
ATOM 2486 O O . SER A 1 329 ? -11.104 7.852 32.348 1.00 97.12 329 SER A O 1
ATOM 2488 N N . PRO A 1 330 ? -9.253 8.929 33.007 1.00 96.75 330 PRO A N 1
ATOM 2489 C CA . PRO A 1 330 ? -8.387 8.265 32.026 1.00 96.75 330 PRO A CA 1
ATOM 2490 C C . PRO A 1 330 ? -8.373 6.731 32.158 1.00 96.75 330 PRO A C 1
ATOM 2492 O O . PRO A 1 330 ? -8.341 6.018 31.157 1.00 96.75 330 PRO A O 1
ATOM 2495 N N . ALA A 1 331 ? -8.452 6.214 33.390 1.00 95.19 331 ALA A N 1
ATOM 2496 C CA . ALA A 1 331 ? -8.506 4.777 33.652 1.00 95.19 331 ALA A CA 1
ATOM 2497 C C . ALA A 1 331 ? -9.823 4.143 33.175 1.00 95.19 331 ALA A C 1
ATOM 2499 O O . ALA A 1 331 ? -9.807 3.041 32.631 1.00 95.19 331 ALA A O 1
ATOM 2500 N N . GLU A 1 332 ? -10.951 4.841 33.337 1.00 96.25 332 GLU A N 1
ATOM 2501 C CA . GLU A 1 332 ? -12.231 4.410 32.765 1.00 96.25 332 GLU A CA 1
ATOM 2502 C C . GLU A 1 332 ? -12.209 4.486 31.240 1.00 96.25 332 GLU A C 1
ATOM 2504 O O . GLU A 1 332 ? -12.657 3.553 30.589 1.00 96.25 332 GLU A O 1
ATOM 2509 N N . LEU A 1 333 ? -11.628 5.531 30.642 1.00 96.50 333 LEU A N 1
ATOM 2510 C CA . LEU A 1 333 ? -11.505 5.615 29.184 1.00 96.50 333 LEU A CA 1
ATOM 2511 C C . LEU A 1 333 ? -10.730 4.417 28.610 1.00 96.50 333 LEU A C 1
ATOM 2513 O O . LEU A 1 333 ? -11.113 3.876 27.575 1.00 96.50 333 LEU A O 1
ATOM 2517 N N . ALA A 1 334 ? -9.679 3.972 29.305 1.00 94.75 334 ALA A N 1
ATOM 2518 C CA . ALA A 1 334 ? -8.898 2.803 28.910 1.00 94.75 334 ALA A CA 1
ATOM 2519 C C . ALA A 1 334 ? -9.697 1.486 28.952 1.00 94.75 334 ALA A C 1
ATOM 2521 O O . ALA A 1 334 ? -9.352 0.557 28.226 1.00 94.75 334 ALA A O 1
ATOM 2522 N N . SER A 1 335 ? -10.760 1.389 29.764 1.00 93.56 335 SER A N 1
ATOM 2523 C CA . SER A 1 335 ? -11.635 0.206 29.799 1.00 93.56 335 SER A CA 1
ATOM 2524 C C . SER A 1 335 ? -12.747 0.242 28.744 1.00 93.56 335 SER A C 1
ATOM 2526 O O . SER A 1 335 ? -13.289 -0.806 28.393 1.00 93.56 335 SER A O 1
ATOM 2528 N N . VAL A 1 336 ? -13.051 1.418 28.182 1.00 95.12 336 VAL A N 1
ATOM 2529 C CA . VAL A 1 336 ? -14.030 1.608 27.096 1.00 95.12 336 VAL A CA 1
ATOM 2530 C C . VAL A 1 336 ? -13.448 2.392 25.904 1.00 95.12 336 VAL A C 1
ATOM 2532 O O . VAL A 1 336 ? -14.018 3.397 25.473 1.00 95.12 336 VAL A O 1
ATOM 2535 N N . PRO A 1 337 ? -12.338 1.934 25.291 1.00 95.19 337 PRO A N 1
ATOM 2536 C CA . PRO A 1 337 ? -11.620 2.700 24.267 1.00 95.19 337 PRO A CA 1
ATOM 2537 C C . PRO A 1 337 ? -12.428 2.927 22.982 1.00 95.19 337 PRO A C 1
ATOM 2539 O O . PRO A 1 337 ? -12.165 3.887 22.261 1.00 95.19 337 PRO A O 1
ATOM 2542 N N . HIS A 1 338 ? -13.467 2.126 22.729 1.00 94.88 338 HIS A N 1
ATOM 2543 C CA . HIS A 1 338 ? -14.419 2.352 21.637 1.00 94.88 338 HIS A CA 1
ATOM 2544 C C . HIS A 1 338 ? -15.167 3.701 21.751 1.00 94.88 338 HIS A C 1
ATOM 2546 O O . HIS A 1 338 ? -15.700 4.189 20.756 1.00 94.88 338 HIS A O 1
ATOM 2552 N N . MET A 1 339 ? -15.147 4.370 22.916 1.00 95.81 339 MET A N 1
ATOM 2553 C CA . MET A 1 339 ? -15.529 5.784 23.049 1.00 95.81 339 MET A CA 1
ATOM 2554 C C . MET A 1 339 ? -14.830 6.663 22.003 1.00 95.81 339 MET A C 1
ATOM 2556 O O . MET A 1 339 ? -15.435 7.578 21.446 1.00 95.81 339 MET A O 1
ATOM 2560 N N . LEU A 1 340 ? -13.560 6.369 21.713 1.00 96.50 340 LEU A N 1
ATOM 2561 C CA . LEU A 1 340 ? -12.716 7.144 20.809 1.00 96.50 340 LEU A CA 1
ATOM 2562 C C . LEU A 1 340 ? -13.044 6.930 19.331 1.00 96.50 340 LEU A C 1
ATOM 2564 O O . LEU A 1 340 ? -12.655 7.759 18.512 1.00 96.50 340 LEU A O 1
ATOM 2568 N N . THR A 1 341 ? -13.775 5.872 18.982 1.00 95.31 341 THR A N 1
ATOM 2569 C CA . THR A 1 341 ? -14.096 5.537 17.585 1.00 95.31 341 THR A CA 1
ATOM 2570 C C . THR A 1 341 ? -15.590 5.518 17.289 1.00 95.31 341 THR A C 1
ATOM 2572 O O . THR A 1 341 ? -15.981 5.607 16.125 1.00 95.31 341 THR A O 1
ATOM 2575 N N . SER A 1 342 ? -16.434 5.490 18.322 1.00 94.00 342 SER A N 1
ATOM 2576 C CA . SER A 1 342 ? -17.889 5.552 18.190 1.00 94.00 342 SER A CA 1
ATOM 2577 C C . SER A 1 342 ? -18.380 6.836 17.503 1.00 94.00 342 SER A C 1
ATOM 2579 O O . SER A 1 342 ? -17.692 7.867 17.440 1.00 94.00 342 SER A O 1
ATOM 2581 N N . ASP A 1 343 ? -19.601 6.786 16.971 1.00 93.25 343 ASP A N 1
ATOM 2582 C CA . ASP A 1 343 ? -20.315 7.991 16.555 1.00 93.25 343 ASP A CA 1
ATOM 2583 C C . ASP A 1 343 ? -20.708 8.779 17.810 1.00 93.25 343 ASP A C 1
ATOM 2585 O O . ASP A 1 343 ? -21.591 8.368 18.564 1.00 93.25 343 ASP A O 1
ATOM 2589 N N . LEU A 1 344 ? -20.018 9.900 18.037 1.00 93.31 344 LEU A N 1
ATOM 2590 C CA . LEU A 1 344 ? -20.161 10.702 19.248 1.00 93.31 344 LEU A CA 1
ATOM 2591 C C . LEU A 1 344 ? -21.608 11.172 19.454 1.00 93.31 344 LEU A C 1
ATOM 2593 O O . LEU A 1 344 ? -22.098 11.141 20.581 1.00 93.31 344 LEU A O 1
ATOM 2597 N N . ALA A 1 345 ? -22.288 11.572 18.375 1.00 92.25 345 ALA A N 1
ATOM 2598 C CA . ALA A 1 345 ? -23.649 12.088 18.441 1.00 92.25 345 ALA A CA 1
ATOM 2599 C C . ALA A 1 345 ? -24.641 10.968 18.768 1.00 92.25 345 ALA A C 1
ATOM 2601 O O . ALA A 1 345 ? -25.459 11.112 19.677 1.00 92.25 345 ALA A O 1
ATOM 2602 N N . LYS A 1 346 ? -24.521 9.838 18.064 1.00 91.50 346 LYS A N 1
ATOM 2603 C CA . LYS A 1 346 ? -25.489 8.737 18.148 1.00 91.50 346 LYS A CA 1
ATOM 2604 C C . LYS A 1 346 ? -25.323 7.843 19.363 1.00 91.50 346 LYS A C 1
ATOM 2606 O O . LYS A 1 346 ? -26.285 7.217 19.784 1.00 91.50 346 LYS A O 1
ATOM 2611 N N . VAL A 1 347 ? -24.115 7.747 19.914 1.00 93.94 347 VAL A N 1
ATOM 2612 C CA . VAL A 1 347 ? -23.847 6.828 21.023 1.00 93.94 347 VAL A CA 1
ATOM 2613 C C . VAL A 1 347 ? -23.735 7.601 22.339 1.00 93.94 347 VAL A C 1
ATOM 2615 O O . VAL A 1 347 ? -24.743 7.717 23.037 1.00 93.94 347 VAL A O 1
ATOM 2618 N N . PRO A 1 348 ? -22.582 8.175 22.723 1.00 94.31 348 PRO A N 1
ATOM 2619 C CA . PRO A 1 348 ? -22.433 8.739 24.058 1.00 94.31 348 PRO A CA 1
ATOM 2620 C C . PRO A 1 348 ? -23.247 10.023 24.272 1.00 94.31 348 PRO A C 1
ATOM 2622 O O . PRO A 1 348 ? -23.787 10.197 25.361 1.00 94.31 348 PRO A O 1
ATOM 2625 N N . MET A 1 349 ? -23.393 10.909 23.275 1.00 94.94 349 MET A N 1
ATOM 2626 C CA . MET A 1 349 ? -24.192 12.136 23.436 1.00 94.94 349 MET A CA 1
ATOM 2627 C C . MET A 1 349 ? -25.684 11.834 23.568 1.00 94.94 349 MET A C 1
ATOM 2629 O O . MET A 1 349 ? -26.309 12.304 24.518 1.00 94.94 349 MET A O 1
ATOM 2633 N N . LEU A 1 350 ? -26.246 11.039 22.649 1.00 95.19 350 LEU A N 1
ATOM 2634 C CA . LEU A 1 350 ? -27.650 10.627 22.687 1.00 95.19 350 LEU A CA 1
ATOM 2635 C C . LEU A 1 350 ? -28.000 9.968 24.024 1.00 95.19 350 LEU A C 1
ATOM 2637 O O . LEU A 1 350 ? -28.923 10.408 24.710 1.00 95.19 350 LEU A O 1
ATOM 2641 N N . ARG A 1 351 ? -27.223 8.955 24.418 1.00 96.12 351 ARG A N 1
ATOM 2642 C CA . ARG A 1 351 ? -27.452 8.194 25.652 1.00 96.12 351 ARG A CA 1
ATOM 2643 C C . ARG A 1 351 ? -27.313 9.071 26.894 1.00 96.12 351 ARG A C 1
ATOM 2645 O O . ARG A 1 351 ? -28.147 8.986 27.792 1.00 96.12 351 ARG A O 1
ATOM 2652 N N . HIS A 1 352 ? -26.319 9.964 26.933 1.00 95.62 352 HIS A N 1
ATOM 2653 C CA . HIS A 1 352 ? -26.157 10.899 28.046 1.00 95.62 352 HIS A CA 1
ATOM 2654 C C . HIS A 1 352 ? -27.334 11.875 28.159 1.00 95.62 352 HIS A C 1
ATOM 2656 O O . HIS A 1 352 ? -27.903 12.024 29.240 1.00 95.62 352 HIS A O 1
ATOM 2662 N N . ALA A 1 353 ? -27.734 12.503 27.049 1.00 94.56 353 ALA A N 1
ATOM 2663 C CA . ALA A 1 353 ? -28.856 13.438 27.021 1.00 94.56 353 ALA A CA 1
ATOM 2664 C C . ALA A 1 353 ? -30.177 12.759 27.406 1.00 94.56 353 ALA A C 1
ATOM 2666 O O . ALA A 1 353 ? -30.972 13.340 28.150 1.00 94.56 353 ALA A O 1
ATOM 2667 N N . TYR A 1 354 ? -30.392 11.519 26.955 1.00 95.44 354 TYR A N 1
ATOM 2668 C CA . TYR A 1 354 ? -31.544 10.719 27.357 1.00 95.44 354 TYR A CA 1
ATOM 2669 C C . TYR A 1 354 ? -31.548 10.493 28.873 1.00 95.44 354 TYR A C 1
ATOM 2671 O O . TYR A 1 354 ? -32.519 10.848 29.538 1.00 95.44 354 TYR A O 1
ATOM 2679 N N . CYS A 1 355 ? -30.445 9.991 29.443 1.00 95.69 355 CYS A N 1
ATOM 2680 C CA . CYS A 1 355 ? -30.334 9.774 30.886 1.00 95.69 355 CYS A CA 1
ATOM 2681 C C . CYS A 1 355 ? -30.595 11.056 31.686 1.00 95.69 355 CYS A C 1
ATOM 2683 O O . CYS A 1 355 ? -31.384 11.025 32.626 1.00 95.69 355 CYS A O 1
ATOM 2685 N N . LEU A 1 356 ? -30.010 12.190 31.290 1.00 94.31 356 LEU A N 1
ATOM 2686 C CA . LEU A 1 356 ? -30.241 13.471 31.965 1.00 94.31 356 LEU A CA 1
ATOM 2687 C C . LEU A 1 356 ? -31.708 13.909 31.899 1.00 94.31 356 LEU A C 1
ATOM 2689 O O . LEU A 1 356 ? -32.263 14.327 32.914 1.00 94.31 356 LEU A O 1
ATOM 2693 N N . THR A 1 357 ? -32.351 13.770 30.737 1.00 93.25 357 THR A N 1
ATOM 2694 C CA . THR A 1 357 ? -33.768 14.133 30.549 1.00 93.25 357 THR A CA 1
ATOM 2695 C C . THR A 1 357 ? -34.690 13.274 31.414 1.00 93.25 357 THR A C 1
ATOM 2697 O O . THR A 1 357 ? -35.686 13.767 31.934 1.00 93.25 357 THR A O 1
ATOM 2700 N N . GLN A 1 358 ? -34.338 12.001 31.602 1.00 94.06 358 GLN A N 1
ATOM 2701 C CA . GLN A 1 358 ? -35.093 11.056 32.426 1.00 94.06 358 GLN A CA 1
ATOM 2702 C C . GLN A 1 358 ? -34.670 11.059 33.910 1.00 94.06 358 GLN A C 1
ATOM 2704 O O . GLN A 1 358 ? -35.178 10.260 34.693 1.00 94.06 358 GLN A O 1
ATOM 2709 N N . GLY A 1 359 ? -33.730 11.922 34.321 1.00 94.94 359 GLY A N 1
ATOM 2710 C CA . GLY A 1 359 ? -33.222 11.965 35.700 1.00 94.94 359 GLY A CA 1
ATOM 2711 C C . GLY A 1 359 ? -32.422 10.722 36.121 1.00 94.94 359 GLY A C 1
ATOM 2712 O O . GLY A 1 359 ? -32.305 10.426 37.310 1.00 94.94 359 GLY A O 1
ATOM 2713 N N . ILE A 1 360 ? -31.876 9.978 35.160 1.00 95.69 360 ILE A N 1
ATOM 2714 C CA . ILE A 1 360 ? -31.111 8.749 35.373 1.00 95.69 360 ILE A CA 1
ATOM 2715 C C . ILE A 1 360 ? -29.643 9.106 35.603 1.00 95.69 360 ILE A C 1
ATOM 2717 O O . ILE A 1 360 ? -28.995 9.731 34.764 1.00 95.69 360 ILE A O 1
ATOM 2721 N N . THR A 1 361 ? -29.090 8.661 36.731 1.00 93.31 361 THR A N 1
ATOM 2722 C CA . THR A 1 361 ? -27.654 8.781 37.013 1.00 93.31 361 THR A CA 1
ATOM 2723 C C . THR A 1 361 ? -26.929 7.548 36.479 1.00 93.31 361 THR A C 1
ATOM 2725 O O . THR A 1 361 ? -27.033 6.473 37.063 1.00 93.31 361 THR A O 1
ATOM 2728 N N . ALA A 1 362 ? -26.206 7.704 35.371 1.00 93.44 362 ALA A N 1
ATOM 2729 C CA . ALA A 1 362 ? -25.394 6.655 34.755 1.00 93.44 362 ALA A CA 1
ATOM 2730 C C . ALA A 1 362 ? -23.906 7.017 34.840 1.00 93.44 362 ALA A C 1
ATOM 2732 O O . ALA A 1 362 ? -23.549 8.191 34.702 1.00 93.44 362 ALA A O 1
ATOM 2733 N N . ARG A 1 363 ? -23.027 6.028 35.048 1.00 94.56 363 ARG A N 1
ATOM 2734 C CA . ARG A 1 363 ? -21.579 6.264 34.970 1.00 94.56 363 ARG A CA 1
ATOM 2735 C C . ARG A 1 363 ? -21.157 6.411 33.505 1.00 94.56 363 ARG A C 1
ATOM 2737 O O . ARG A 1 363 ? -21.815 5.852 32.627 1.00 94.56 363 ARG A O 1
ATOM 2744 N N . PRO A 1 364 ? -20.029 7.081 33.215 1.00 94.00 364 PRO A N 1
ATOM 2745 C CA . PRO A 1 364 ? -19.548 7.263 31.842 1.00 94.00 364 PRO A CA 1
ATOM 2746 C C . PRO A 1 364 ? -19.402 5.955 31.062 1.00 94.00 364 PRO A C 1
ATOM 2748 O O . PRO A 1 364 ? -19.735 5.893 29.882 1.00 94.00 364 PRO A O 1
ATOM 2751 N N . THR A 1 365 ? -18.944 4.897 31.731 1.00 95.19 365 THR A N 1
ATOM 2752 C CA . THR A 1 365 ? -18.782 3.562 31.145 1.00 95.19 365 THR A CA 1
ATOM 2753 C C . THR A 1 365 ? -20.114 2.859 30.873 1.00 95.19 365 THR A C 1
ATOM 2755 O O . THR A 1 365 ? -20.210 2.123 29.896 1.00 95.19 365 THR A O 1
ATOM 2758 N N . ASP A 1 366 ? -21.161 3.130 31.659 1.00 93.81 366 ASP A N 1
ATOM 2759 C CA . ASP A 1 366 ? -22.494 2.541 31.462 1.00 93.81 366 ASP A CA 1
ATOM 2760 C C . ASP A 1 366 ? -23.139 3.059 30.159 1.00 93.81 366 ASP A C 1
ATOM 2762 O O . ASP A 1 366 ? -23.878 2.349 29.482 1.00 93.81 366 ASP A O 1
ATOM 2766 N N . LEU A 1 367 ? -22.806 4.284 29.737 1.00 93.62 367 LEU A N 1
ATOM 2767 C CA . LEU A 1 367 ? -23.285 4.861 28.471 1.00 93.62 367 LEU A CA 1
ATOM 2768 C C . LEU A 1 367 ? -22.666 4.189 27.235 1.00 93.62 367 LEU A C 1
ATOM 2770 O O . LEU A 1 367 ? -23.139 4.381 26.115 1.00 93.62 367 LEU A O 1
ATOM 2774 N N . LEU A 1 368 ? -21.617 3.397 27.432 1.00 92.25 368 LEU A N 1
ATOM 2775 C CA . LEU A 1 368 ? -20.774 2.807 26.397 1.00 92.25 368 LEU A CA 1
ATOM 2776 C C . LEU A 1 368 ? -20.889 1.272 26.366 1.00 92.25 368 LEU A C 1
ATOM 2778 O O . LEU A 1 368 ? -20.021 0.569 25.859 1.00 92.25 368 LEU A O 1
ATOM 2782 N N . VAL A 1 369 ? -21.982 0.720 26.894 1.00 86.25 369 VAL A N 1
ATOM 2783 C CA . VAL A 1 369 ? -22.305 -0.703 26.709 1.00 86.25 369 VAL A CA 1
ATOM 2784 C C . VAL A 1 369 ? -22.594 -1.021 25.237 1.00 86.25 369 VAL A C 1
ATOM 2786 O O . VAL A 1 369 ? -23.013 -0.147 24.460 1.00 86.25 369 VAL A O 1
ATOM 2789 N N . LYS A 1 370 ? -22.353 -2.272 24.827 1.00 82.94 370 LYS A N 1
ATOM 2790 C CA . LYS A 1 370 ? -22.419 -2.666 23.417 1.00 82.94 370 LYS A CA 1
ATOM 2791 C C . LYS A 1 370 ? -23.871 -2.849 22.974 1.00 82.94 370 LYS A C 1
ATOM 2793 O O . LYS A 1 370 ? -24.531 -3.825 23.300 1.00 82.94 370 LYS A O 1
ATOM 2798 N N . GLY A 1 371 ? -24.321 -1.940 22.114 1.00 88.06 371 GLY A N 1
ATOM 2799 C CA . GLY A 1 371 ? -25.643 -1.996 21.490 1.00 88.06 371 GLY A CA 1
ATOM 2800 C C . GLY A 1 371 ? -26.722 -1.270 22.290 1.00 88.06 371 GLY A C 1
ATOM 2801 O O . GLY A 1 371 ? -26.663 -1.153 23.513 1.00 88.06 371 GLY A O 1
ATOM 2802 N N . ASP A 1 372 ? -27.706 -0.730 21.575 1.00 92.25 372 ASP A N 1
ATOM 2803 C CA . ASP A 1 372 ? -28.734 0.128 22.174 1.00 92.25 372 ASP A CA 1
ATOM 2804 C C . ASP A 1 372 ? -29.720 -0.661 23.027 1.00 92.25 372 ASP A C 1
ATOM 2806 O O . ASP A 1 372 ? -30.162 -0.178 24.061 1.00 92.25 372 ASP A O 1
ATOM 2810 N N . THR A 1 373 ? -29.998 -1.916 22.670 1.00 92.69 373 THR A N 1
ATOM 2811 C CA . THR A 1 373 ? -30.837 -2.802 23.486 1.00 92.69 373 THR A CA 1
ATOM 2812 C C . THR A 1 373 ? -30.247 -3.023 24.877 1.00 92.69 373 THR A C 1
ATOM 2814 O O . THR A 1 373 ? -30.980 -2.996 25.865 1.00 92.69 373 THR A O 1
ATOM 2817 N N . GLU A 1 374 ? -28.929 -3.216 24.975 1.00 93.44 374 GLU A N 1
ATOM 2818 C CA . GLU A 1 374 ? -28.254 -3.409 26.259 1.00 93.44 374 GLU A CA 1
ATOM 2819 C C . GLU A 1 374 ? -28.322 -2.136 27.108 1.00 93.44 374 GLU A C 1
ATOM 2821 O O . GLU A 1 374 ? -28.719 -2.188 28.270 1.00 93.44 374 GLU A O 1
ATOM 2826 N N . PHE A 1 375 ? -28.054 -0.977 26.502 1.00 95.69 375 PHE A N 1
ATOM 2827 C CA . PHE A 1 375 ? -28.203 0.317 27.166 1.00 95.69 375 PHE A CA 1
ATOM 2828 C C . PHE A 1 375 ? -29.640 0.556 27.660 1.00 95.69 375 PHE A C 1
ATOM 2830 O O . PHE A 1 375 ? -29.850 0.854 28.839 1.00 95.69 375 PHE A O 1
ATOM 2837 N N . CYS A 1 376 ? -30.637 0.380 26.790 1.00 94.69 376 CYS A N 1
ATOM 2838 C CA . CYS A 1 376 ? -32.049 0.568 27.118 1.00 94.69 376 CYS A CA 1
ATOM 2839 C C . CYS A 1 376 ? -32.490 -0.329 28.277 1.00 94.69 376 CYS A C 1
ATOM 2841 O O . CYS A 1 376 ? -33.169 0.133 29.188 1.00 94.69 376 CYS A O 1
ATOM 2843 N N . THR A 1 377 ? -32.080 -1.597 28.281 1.00 92.94 377 THR A N 1
ATOM 2844 C CA . THR A 1 377 ? -32.526 -2.570 29.289 1.00 92.94 377 THR A CA 1
ATOM 2845 C C . THR A 1 377 ? -31.766 -2.459 30.608 1.00 92.94 377 THR A C 1
ATOM 2847 O O . THR A 1 377 ? -32.390 -2.455 31.670 1.00 92.94 377 THR A O 1
ATOM 2850 N N . GLN A 1 378 ? -30.436 -2.359 30.564 1.00 93.06 378 GLN A N 1
ATOM 2851 C CA . GLN A 1 378 ? -29.595 -2.443 31.759 1.00 93.06 378 GLN A CA 1
ATOM 2852 C C . GLN A 1 378 ? -29.354 -1.084 32.424 1.00 93.06 378 GLN A C 1
ATOM 2854 O O . GLN A 1 378 ? -29.202 -1.026 33.644 1.00 93.06 378 GLN A O 1
ATOM 2859 N N . VAL A 1 379 ? -29.347 0.005 31.648 1.00 93.75 379 VAL A N 1
ATOM 2860 C CA . VAL A 1 379 ? -28.976 1.344 32.135 1.00 93.75 379 VAL A CA 1
ATOM 2861 C C . VAL A 1 379 ? -30.194 2.254 32.206 1.00 93.75 379 VAL A C 1
ATOM 2863 O O . VAL A 1 379 ? -30.540 2.742 33.280 1.00 93.75 379 VAL A O 1
ATOM 2866 N N . ALA A 1 380 ? -30.867 2.463 31.075 1.00 93.69 380 ALA A N 1
ATOM 2867 C CA . ALA A 1 380 ? -31.935 3.453 30.972 1.00 93.69 380 ALA A CA 1
ATOM 2868 C C . ALA A 1 380 ? -33.311 2.939 31.435 1.00 93.69 380 ALA A C 1
ATOM 2870 O O . ALA A 1 380 ? -34.195 3.737 31.732 1.00 93.69 380 ALA A O 1
ATOM 2871 N N . ARG A 1 381 ? -33.489 1.613 31.516 1.00 94.06 381 ARG A N 1
ATOM 2872 C CA . ARG A 1 381 ? -34.761 0.934 31.825 1.00 94.06 381 ARG A CA 1
ATOM 2873 C C . ARG A 1 381 ? -35.927 1.426 30.953 1.00 94.06 381 ARG A C 1
ATOM 2875 O O . ARG A 1 381 ? -37.041 1.601 31.442 1.00 94.06 381 ARG A O 1
ATOM 2882 N N . CYS A 1 382 ? -35.657 1.631 29.666 1.00 93.56 382 CYS A N 1
ATOM 2883 C CA . CYS A 1 382 ? -36.623 2.052 28.652 1.00 93.56 382 CYS A CA 1
ATOM 2884 C C . CYS A 1 382 ? -36.705 1.041 27.502 1.00 93.56 382 CYS A C 1
ATOM 2886 O O . CYS A 1 382 ? -35.960 0.057 27.459 1.00 93.56 382 CYS A O 1
ATOM 2888 N N . THR A 1 383 ? -37.619 1.267 26.558 1.00 95.81 383 THR A N 1
ATOM 2889 C CA . THR A 1 383 ? -37.655 0.498 25.313 1.00 95.81 383 THR A CA 1
ATOM 2890 C C . THR A 1 383 ? -36.741 1.124 24.258 1.00 95.81 383 THR A C 1
ATOM 2892 O O . THR A 1 383 ? -36.436 2.316 24.292 1.00 95.81 383 THR A O 1
ATOM 2895 N N . LEU A 1 384 ? -36.326 0.324 23.271 1.00 94.31 384 LEU A N 1
ATOM 2896 C CA . LEU A 1 384 ? -35.575 0.840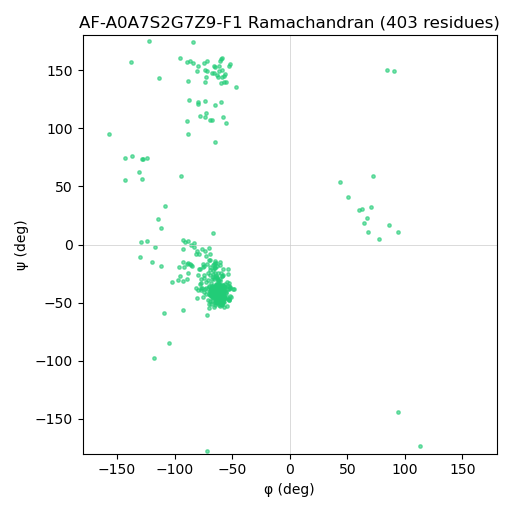 22.122 1.00 94.31 384 LEU A CA 1
ATOM 2897 C C . LEU A 1 384 ? -36.397 1.863 21.313 1.00 94.31 384 LEU A C 1
ATOM 2899 O O . LEU A 1 384 ? -35.831 2.786 20.738 1.00 94.31 384 LEU A O 1
ATOM 2903 N N . GLY A 1 385 ? -37.728 1.718 21.294 1.00 95.19 385 GLY A N 1
ATOM 2904 C CA . GLY A 1 385 ? -38.632 2.672 20.649 1.00 95.19 385 GLY A CA 1
ATOM 2905 C C . GLY A 1 385 ? -38.539 4.063 21.270 1.00 95.19 385 GLY A C 1
ATOM 2906 O O . GLY A 1 385 ? -38.393 5.035 20.536 1.00 95.19 385 GLY A O 1
ATOM 2907 N N . ASP A 1 386 ? -38.513 4.139 22.603 1.00 94.44 386 ASP A N 1
ATOM 2908 C CA . ASP A 1 386 ? -38.428 5.412 23.333 1.00 94.44 386 ASP A CA 1
ATOM 2909 C C . ASP A 1 386 ? -37.115 6.151 23.035 1.00 94.44 386 ASP A C 1
ATOM 2911 O O . ASP A 1 386 ? -37.092 7.372 22.876 1.00 94.44 386 ASP A O 1
ATOM 2915 N N . LEU A 1 387 ? -36.002 5.413 22.954 1.00 93.94 387 LEU A N 1
ATOM 2916 C CA . LEU A 1 387 ? -34.700 5.993 22.625 1.00 93.94 387 LEU A CA 1
ATOM 2917 C C . LEU A 1 387 ? -34.655 6.490 21.172 1.00 93.94 387 LEU A C 1
ATOM 2919 O O . LEU A 1 387 ? -34.153 7.584 20.919 1.00 93.94 387 LEU A O 1
ATOM 2923 N N . ASN A 1 388 ? -35.211 5.718 20.233 1.00 94.19 388 ASN A N 1
ATOM 2924 C CA . ASN A 1 388 ? -35.268 6.090 18.818 1.00 94.19 388 ASN A CA 1
ATOM 2925 C C . ASN A 1 388 ? -36.165 7.311 18.577 1.00 94.19 388 ASN A C 1
ATOM 2927 O O . ASN A 1 388 ? -35.835 8.163 17.755 1.00 94.19 388 ASN A O 1
ATOM 2931 N N . GLU A 1 389 ? -37.291 7.417 19.288 1.00 94.75 389 GLU A N 1
ATOM 2932 C CA . GLU A 1 389 ? -38.154 8.600 19.234 1.00 94.75 389 GLU A CA 1
ATOM 2933 C C . GLU A 1 389 ? -37.401 9.836 19.743 1.00 94.75 389 GLU A C 1
ATOM 2935 O O . GLU A 1 389 ? -37.363 10.864 19.066 1.00 94.75 389 GLU A O 1
ATOM 2940 N N . PHE A 1 390 ? -36.688 9.704 20.865 1.00 93.19 390 PHE A N 1
ATOM 2941 C CA . PHE A 1 390 ? -35.851 10.777 21.403 1.00 93.19 390 PHE A CA 1
ATOM 2942 C C . PHE A 1 390 ? -34.710 11.195 20.453 1.00 93.19 390 PHE A C 1
ATOM 2944 O O . PHE A 1 390 ? -34.373 12.382 20.364 1.00 93.19 390 PHE A O 1
ATOM 2951 N N . GLU A 1 391 ? -34.104 10.245 19.729 1.00 93.06 391 GLU A N 1
ATOM 2952 C CA . GLU A 1 391 ? -33.122 10.539 18.677 1.00 93.06 391 GLU A CA 1
ATOM 2953 C C . GLU A 1 391 ? -33.766 11.315 17.520 1.00 93.06 391 GLU A C 1
ATOM 2955 O O . GLU A 1 391 ? -33.230 12.348 17.110 1.00 93.06 391 GLU A O 1
ATOM 2960 N N . ALA A 1 392 ? -34.924 10.854 17.032 1.00 92.06 392 ALA A N 1
ATOM 2961 C CA . ALA A 1 392 ? -35.639 11.440 15.898 1.00 92.06 392 ALA A CA 1
ATOM 2962 C C . ALA A 1 392 ? -36.088 12.887 16.155 1.00 92.06 392 ALA A C 1
ATOM 2964 O O . ALA A 1 392 ? -36.088 13.711 15.241 1.00 92.06 392 ALA A O 1
ATOM 2965 N N . GLU A 1 393 ? -36.414 13.223 17.403 1.00 89.75 393 GLU A N 1
ATOM 2966 C CA . GLU A 1 393 ? -36.738 14.591 17.814 1.00 89.75 393 GLU A CA 1
ATOM 2967 C C . GLU A 1 393 ? -35.510 15.522 17.866 1.00 89.75 393 GLU A C 1
ATOM 2969 O O . GLU A 1 393 ? -35.658 16.729 18.058 1.00 89.75 393 GLU A O 1
ATOM 2974 N N . GLY A 1 394 ? -34.285 14.996 17.736 1.00 84.62 394 GLY A N 1
ATOM 2975 C CA . GLY A 1 394 ? -33.047 15.784 17.737 1.00 84.62 394 GLY A CA 1
ATOM 2976 C C . GLY A 1 394 ? -32.703 16.438 19.083 1.00 84.62 394 GLY A C 1
ATOM 2977 O O . GLY A 1 394 ? -31.777 17.251 19.155 1.00 84.62 394 GLY A O 1
ATOM 2978 N N . LYS A 1 395 ? -33.409 16.072 20.163 1.00 76.50 395 LYS A N 1
ATOM 2979 C CA . LYS A 1 395 ? -33.297 16.697 21.496 1.00 76.50 395 LYS A CA 1
ATOM 2980 C C . LYS A 1 395 ? -31.870 16.678 22.046 1.00 76.50 395 LYS A C 1
ATOM 2982 O O . LYS A 1 395 ? -31.417 17.648 22.655 1.00 76.50 395 LYS A O 1
ATOM 2987 N N . HIS A 1 396 ? -31.130 15.607 21.777 1.00 78.25 396 HIS A N 1
ATOM 2988 C CA . HIS A 1 396 ? -29.736 15.458 22.187 1.00 78.25 396 HIS A CA 1
ATOM 2989 C C . HIS A 1 396 ? -28.795 16.481 21.524 1.00 78.25 396 HIS A C 1
ATOM 2991 O O . HIS A 1 396 ? -27.915 17.007 22.196 1.00 78.25 396 HIS A O 1
ATOM 2997 N N . LEU A 1 397 ? -28.990 16.837 20.249 1.00 80.00 397 LEU A N 1
ATOM 2998 C CA . LEU A 1 397 ? -28.156 17.845 19.579 1.00 80.00 397 LEU A CA 1
ATOM 2999 C C . LEU A 1 397 ? -28.426 19.245 20.135 1.00 80.00 397 LEU A C 1
ATOM 3001 O O . LEU A 1 397 ? -27.489 19.988 20.426 1.00 80.00 397 LEU A O 1
ATOM 3005 N N . THR A 1 398 ? -29.701 19.578 20.358 1.00 75.75 398 THR A N 1
ATOM 3006 C CA . THR A 1 398 ? -30.083 20.866 20.956 1.00 75.75 398 THR A CA 1
ATOM 3007 C C . THR A 1 398 ? -29.565 21.019 22.385 1.00 75.75 398 THR A C 1
ATOM 3009 O O . THR A 1 398 ? -29.159 22.114 22.775 1.00 75.75 398 THR A O 1
ATOM 3012 N N . PHE A 1 399 ? -29.511 19.918 23.144 1.00 75.19 399 PHE A N 1
ATOM 3013 C CA . PHE A 1 399 ? -29.026 19.904 24.522 1.00 75.19 399 PHE A CA 1
ATOM 3014 C C . PHE A 1 399 ? -27.573 20.389 24.624 1.00 75.19 399 PHE A C 1
ATOM 3016 O O . PHE A 1 399 ? -27.247 21.202 25.487 1.00 75.19 399 PHE A O 1
ATOM 3023 N N . PHE A 1 400 ? -26.705 19.950 23.709 1.00 76.75 400 PHE A N 1
ATOM 3024 C CA . PHE A 1 400 ? -25.286 20.309 23.743 1.00 76.75 400 PHE A CA 1
ATOM 3025 C C . PHE A 1 400 ? -24.954 21.609 22.999 1.00 76.75 400 PHE A C 1
ATOM 3027 O O . PHE A 1 400 ? -24.002 22.283 23.381 1.00 76.75 400 PHE A O 1
ATOM 3034 N N . GLN A 1 401 ? -25.766 22.025 22.021 1.00 71.88 401 GLN A N 1
ATOM 3035 C CA . GLN A 1 401 ? -25.631 23.341 21.377 1.00 71.88 401 GLN A CA 1
ATOM 3036 C C . GLN A 1 401 ? -25.949 24.502 22.337 1.00 71.88 401 GLN A C 1
ATOM 3038 O O . GLN A 1 401 ? -25.303 25.545 22.280 1.00 71.88 401 GLN A O 1
ATOM 3043 N N . GLY A 1 402 ? -26.912 24.324 23.250 1.00 58.28 402 GLY A N 1
ATOM 3044 C CA . GLY A 1 402 ? -27.237 25.322 24.279 1.00 58.28 402 GLY A CA 1
ATOM 3045 C C . GLY A 1 402 ? -26.230 25.387 25.435 1.00 58.28 402 GLY A C 1
ATOM 3046 O O . GLY A 1 402 ? -26.168 26.393 26.137 1.00 58.28 402 GLY A O 1
ATOM 3047 N N . ALA A 1 403 ? -25.427 24.335 25.622 1.00 55.19 403 ALA A N 1
ATOM 3048 C CA . ALA A 1 403 ? -24.456 24.219 26.710 1.00 55.19 403 ALA A CA 1
ATOM 3049 C C . ALA A 1 403 ? -23.089 24.866 26.404 1.00 55.19 403 ALA A C 1
ATOM 3051 O O . ALA A 1 403 ? -22.208 24.848 27.263 1.00 55.19 403 ALA A O 1
ATOM 3052 N N . GLY A 1 404 ? -22.906 25.446 25.211 1.00 48.19 404 GLY A N 1
ATOM 3053 C CA . GLY A 1 404 ? -21.663 26.122 24.825 1.00 48.19 404 GLY A CA 1
ATOM 3054 C C . GLY A 1 404 ? -20.478 25.178 24.600 1.00 48.19 404 GLY A C 1
ATOM 3055 O O . GLY A 1 404 ? -19.345 25.560 24.893 1.00 48.19 404 GLY A O 1
ATOM 3056 N N . MET A 1 405 ? -20.744 23.959 24.120 1.00 48.91 405 MET A N 1
ATOM 3057 C CA . MET A 1 405 ? -19.712 23.053 23.602 1.00 48.91 405 MET A CA 1
ATOM 3058 C C . MET A 1 405 ? -19.383 23.305 22.138 1.00 48.91 405 MET A C 1
ATOM 3060 O O . MET A 1 405 ? -20.328 23.578 21.361 1.00 48.91 405 MET A O 1
#

Secondary structure (DSSP, 8-state):
------PPPPHHHHHHH-HHHHHHHHHTPPSS-PPPHHHHHHHHHHHHHTTT-SSSHHHHHHHHHHH-GGGGGGGGGHHHHHHHHHHHHHHTT-SS-HHHHHHHHHH-THHHHS-HHHHHHHHHHHHHHHT--HHHHHHHHHH-GGGGGS-HHHHHHHHHHHHHHH---TTHHHHHHHHH-GGGGTS-HHHHHHHHHHHHHTT--TTTHHHHHHHSGGGGGS-HHHHHHHHHHHHHTTHHHHHHHHHHHH--STTGGGS-HHHHHHHH-GGGGGS-HHHHHHHHHHHHHTT--HHHHHHHHHH-THHHHS-HHHHHHHHHIIIIIS---HHHHHH-GGGGTS-TIIIIIHHHHHHHHTT----TTGGG-SSHHHIIIIII-S-HHHHHHHHHTTHHHHHHHTTT-

Nearest PDB structures (foldseek):
  3m66-assembly1_A  TM=7.279E-01  e=2.256E-06  Homo sapiens
  4fp9-assembly1_B  TM=6.567E-01  e=1.973E-05  Homo sapiens
  5crj-assembly1_O  TM=5.946E-01  e=2.141E-05  Homo sapiens
  3n7q-assembly1_A  TM=5.066E-01  e=2.324E-05  Homo sapiens
  6z1p-assembly1_BY  TM=5.103E-01  e=3.187E-04  Tetrahymena thermophila SB210

Solvent-accessible surface area (backbone atoms only — not comparable to full-atom values): 21875 Å² total; per-residue (Å²): 134,82,77,74,71,85,75,74,60,58,67,62,46,25,75,55,52,36,61,69,54,24,48,57,36,51,72,58,44,63,89,74,91,60,52,57,68,71,36,41,42,51,41,53,52,45,40,44,72,51,58,23,54,30,95,60,29,43,60,36,47,50,45,18,36,64,73,38,30,58,54,52,65,43,22,79,46,50,70,56,36,50,46,10,46,52,45,49,40,57,62,46,64,51,92,81,48,67,50,57,58,14,51,46,41,24,77,43,36,63,57,42,72,40,51,40,71,54,46,52,51,26,49,51,41,50,35,66,73,66,69,47,55,68,74,52,45,34,53,25,36,58,75,35,58,66,58,46,76,48,54,61,67,60,38,46,56,43,52,50,44,42,27,78,73,32,72,37,51,83,55,73,53,37,51,50,24,42,59,69,24,42,62,56,60,72,54,53,69,70,60,42,49,53,48,54,49,51,40,43,76,60,29,30,49,76,85,51,46,27,61,35,32,53,70,23,30,52,62,64,68,51,57,69,67,59,56,51,52,55,54,46,49,38,48,78,53,37,23,31,59,39,28,38,58,53,49,66,74,65,50,89,49,80,76,67,65,69,49,29,33,51,22,59,48,37,71,77,37,32,57,60,80,76,55,57,71,67,57,46,49,55,49,48,53,50,42,37,72,63,66,31,52,68,71,40,35,12,34,22,42,42,78,28,51,64,58,67,79,52,56,70,67,62,36,47,55,36,48,46,43,41,43,69,70,55,60,37,50,45,70,57,45,43,76,45,35,55,61,50,67,51,58,56,65,78,40,52,42,34,46,48,42,49,30,59,75,72,72,47,92,73,56,54,68,56,53,66,48,82,53,66,64,50,30,20,58,77,70,69,70,49,54,63,65,60,53,51,52,47,56,74,68,43,53,42,60,56,56,44,62,75,69,75,109

Mean predicted aligned error: 6.49 Å

Organism: NCBI:txid156173

Foldseek 3Di:
DPPPPPDQFQPLLCVLQNRVLSVLLVVPADDDDFDDSVLLNVLSVCQCVALQVDDCSNVLSSLLSNVPVCVRNCSVVVVQLVLLLVLLCVLLVPPPDSNLSSVCCSNCVCSSVQGSVLLVVLLVLLCVLQVDDSVLSSLLCSVPVCSSVDDSVLLNVLLVCLCVQQVQDHDPLSSLLCSVPVCSSVDDPVLQVVLLVLCVVLQADSNCVSVLCSVVSCSSVDDSVLVVVLSVLLVVLCLQVLLLVVQVVPDPDPVSVSGRSVNSLCSVPSCSSVDDSVLVVVLLVVLVVLVDDSNLSSNLCNVPVCSSVDDPVLQCVLSCCLCPVLVDHSNLCSVQSCSSVDDVQLQQLLLVLLCVVVVFDDHSNLSRPPDPCSSCVVGVVHDPVVSVVSVVVVSSVVVVVVVVD

Radius of gyration: 29.53 Å; Cα contacts (8 Å, |Δi|>4): 505; chains: 1; bounding box: 81×51×74 Å